Protein AF-A0A084QTP2-F1 (afdb_monomer)

Sequence (687 aa):
MASVLSPNLTPTDSGVAYLCISLVIGSLAYFVFQNRKAIRAQLPKSANEPVSKSSKTDYTTVFPPSQRHVLSDLGVAPGLAKEALGSAGQLLGFEDDYRRAEDSRYIYSGFTVGEIKALGDFPDYAKLSGVPLPTSLAEFNIDKATPRPYRPFRWSYHQTMSLQKLEPDYWLELENTYRERIKERQQLYANHGKQVLDALPGSELACKELMEMAVQFLCARYPKHFELSHNVLSNHILGKKHDLKTQDPLRVLLDNVPEDFALTVRDPATGRYFFRAGVICSAMGWTLGAKMGLDLQGIHEPVPDYKQNMAFSMDRFFTKMPTSNPIQRGSWGIEIGQPLYLPADHPDFNHRKSQNPDLTPEQLFLRVDWQTLRRLPISGAIVFNFKALFTPLTGFKDEPYIPSLVLKVLNEGKENIMKYKGTWHVEHVAKPALEAYEKYQVENGLMKSDWSPQTLDEAPFFPGWERKHVLAPSNLQPIENMALQASLEKAKLVPGSAETLIPEDFQPTTTLKVDFGGKAVEFGNLLRVSEVKTAPSVSFAAEPNASPSASYLLLLVDPDAPTPDDPKFAFWRHWVLPGLQPLSSDNAVAQTKHALTEYLAPGPKDEQVFPLRTWHRNANSGDRSAPHRYLLLLFREPPSLDLSKEDVGGEEFVQRRSFKAAEFVEKNKLTLVGVNWFLGAGDGWKE

Organism: Stachybotrys chlorohalonatus (strain IBT 40285) (NCBI:txid1283841)

Structure (mmCIF, N/CA/C/O backbone):
data_AF-A0A084QTP2-F1
#
_entry.id   AF-A0A084QTP2-F1
#
loop_
_atom_site.group_PDB
_atom_site.id
_atom_site.type_symbol
_atom_site.label_atom_id
_atom_site.label_alt_id
_atom_site.label_comp_id
_atom_site.label_asym_id
_atom_site.label_entity_id
_atom_site.label_seq_id
_atom_site.pdbx_PDB_ins_code
_atom_site.Cartn_x
_atom_site.Cartn_y
_atom_site.Cartn_z
_atom_site.occupancy
_atom_site.B_iso_or_equiv
_atom_site.auth_seq_id
_atom_site.auth_comp_id
_atom_site.auth_asym_id
_atom_site.auth_atom_id
_atom_site.pdbx_PDB_model_num
ATOM 1 N N . MET A 1 1 ? 18.056 17.667 90.209 1.00 31.97 1 MET A N 1
ATOM 2 C CA . MET A 1 1 ? 19.307 17.674 90.998 1.00 31.97 1 MET A CA 1
ATOM 3 C C . MET A 1 1 ? 20.210 16.555 90.490 1.00 31.97 1 MET A C 1
ATOM 5 O O . MET A 1 1 ? 19.695 15.540 90.056 1.00 31.97 1 MET A O 1
ATOM 9 N N . ALA A 1 2 ? 21.510 16.847 90.492 1.00 31.81 2 ALA A N 1
ATOM 10 C CA . ALA A 1 2 ? 22.696 16.222 89.889 1.00 31.81 2 ALA A CA 1
ATOM 11 C C . ALA A 1 2 ? 22.873 14.683 89.742 1.00 31.81 2 ALA A C 1
ATOM 13 O O . ALA A 1 2 ? 22.492 13.906 90.610 1.00 31.81 2 ALA A O 1
ATOM 14 N N . SER A 1 3 ? 23.732 14.368 88.748 1.00 28.64 3 SER A N 1
ATOM 15 C CA . SER A 1 3 ? 24.737 13.275 88.680 1.00 28.64 3 SER A CA 1
ATOM 16 C C . SER A 1 3 ? 24.246 11.904 88.148 1.00 28.64 3 SER A C 1
ATOM 18 O O . SER A 1 3 ? 23.116 11.543 88.427 1.00 28.64 3 SER A O 1
ATOM 20 N N . VAL A 1 4 ? 24.984 11.054 87.411 1.00 31.78 4 VAL A N 1
ATOM 21 C CA . VAL A 1 4 ? 26.368 11.016 86.881 1.00 31.78 4 VAL A CA 1
ATOM 22 C C . VAL A 1 4 ? 26.514 9.705 86.045 1.00 31.78 4 VAL A C 1
ATOM 24 O O . VAL A 1 4 ? 25.935 8.696 86.423 1.00 31.78 4 VAL A O 1
ATOM 27 N N . LEU A 1 5 ? 27.299 9.750 84.951 1.00 29.12 5 LEU A N 1
ATOM 28 C CA . LEU A 1 5 ? 28.104 8.689 84.271 1.00 29.12 5 LEU A CA 1
ATOM 29 C C . LEU A 1 5 ? 27.485 7.423 83.597 1.00 29.12 5 LEU A C 1
ATOM 31 O O . LEU A 1 5 ? 27.076 6.485 84.268 1.00 29.12 5 LEU A O 1
ATOM 35 N N . SER A 1 6 ? 27.539 7.405 82.245 1.00 28.33 6 SER A N 1
ATOM 36 C CA . SER A 1 6 ? 28.341 6.571 81.286 1.00 28.33 6 SER A CA 1
ATOM 37 C C . SER A 1 6 ? 28.793 5.121 81.643 1.00 28.33 6 SER A C 1
ATOM 39 O O . SER A 1 6 ? 28.960 4.862 82.830 1.00 28.33 6 SER A O 1
ATOM 41 N N . PRO A 1 7 ? 29.158 4.211 80.676 1.00 46.16 7 PRO A N 1
ATOM 42 C CA . PRO A 1 7 ? 29.689 4.519 79.327 1.00 46.16 7 PRO A CA 1
ATOM 43 C C . PRO A 1 7 ? 29.427 3.551 78.120 1.00 46.16 7 PRO A C 1
ATOM 45 O O . PRO A 1 7 ? 29.041 2.397 78.264 1.00 46.16 7 PRO A O 1
ATOM 48 N N . ASN A 1 8 ? 29.821 4.070 76.940 1.00 28.78 8 ASN A N 1
ATOM 49 C CA . ASN A 1 8 ? 30.395 3.439 75.726 1.00 28.78 8 ASN A CA 1
ATOM 50 C C . ASN A 1 8 ? 29.525 2.682 74.698 1.00 28.78 8 ASN A C 1
ATOM 52 O O . ASN A 1 8 ? 29.203 1.515 74.883 1.00 28.78 8 ASN A O 1
ATOM 56 N N . LEU A 1 9 ? 29.350 3.300 73.515 1.00 29.05 9 LEU A N 1
ATOM 57 C CA . LEU A 1 9 ? 29.947 2.884 72.223 1.00 29.05 9 LEU A CA 1
ATOM 58 C C . LEU A 1 9 ? 29.764 4.007 71.165 1.00 29.05 9 LEU A C 1
ATOM 60 O O . LEU A 1 9 ? 28.772 4.728 71.162 1.00 29.05 9 LEU A O 1
ATOM 64 N N . THR A 1 10 ? 30.783 4.204 70.329 1.00 33.28 10 THR A N 1
ATOM 65 C CA . THR A 1 10 ? 31.074 5.351 69.438 1.00 33.28 10 THR A CA 1
ATOM 66 C C . THR A 1 10 ? 30.339 5.348 68.082 1.00 33.28 10 THR A C 1
ATOM 68 O O . THR A 1 10 ? 30.187 4.268 67.514 1.00 33.28 10 THR A O 1
ATOM 71 N N . PRO A 1 11 ? 30.043 6.517 67.466 1.00 35.56 11 PRO A N 1
ATOM 72 C CA . PRO A 1 11 ? 29.765 6.638 66.030 1.00 35.56 11 PRO A CA 1
ATOM 73 C C . PRO A 1 11 ? 30.936 7.284 65.256 1.00 35.56 11 PRO A C 1
ATOM 75 O O . PRO A 1 11 ? 31.424 8.347 65.636 1.00 35.56 11 PRO A O 1
ATOM 78 N N . THR A 1 12 ? 31.364 6.663 64.153 1.00 37.94 12 THR A N 1
ATOM 79 C CA . THR A 1 12 ? 32.381 7.195 63.224 1.00 37.94 12 THR A CA 1
ATOM 80 C C . THR A 1 12 ? 31.759 7.740 61.935 1.00 37.94 12 THR A C 1
ATOM 82 O O . THR A 1 12 ? 30.985 7.053 61.272 1.00 37.94 12 THR A O 1
ATOM 85 N N . ASP A 1 13 ? 32.156 8.969 61.601 1.00 42.97 13 ASP A N 1
ATOM 86 C CA . ASP A 1 13 ? 32.401 9.554 60.274 1.00 42.97 13 ASP A CA 1
ATOM 87 C C . ASP A 1 13 ? 31.553 9.114 59.070 1.00 42.97 13 ASP A C 1
ATOM 89 O O . ASP A 1 13 ? 31.838 8.124 58.402 1.00 42.97 13 ASP A O 1
ATOM 93 N N . SER A 1 14 ? 30.572 9.943 58.688 1.00 38.31 14 SER A N 1
ATOM 94 C CA . SER A 1 14 ? 30.008 9.952 57.317 1.00 38.31 14 SER A CA 1
ATOM 95 C C . SER A 1 14 ? 29.208 11.223 56.954 1.00 38.31 14 SER A C 1
ATOM 97 O O . SER A 1 14 ? 28.346 11.194 56.084 1.00 38.31 14 SER A O 1
ATOM 99 N N . GLY A 1 15 ? 29.501 12.375 57.577 1.00 39.56 15 GLY A N 1
ATOM 100 C CA . GLY A 1 15 ? 28.746 13.623 57.344 1.00 39.56 15 GLY A CA 1
ATOM 101 C C . GLY A 1 15 ? 29.462 14.736 56.566 1.00 39.56 15 GLY A C 1
ATOM 102 O O . GLY A 1 15 ? 28.803 15.631 56.049 1.00 39.56 15 GLY A O 1
ATOM 103 N N . VAL A 1 16 ? 30.796 14.711 56.459 1.00 37.31 16 VAL A N 1
ATOM 104 C CA . VAL A 1 16 ? 31.573 15.879 55.974 1.00 37.31 16 VAL A CA 1
ATOM 105 C C . VAL A 1 16 ? 32.263 15.636 54.619 1.00 37.31 16 VAL A C 1
ATOM 107 O O . VAL A 1 16 ? 32.639 16.583 53.933 1.00 37.31 16 VAL A O 1
ATOM 110 N N . ALA A 1 17 ? 32.339 14.389 54.142 1.00 34.75 17 ALA A N 1
ATOM 111 C CA . ALA A 1 17 ? 32.979 14.070 52.859 1.00 34.75 17 ALA A CA 1
ATOM 112 C C . ALA A 1 17 ? 32.122 14.419 51.620 1.00 34.75 17 ALA A C 1
ATOM 114 O O . ALA A 1 17 ? 32.669 14.708 50.555 1.00 34.75 17 ALA A O 1
ATOM 115 N N . TYR A 1 18 ? 30.790 14.458 51.741 1.00 33.94 18 TYR A N 1
ATOM 116 C CA . TYR A 1 18 ? 29.904 14.679 50.588 1.00 33.94 18 TYR A CA 1
ATOM 117 C C . TYR A 1 18 ? 29.762 16.152 50.171 1.00 33.94 18 TYR A C 1
ATOM 119 O O . TYR A 1 18 ? 29.527 16.435 48.993 1.00 33.94 18 TYR A O 1
ATOM 127 N N . LEU A 1 19 ? 29.982 17.113 51.076 1.00 35.22 19 LEU A N 1
ATOM 128 C CA . LEU A 1 19 ? 29.900 18.536 50.717 1.00 35.22 19 LEU A CA 1
ATOM 129 C C . LEU A 1 19 ? 31.160 19.043 49.989 1.00 35.22 19 LEU A C 1
ATOM 131 O O . LEU A 1 19 ? 31.059 19.888 49.101 1.00 35.22 19 LEU A O 1
ATOM 135 N N . CYS A 1 20 ? 32.337 18.487 50.292 1.00 35.53 20 CYS A N 1
ATOM 136 C CA . CYS A 1 20 ? 33.595 18.908 49.667 1.00 35.53 20 CYS A CA 1
ATOM 137 C C . CYS A 1 20 ? 33.784 18.348 48.244 1.00 35.53 20 CYS A C 1
ATOM 139 O O . CYS A 1 20 ? 34.317 19.045 47.383 1.00 35.53 20 CYS A O 1
ATOM 141 N N . ILE A 1 21 ? 33.295 17.136 47.947 1.00 40.12 21 ILE A N 1
ATOM 142 C CA . ILE A 1 21 ? 33.406 16.535 46.600 1.00 40.12 21 ILE A CA 1
ATOM 143 C C . ILE A 1 21 ? 32.474 17.243 45.598 1.00 40.12 21 ILE A C 1
ATOM 145 O O . ILE A 1 21 ? 32.848 17.472 44.447 1.00 40.12 21 ILE A O 1
ATOM 149 N N . SER A 1 22 ? 31.302 17.688 46.059 1.00 41.38 22 SER A N 1
ATOM 150 C CA . SER A 1 22 ? 30.314 18.410 45.243 1.00 41.38 22 SER A CA 1
ATOM 151 C C . SER A 1 22 ? 30.819 19.783 44.776 1.00 41.38 22 SER A C 1
ATOM 153 O O . SER A 1 22 ? 30.588 20.183 43.633 1.00 41.38 22 SER A O 1
ATOM 155 N N . LEU A 1 23 ? 31.569 20.489 45.631 1.00 39.66 23 LEU A N 1
ATOM 156 C CA . LEU A 1 23 ? 32.140 21.800 45.307 1.00 39.66 23 LEU A CA 1
ATOM 157 C C . LEU A 1 23 ? 33.364 21.697 44.381 1.00 39.66 23 LEU A C 1
ATOM 159 O O . LEU A 1 23 ? 33.508 22.519 43.478 1.00 39.66 23 LEU A O 1
ATOM 163 N N . VAL A 1 24 ? 34.195 20.656 44.513 1.00 44.22 24 VAL A N 1
ATOM 164 C CA . VAL A 1 24 ? 35.377 20.468 43.647 1.00 44.22 24 VAL A CA 1
ATOM 165 C C . VAL A 1 24 ? 34.983 20.060 42.218 1.00 44.22 24 VAL A C 1
ATOM 167 O O . VAL A 1 24 ? 35.566 20.568 41.259 1.00 44.22 24 VAL A O 1
ATOM 170 N N . ILE A 1 25 ? 33.951 19.224 42.042 1.00 46.72 25 ILE A N 1
ATOM 171 C CA . ILE A 1 25 ? 33.461 18.827 40.707 1.00 46.72 25 ILE A CA 1
ATOM 172 C C . ILE A 1 25 ? 32.747 19.998 40.009 1.00 46.72 25 ILE A C 1
ATOM 174 O O . ILE A 1 25 ? 32.958 20.225 38.814 1.00 46.72 25 ILE A O 1
ATOM 178 N N . GLY A 1 26 ? 31.977 20.801 40.755 1.00 45.38 26 GLY A N 1
ATOM 179 C CA . GLY A 1 26 ? 31.339 22.015 40.235 1.00 45.38 26 GLY A CA 1
ATOM 180 C C . GLY A 1 26 ? 32.349 23.077 39.784 1.00 45.38 26 GLY A C 1
ATOM 181 O O . GLY A 1 26 ? 32.205 23.655 38.703 1.00 45.38 26 GLY A O 1
ATOM 182 N N . SER A 1 27 ? 33.423 23.288 40.553 1.00 43.47 27 SER A N 1
ATOM 183 C CA . SER A 1 27 ? 34.485 24.232 40.189 1.00 43.47 27 SER A CA 1
ATOM 184 C C . SER A 1 27 ? 35.339 23.747 39.013 1.00 43.47 27 SER A C 1
ATOM 186 O O . SER A 1 27 ? 35.701 24.566 38.168 1.00 43.47 27 SER A O 1
ATOM 188 N N . LEU A 1 28 ? 35.601 22.439 38.882 1.00 42.59 28 LEU A N 1
ATOM 189 C CA . LEU A 1 28 ? 36.343 21.885 37.740 1.00 42.59 28 LEU A CA 1
ATOM 190 C C . LEU A 1 28 ? 35.530 21.971 36.435 1.00 42.59 28 LEU A C 1
ATOM 192 O O . LEU A 1 28 ? 36.070 22.353 35.396 1.00 42.59 28 LEU A O 1
ATOM 196 N N . ALA A 1 29 ? 34.218 21.709 36.485 1.00 46.19 29 ALA A N 1
ATOM 197 C CA . ALA A 1 29 ? 33.326 21.852 35.332 1.00 46.19 29 ALA A CA 1
ATOM 198 C C . ALA A 1 29 ? 33.186 23.319 34.883 1.00 46.19 29 ALA A C 1
ATOM 200 O O . ALA A 1 29 ? 33.227 23.608 33.684 1.00 46.19 29 ALA A O 1
ATOM 201 N N . TYR A 1 30 ? 33.103 24.257 35.833 1.00 49.94 30 TYR A N 1
ATOM 202 C CA . TYR A 1 30 ? 33.063 25.691 35.538 1.00 49.94 30 TYR A CA 1
ATOM 203 C C . TYR A 1 30 ? 34.389 26.200 34.949 1.00 49.94 30 TYR A C 1
ATOM 205 O O . TYR A 1 30 ? 34.377 26.964 33.981 1.00 49.94 30 TYR A O 1
ATOM 213 N N . PHE A 1 31 ? 35.534 25.725 35.451 1.00 45.78 31 PHE A N 1
ATOM 214 C CA . PHE A 1 31 ? 36.854 26.103 34.934 1.00 45.78 31 PHE A CA 1
ATOM 215 C C . PHE A 1 31 ? 37.112 25.535 33.528 1.00 45.78 31 PHE A C 1
ATOM 217 O O . PHE A 1 31 ? 37.628 26.239 32.661 1.00 45.78 31 PHE A O 1
ATOM 224 N N . VAL A 1 32 ? 36.671 24.301 33.247 1.00 52.56 32 VAL A N 1
ATOM 225 C CA . VAL A 1 32 ? 36.729 23.701 31.899 1.00 52.56 32 VAL A CA 1
ATOM 226 C C . VAL A 1 32 ? 35.800 24.432 30.921 1.00 52.56 32 VAL A C 1
ATOM 228 O O . VAL A 1 32 ? 36.167 24.642 29.762 1.00 52.56 32 VAL A O 1
ATOM 231 N N . PHE A 1 33 ? 34.623 24.878 31.370 1.00 47.50 33 PHE A N 1
ATOM 232 C CA . PHE A 1 33 ? 33.683 25.626 30.532 1.00 47.50 33 PHE A CA 1
ATOM 233 C C . PHE A 1 33 ? 34.168 27.057 30.235 1.00 47.50 33 PHE A C 1
ATOM 235 O O . PHE A 1 33 ? 34.089 27.507 29.089 1.00 47.50 33 PHE A O 1
ATOM 242 N N . GLN A 1 34 ? 34.742 27.747 31.226 1.00 51.00 34 GLN A N 1
ATOM 243 C CA . GLN A 1 34 ? 35.343 29.076 31.056 1.00 51.00 34 GLN A CA 1
ATOM 244 C C . GLN A 1 34 ? 36.614 29.023 30.189 1.00 51.00 34 GLN A C 1
ATOM 246 O O . GLN A 1 34 ? 36.749 29.833 29.270 1.00 51.00 34 GLN A O 1
ATOM 251 N N . ASN A 1 35 ? 37.482 28.016 30.361 1.00 47.00 35 ASN A N 1
ATOM 252 C CA . ASN A 1 35 ? 38.655 27.835 29.494 1.00 47.00 35 ASN A CA 1
ATOM 253 C C . ASN A 1 35 ? 38.274 27.462 28.054 1.00 47.00 35 ASN A C 1
ATOM 255 O O . ASN A 1 35 ? 38.902 27.952 27.118 1.00 47.00 35 ASN A O 1
ATOM 259 N N . ARG A 1 36 ? 37.200 26.688 27.826 1.00 48.38 36 ARG A N 1
ATOM 260 C CA . ARG A 1 36 ? 36.674 26.458 26.465 1.00 48.38 36 ARG A CA 1
ATOM 261 C C . ARG A 1 36 ? 36.140 27.740 25.820 1.00 48.38 36 ARG A C 1
ATOM 263 O O . ARG A 1 36 ? 36.279 27.903 24.609 1.00 48.38 36 ARG A O 1
ATOM 270 N N . LYS A 1 37 ? 35.567 28.663 26.601 1.00 47.00 37 LYS A N 1
ATOM 271 C CA . LYS A 1 37 ? 35.119 29.981 26.117 1.00 47.00 37 LYS A CA 1
ATOM 272 C C . LYS A 1 37 ? 36.299 30.910 25.801 1.00 47.00 37 LYS A C 1
ATOM 274 O O . LYS A 1 37 ? 36.265 31.576 24.770 1.00 47.00 37 LYS A O 1
ATOM 279 N N . ALA A 1 38 ? 37.350 30.896 26.623 1.00 42.69 38 ALA A N 1
ATOM 280 C CA . ALA A 1 38 ? 38.567 31.685 26.415 1.00 42.69 38 ALA A CA 1
ATOM 281 C C . ALA A 1 38 ? 39.398 31.192 25.212 1.00 42.69 38 ALA A C 1
ATOM 283 O O . ALA A 1 38 ? 39.822 32.003 24.391 1.00 42.69 38 ALA A O 1
ATOM 284 N N . ILE A 1 39 ? 39.530 29.871 25.026 1.00 45.00 39 ILE A N 1
ATOM 285 C CA . ILE A 1 39 ? 40.210 29.273 23.859 1.00 45.00 39 ILE A CA 1
ATOM 286 C C . ILE A 1 39 ? 39.442 29.574 22.559 1.00 45.00 39 ILE A C 1
ATOM 288 O O . ILE A 1 39 ? 40.044 29.829 21.518 1.00 45.00 39 ILE A O 1
ATOM 292 N N . ARG A 1 40 ? 38.103 29.630 22.610 1.00 41.69 40 ARG A N 1
ATOM 293 C CA . ARG A 1 40 ? 37.267 29.993 21.451 1.00 41.69 40 ARG A CA 1
ATOM 294 C C . ARG A 1 40 ? 37.283 31.497 21.136 1.00 41.69 40 ARG A C 1
ATOM 296 O O . ARG A 1 40 ? 36.929 31.873 20.024 1.00 41.69 40 ARG A O 1
ATOM 303 N N . ALA A 1 41 ? 37.702 32.339 22.083 1.00 42.28 41 ALA A N 1
ATOM 304 C CA . ALA A 1 41 ? 37.823 33.789 21.913 1.00 42.28 41 ALA A CA 1
ATOM 305 C C . ALA A 1 41 ? 39.184 34.237 21.339 1.00 42.28 41 ALA A C 1
ATOM 307 O O . ALA A 1 41 ? 39.294 35.375 20.892 1.00 42.28 41 ALA A O 1
ATOM 308 N N . GLN A 1 42 ? 40.196 33.357 21.317 1.00 37.28 42 GLN A N 1
ATOM 309 C CA . GLN A 1 42 ? 41.549 33.650 20.811 1.00 37.28 42 GLN A CA 1
ATOM 310 C C . GLN A 1 42 ? 41.860 33.050 19.427 1.00 37.28 42 GLN A C 1
ATOM 312 O O . GLN A 1 42 ? 42.953 33.250 18.902 1.00 37.28 42 GLN A O 1
ATOM 317 N N . LEU A 1 43 ? 40.908 32.357 18.795 1.00 37.69 43 LEU A N 1
ATOM 318 C CA . LEU A 1 43 ? 41.029 31.963 17.389 1.00 37.69 43 LEU A CA 1
ATOM 319 C C . LEU A 1 43 ? 40.724 33.178 16.495 1.00 37.69 43 LEU A C 1
ATOM 321 O O . LEU A 1 43 ? 39.679 33.809 16.687 1.00 37.69 43 LEU A O 1
ATOM 325 N N . PRO A 1 44 ? 41.589 33.528 15.523 1.00 32.81 44 PRO A N 1
ATOM 326 C CA . PRO A 1 44 ? 41.332 34.659 14.644 1.00 32.81 44 PRO A CA 1
ATOM 327 C C . PRO A 1 44 ? 40.014 34.424 13.903 1.00 32.81 44 PRO A C 1
ATOM 329 O O . PRO A 1 44 ? 39.831 33.407 13.231 1.00 32.81 44 PRO A O 1
ATOM 332 N N . LYS A 1 45 ? 39.077 35.367 14.043 1.00 39.25 45 LYS A N 1
ATOM 333 C CA . LYS A 1 45 ? 37.860 35.415 13.232 1.00 39.25 45 LYS A CA 1
ATOM 334 C C . LYS A 1 45 ? 38.295 35.608 11.781 1.00 39.25 45 LYS A C 1
ATOM 336 O O . LYS A 1 45 ? 38.549 36.737 11.372 1.00 39.25 45 LYS A O 1
ATOM 341 N N . SER A 1 46 ? 38.397 34.530 11.001 1.00 35.97 46 SER A N 1
ATOM 342 C CA . SER A 1 46 ? 38.482 34.691 9.554 1.00 35.97 46 SER A CA 1
ATOM 343 C C . SER A 1 46 ? 37.136 35.248 9.107 1.00 35.97 46 SER A C 1
ATOM 345 O O . SER A 1 46 ? 36.115 34.559 9.189 1.00 35.97 46 SER A O 1
ATOM 347 N N . ALA A 1 47 ? 37.129 36.508 8.690 1.00 44.22 47 ALA A N 1
ATOM 348 C CA . ALA A 1 47 ? 36.052 37.073 7.908 1.00 44.22 47 ALA A CA 1
ATOM 349 C C . ALA A 1 47 ? 35.977 36.290 6.592 1.00 44.22 47 ALA A C 1
ATOM 351 O O . ALA A 1 47 ? 36.658 36.613 5.628 1.00 44.22 47 ALA A O 1
ATOM 352 N N . ASN A 1 48 ? 35.187 35.221 6.581 1.00 34.66 48 ASN A N 1
ATOM 353 C CA . ASN A 1 48 ? 34.678 34.665 5.344 1.00 34.66 48 ASN A CA 1
ATOM 354 C C . ASN A 1 48 ? 33.258 35.197 5.206 1.00 34.66 48 ASN A C 1
ATOM 356 O O . ASN A 1 48 ? 32.333 34.742 5.880 1.00 34.66 48 ASN A O 1
ATOM 360 N N . GLU A 1 49 ? 33.129 36.197 4.338 1.00 36.62 49 GLU A N 1
ATOM 361 C CA . GLU A 1 49 ? 31.901 36.483 3.603 1.00 36.62 49 GLU A CA 1
ATOM 362 C C . GLU A 1 49 ? 31.240 35.171 3.143 1.00 36.62 49 GLU A C 1
ATOM 364 O O . GLU A 1 49 ? 31.938 34.168 2.939 1.00 36.62 49 GLU A O 1
ATOM 369 N N . PRO A 1 50 ? 29.907 35.129 2.969 1.00 34.09 50 PRO A N 1
ATOM 370 C CA . PRO A 1 50 ? 29.237 33.936 2.480 1.00 34.09 50 PRO A CA 1
ATOM 371 C C . PRO A 1 50 ? 29.730 33.642 1.063 1.00 34.09 50 PRO A C 1
ATOM 373 O O . PRO A 1 50 ? 29.248 34.194 0.075 1.00 34.09 50 PRO A O 1
ATOM 376 N N . VAL A 1 51 ? 30.714 32.753 0.959 1.00 33.06 51 VAL A N 1
ATOM 377 C CA . VAL A 1 51 ? 31.175 32.233 -0.316 1.00 33.06 51 VAL A CA 1
ATOM 378 C C . VAL A 1 51 ? 30.046 31.365 -0.860 1.00 33.06 51 VAL A C 1
ATOM 380 O O . VAL A 1 51 ? 29.902 30.193 -0.514 1.00 33.06 51 VAL A O 1
ATOM 383 N N . SER A 1 52 ? 29.245 31.962 -1.737 1.00 43.12 52 SER A N 1
ATOM 384 C CA . SER A 1 52 ? 28.450 31.277 -2.748 1.00 43.12 52 SER A CA 1
ATOM 385 C C . SER A 1 52 ? 29.383 30.394 -3.592 1.00 43.12 52 SER A C 1
ATOM 387 O O . SER A 1 52 ? 29.842 30.777 -4.667 1.00 43.12 52 SER A O 1
ATOM 389 N N . LYS A 1 53 ? 29.687 29.190 -3.105 1.00 38.22 53 LYS A N 1
ATOM 390 C CA . LYS A 1 53 ? 30.298 28.112 -3.890 1.00 38.22 5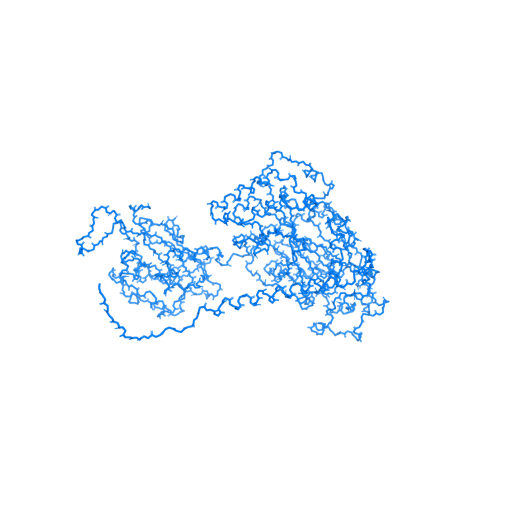3 LYS A CA 1
ATOM 391 C C . LYS A 1 53 ? 29.226 27.081 -4.220 1.00 38.22 53 LYS A C 1
ATOM 393 O O . LYS A 1 53 ? 29.216 25.962 -3.728 1.00 38.22 53 LYS A O 1
ATOM 398 N N . SER A 1 54 ? 28.333 27.477 -5.122 1.00 41.91 54 SER A N 1
ATOM 399 C CA . SER A 1 54 ? 27.599 26.554 -5.987 1.00 41.91 54 SER A CA 1
ATOM 400 C C . SER A 1 54 ? 28.585 25.942 -7.002 1.00 41.91 54 SER A C 1
ATOM 402 O O . SER A 1 54 ? 28.525 26.235 -8.197 1.00 41.91 54 SER A O 1
ATOM 404 N N . SER A 1 55 ? 29.533 25.110 -6.559 1.00 43.12 55 SER A N 1
ATOM 405 C CA . SER A 1 55 ? 30.179 24.185 -7.496 1.00 43.12 55 SER A CA 1
ATOM 406 C C . SER A 1 55 ? 29.154 23.093 -7.792 1.00 43.12 55 SER A C 1
ATOM 408 O O . SER A 1 55 ? 28.873 22.272 -6.916 1.00 43.12 55 SER A O 1
ATOM 410 N N . LYS A 1 56 ? 28.542 23.114 -8.983 1.00 61.06 56 LYS A N 1
ATOM 411 C CA . LYS A 1 56 ? 27.659 22.033 -9.440 1.00 61.06 56 LYS A CA 1
ATOM 412 C C . LYS A 1 56 ? 28.416 20.716 -9.264 1.00 61.06 56 LYS A C 1
ATOM 414 O O . LYS A 1 56 ? 29.473 20.541 -9.858 1.00 61.06 56 LYS A O 1
ATOM 419 N N . THR A 1 57 ? 27.924 19.839 -8.395 1.00 75.31 57 THR A N 1
ATOM 420 C CA . THR A 1 57 ? 28.517 18.512 -8.222 1.00 75.31 57 THR A CA 1
ATOM 421 C C . THR A 1 57 ? 28.387 17.757 -9.535 1.00 75.31 57 THR A C 1
ATOM 423 O O . THR A 1 57 ? 27.282 17.631 -10.063 1.00 75.31 57 THR A O 1
ATOM 426 N N . ASP A 1 58 ? 29.520 17.317 -10.071 1.00 84.81 58 ASP A N 1
ATOM 427 C CA . ASP A 1 58 ? 29.579 16.530 -11.294 1.00 84.81 58 ASP A CA 1
ATOM 428 C C . ASP A 1 58 ? 29.263 15.062 -10.973 1.00 84.81 58 ASP A C 1
ATOM 430 O O . ASP A 1 58 ? 29.936 14.436 -10.152 1.00 84.81 58 ASP A O 1
ATOM 434 N N . TYR A 1 59 ? 28.205 14.534 -11.591 1.00 86.94 59 TYR A N 1
ATOM 435 C CA . TYR A 1 59 ? 27.765 13.146 -11.434 1.00 86.94 59 TYR A CA 1
ATOM 436 C C . TYR A 1 59 ? 28.054 12.287 -12.671 1.00 86.94 59 TYR A C 1
ATOM 438 O O . TYR A 1 59 ? 27.745 11.094 -12.657 1.00 86.94 59 TYR A O 1
ATOM 446 N N . THR A 1 60 ? 28.660 12.845 -13.724 1.00 87.81 60 THR A N 1
ATOM 447 C CA . THR A 1 60 ? 28.868 12.166 -15.018 1.00 87.81 60 THR A CA 1
ATOM 448 C C . THR A 1 60 ? 29.671 10.873 -14.904 1.00 87.81 60 THR A C 1
ATOM 450 O O . THR A 1 60 ? 29.391 9.914 -15.623 1.00 87.81 60 THR A O 1
ATOM 453 N N . THR A 1 61 ? 30.585 10.793 -13.937 1.00 86.38 61 THR A N 1
ATOM 454 C CA . THR A 1 61 ? 31.435 9.622 -13.657 1.00 86.38 61 THR A CA 1
ATOM 455 C C . THR A 1 61 ? 30.922 8.737 -12.518 1.00 86.38 61 THR A C 1
ATOM 457 O O . THR A 1 61 ? 31.550 7.735 -12.181 1.00 86.38 61 THR A O 1
ATOM 460 N N . VAL A 1 62 ? 29.780 9.079 -11.909 1.00 88.00 62 VAL A N 1
ATOM 461 C CA . VAL A 1 62 ? 29.188 8.297 -10.818 1.00 88.00 62 VAL A CA 1
ATOM 462 C C . VAL A 1 62 ? 28.106 7.373 -11.370 1.00 88.00 62 VAL A C 1
ATOM 464 O O . VAL A 1 62 ? 27.084 7.830 -11.894 1.00 88.00 62 VAL A O 1
ATOM 467 N N . PHE A 1 63 ? 28.332 6.068 -11.240 1.00 89.31 63 PHE A N 1
ATOM 468 C CA . PHE A 1 63 ? 27.473 5.017 -11.780 1.00 89.31 63 PHE A CA 1
ATOM 469 C C . PHE A 1 63 ? 26.634 4.329 -10.689 1.00 89.31 63 PHE A C 1
ATOM 471 O O . PHE A 1 63 ? 27.079 4.258 -9.538 1.00 89.31 63 PHE A O 1
ATOM 478 N N . PRO A 1 64 ? 25.426 3.827 -11.022 1.00 90.12 64 PRO A N 1
ATOM 479 C CA . PRO A 1 64 ? 24.669 2.943 -10.144 1.00 90.12 64 PRO A CA 1
ATOM 480 C C . PRO A 1 64 ? 25.524 1.762 -9.644 1.00 90.12 64 PRO A C 1
ATOM 482 O O . PRO A 1 64 ? 26.310 1.217 -10.422 1.00 90.12 64 PRO A O 1
ATOM 485 N N . PRO A 1 65 ? 25.363 1.324 -8.381 1.00 88.06 65 PRO A N 1
ATOM 486 C CA . PRO A 1 65 ? 26.058 0.144 -7.871 1.00 88.06 65 PRO A CA 1
ATOM 487 C C . PRO A 1 65 ? 25.752 -1.102 -8.710 1.00 88.06 65 PRO A C 1
ATOM 489 O O . PRO A 1 65 ? 24.586 -1.448 -8.901 1.00 88.06 65 PRO A O 1
ATOM 492 N N . SER A 1 66 ? 26.799 -1.780 -9.183 1.00 88.62 66 SER A N 1
ATOM 493 C CA . SER A 1 66 ? 26.656 -2.963 -10.031 1.00 88.62 66 SER A CA 1
ATOM 494 C C . SER A 1 66 ? 26.351 -4.230 -9.235 1.00 88.62 66 SER A C 1
ATOM 496 O O . SER A 1 66 ? 27.018 -4.526 -8.244 1.00 88.62 66 SER A O 1
ATOM 498 N N . GLN A 1 67 ? 25.398 -5.021 -9.732 1.00 91.56 67 GLN A N 1
ATOM 499 C CA . GLN A 1 67 ? 25.061 -6.355 -9.215 1.00 91.56 67 GLN A CA 1
ATOM 500 C C . GLN A 1 67 ? 25.632 -7.479 -10.095 1.00 91.56 67 GLN A C 1
ATOM 502 O O . GLN A 1 67 ? 25.272 -8.643 -9.949 1.00 91.56 67 GLN A O 1
ATOM 507 N N . ARG A 1 68 ? 26.569 -7.149 -10.999 1.00 88.75 68 ARG A N 1
ATOM 508 C CA . ARG A 1 68 ? 27.185 -8.100 -11.942 1.00 88.75 68 ARG A CA 1
ATOM 509 C C . ARG A 1 68 ? 27.921 -9.252 -11.247 1.00 88.75 68 ARG A C 1
ATOM 511 O O . ARG A 1 68 ? 28.031 -10.336 -11.807 1.00 88.75 68 ARG A O 1
ATOM 518 N N . HIS A 1 69 ? 28.379 -9.047 -10.012 1.00 88.31 69 HIS A N 1
ATOM 519 C CA . HIS A 1 69 ? 29.024 -10.084 -9.200 1.00 88.31 69 HIS A CA 1
ATOM 520 C C . HIS A 1 69 ? 28.100 -11.275 -8.874 1.00 88.31 69 HIS A C 1
ATOM 522 O O . HIS A 1 69 ? 28.594 -12.342 -8.535 1.00 88.31 69 HIS A O 1
ATOM 528 N N . VAL A 1 70 ? 26.778 -11.113 -9.012 1.00 89.38 70 VAL A N 1
ATOM 529 C CA . VAL A 1 70 ? 25.767 -12.157 -8.772 1.00 89.38 70 VAL A CA 1
ATOM 530 C C . VAL A 1 70 ? 25.538 -13.045 -10.013 1.00 89.38 70 VAL A C 1
ATOM 532 O O . VAL A 1 70 ? 24.837 -14.045 -9.935 1.00 89.38 70 VAL A O 1
ATOM 535 N N . LEU A 1 71 ? 26.129 -12.736 -11.176 1.00 87.44 71 LEU A N 1
ATOM 536 C CA . LEU A 1 71 ? 25.853 -13.464 -12.427 1.00 87.44 71 LEU A CA 1
ATOM 537 C C . LEU A 1 71 ? 26.209 -14.957 -12.380 1.00 87.44 71 LEU A C 1
ATOM 539 O O . LEU A 1 71 ? 25.402 -15.785 -12.802 1.00 87.44 71 LEU A O 1
ATOM 543 N N . SER A 1 72 ? 27.382 -15.312 -11.841 1.00 86.06 72 SER A N 1
ATOM 544 C CA . SER A 1 72 ? 27.820 -16.717 -11.724 1.00 86.06 72 SER A CA 1
ATOM 545 C C . SER A 1 72 ? 26.830 -17.552 -10.917 1.00 86.06 72 SER A C 1
ATOM 547 O O . SER A 1 72 ? 26.524 -18.697 -11.233 1.00 86.06 72 SER A O 1
ATOM 549 N N . ASP A 1 73 ? 26.291 -16.904 -9.899 1.00 87.81 73 ASP A N 1
ATOM 550 C CA . ASP A 1 73 ? 25.311 -17.378 -8.944 1.00 87.81 73 ASP A CA 1
ATOM 551 C C . ASP A 1 73 ? 23.912 -17.586 -9.551 1.00 87.81 73 ASP A C 1
ATOM 553 O O . ASP A 1 73 ? 23.056 -18.194 -8.906 1.00 87.81 73 ASP A O 1
ATOM 557 N N . LEU A 1 74 ? 23.690 -17.067 -10.763 1.00 88.75 74 LEU A N 1
ATOM 558 C CA . LEU A 1 74 ? 22.487 -17.201 -11.589 1.00 88.75 74 LEU A CA 1
ATOM 559 C C . LEU A 1 74 ? 22.741 -18.065 -12.837 1.00 88.75 74 LEU A C 1
ATOM 561 O O . LEU A 1 74 ? 21.917 -18.096 -13.746 1.00 88.75 74 LEU A O 1
ATOM 565 N N . GLY A 1 75 ? 23.888 -18.751 -12.907 1.00 84.81 75 GLY A N 1
ATOM 566 C CA . GLY A 1 75 ? 24.245 -19.609 -14.039 1.00 84.81 75 GLY A CA 1
ATOM 567 C C . GLY A 1 75 ? 24.669 -18.855 -15.303 1.00 84.81 75 GLY A C 1
ATOM 568 O O . GLY A 1 75 ? 24.813 -19.472 -16.357 1.00 84.81 75 GLY A O 1
ATOM 569 N N . VAL A 1 76 ? 24.902 -17.542 -15.217 1.00 83.62 76 VAL A N 1
ATOM 570 C CA . VAL A 1 76 ? 25.402 -16.728 -16.331 1.00 83.62 76 VAL A CA 1
ATOM 571 C C . VAL A 1 76 ? 26.907 -16.541 -16.168 1.00 83.62 76 VAL A C 1
ATOM 573 O O . VAL A 1 76 ? 27.374 -15.970 -15.183 1.00 83.62 76 VAL A O 1
ATOM 576 N N . ALA A 1 77 ? 27.687 -17.016 -17.140 1.00 76.06 77 ALA A N 1
ATOM 577 C CA . ALA A 1 77 ? 29.129 -16.794 -17.150 1.00 76.06 77 ALA A CA 1
ATOM 578 C C . ALA A 1 77 ? 29.416 -15.289 -17.326 1.00 76.06 77 ALA A C 1
ATOM 580 O O . ALA A 1 77 ? 29.014 -14.723 -18.347 1.00 76.06 77 ALA A O 1
ATOM 581 N N . PRO A 1 78 ? 30.109 -14.625 -16.380 1.00 67.12 78 PRO A N 1
ATOM 582 C CA . PRO A 1 78 ? 30.497 -13.233 -16.558 1.00 67.12 78 PRO A CA 1
ATOM 583 C C . PRO A 1 78 ? 31.377 -13.114 -17.805 1.00 67.12 78 PRO A C 1
ATOM 585 O O . PRO A 1 78 ? 32.343 -13.866 -17.960 1.00 67.12 78 PRO A O 1
ATOM 588 N N . GLY A 1 79 ? 31.059 -12.185 -18.709 1.00 63.19 79 GLY A N 1
ATOM 589 C CA . GLY A 1 79 ? 31.884 -11.967 -19.899 1.00 63.19 79 GLY A CA 1
ATOM 590 C C . GLY A 1 79 ? 33.332 -11.604 -19.529 1.00 63.19 79 GLY A C 1
ATOM 591 O O . GLY A 1 79 ? 33.562 -10.969 -18.499 1.00 63.19 79 GLY A O 1
ATOM 592 N N . LEU A 1 80 ? 34.301 -11.940 -20.399 1.00 51.34 80 LEU A N 1
ATOM 593 C CA . LEU A 1 80 ? 35.765 -11.740 -20.242 1.00 51.34 80 LEU A CA 1
ATOM 594 C C . LEU A 1 80 ? 36.222 -10.300 -19.910 1.00 51.34 80 LEU A C 1
ATOM 596 O O . LEU A 1 80 ? 37.410 -10.046 -19.703 1.00 51.34 80 LEU A O 1
ATOM 600 N N . ALA A 1 81 ? 35.312 -9.335 -19.898 1.00 52.91 81 ALA A N 1
ATOM 601 C CA . ALA A 1 81 ? 35.619 -7.943 -19.666 1.00 52.91 81 ALA A CA 1
ATOM 602 C C . ALA A 1 81 ? 35.859 -7.648 -18.173 1.00 52.91 81 ALA A C 1
ATOM 604 O O . ALA A 1 81 ? 34.938 -7.684 -17.346 1.00 52.91 81 ALA A O 1
ATOM 605 N N . LYS A 1 82 ? 37.125 -7.338 -17.862 1.00 48.72 82 LYS A N 1
ATOM 606 C CA . LYS A 1 82 ? 37.624 -6.882 -16.557 1.00 48.72 82 LYS A CA 1
ATOM 607 C C . LYS A 1 82 ? 36.851 -5.657 -16.056 1.00 48.72 82 LYS A C 1
ATOM 609 O O . LYS A 1 82 ? 36.943 -4.606 -16.671 1.00 48.72 82 LYS A O 1
ATOM 614 N N . GLU A 1 83 ? 36.148 -5.834 -14.937 1.00 49.31 83 GLU A N 1
ATOM 615 C CA . GLU A 1 83 ? 35.877 -4.950 -13.775 1.00 49.31 83 GLU A CA 1
ATOM 616 C C . GLU A 1 83 ? 35.711 -3.412 -13.886 1.00 49.31 83 GLU A C 1
ATOM 618 O O . GLU A 1 83 ? 35.361 -2.794 -12.884 1.00 49.31 83 GLU A O 1
ATOM 623 N N . ALA A 1 84 ? 35.850 -2.757 -15.035 1.00 51.59 84 ALA A N 1
ATOM 624 C CA . ALA A 1 84 ? 35.580 -1.328 -15.188 1.00 51.59 84 ALA A CA 1
ATOM 625 C C . ALA A 1 84 ? 34.527 -1.114 -16.279 1.00 51.59 84 ALA A C 1
ATOM 627 O O . ALA A 1 84 ? 34.640 -1.705 -17.353 1.00 51.59 84 ALA A O 1
ATOM 628 N N . LEU A 1 85 ? 33.511 -0.269 -16.019 1.00 62.38 85 LEU A N 1
ATOM 629 C CA . LEU A 1 85 ? 32.647 0.245 -17.089 1.00 62.38 85 LEU A CA 1
ATOM 630 C C . LEU A 1 85 ? 33.566 0.731 -18.218 1.00 62.38 85 LEU A C 1
ATOM 632 O O . LEU A 1 85 ? 34.460 1.545 -17.971 1.00 62.38 85 LEU A O 1
ATOM 636 N N . GLY A 1 86 ? 33.388 0.170 -19.416 1.00 54.09 86 GLY A N 1
ATOM 637 C CA . GLY A 1 86 ? 34.243 0.442 -20.565 1.00 54.09 86 GLY A CA 1
ATOM 638 C C . GLY A 1 86 ? 34.363 1.935 -20.876 1.00 54.09 86 GLY A C 1
ATOM 639 O O . GLY A 1 86 ? 33.563 2.75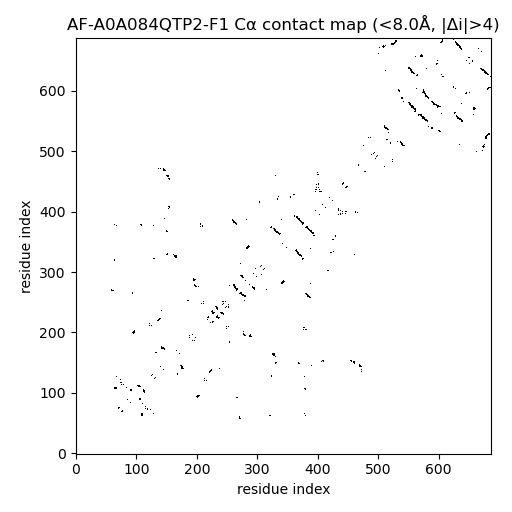6 -20.425 1.00 54.09 86 GLY A O 1
ATOM 640 N N . SER A 1 87 ? 35.367 2.304 -21.678 1.00 58.91 87 SER A N 1
ATOM 641 C CA . SER A 1 87 ? 35.495 3.667 -22.219 1.00 58.91 87 SER A CA 1
ATOM 642 C C . SER A 1 87 ? 34.149 4.165 -22.767 1.00 58.91 87 SER A C 1
ATOM 644 O O . SER A 1 87 ? 33.410 3.362 -23.331 1.00 58.91 87 SER A O 1
ATOM 646 N N . ALA A 1 88 ? 33.845 5.464 -22.651 1.00 56.91 88 ALA A N 1
ATOM 647 C CA . ALA A 1 88 ? 32.528 6.055 -22.942 1.00 56.91 88 ALA A CA 1
ATOM 648 C C . ALA A 1 88 ? 31.847 5.595 -24.258 1.00 56.91 88 ALA A C 1
ATOM 650 O O . ALA A 1 88 ? 30.623 5.580 -24.327 1.00 56.91 88 ALA A O 1
ATOM 651 N N . GLY A 1 89 ? 32.608 5.162 -25.273 1.00 61.16 89 GLY A N 1
ATOM 652 C CA . GLY A 1 89 ? 32.089 4.595 -26.526 1.00 61.16 89 GLY A CA 1
ATOM 653 C C . GLY A 1 89 ? 31.445 3.200 -26.432 1.00 61.16 89 GLY A C 1
ATOM 654 O O . GLY A 1 89 ? 30.823 2.766 -27.396 1.00 61.16 89 GLY A O 1
ATOM 655 N N . GLN A 1 90 ? 31.560 2.495 -25.303 1.00 82.25 90 GLN A N 1
ATOM 656 C CA . GLN A 1 90 ? 30.926 1.187 -25.078 1.00 82.25 90 GLN A CA 1
ATOM 657 C C . GLN A 1 90 ? 29.620 1.277 -24.276 1.00 82.25 90 GLN A C 1
ATOM 659 O O . GLN A 1 90 ? 28.927 0.273 -24.152 1.00 82.25 90 GLN A O 1
ATOM 664 N N . LEU A 1 91 ? 29.267 2.450 -23.742 1.00 89.44 91 LEU A N 1
ATOM 665 C CA . LEU A 1 91 ? 28.031 2.644 -22.982 1.00 89.44 91 LEU A CA 1
ATOM 666 C C . LEU A 1 91 ? 26.834 2.810 -23.916 1.00 89.44 91 LEU A C 1
ATOM 668 O O . LEU A 1 91 ? 26.928 3.500 -24.931 1.00 89.44 91 LEU A O 1
ATOM 672 N N . LEU A 1 92 ? 25.714 2.197 -23.549 1.00 91.06 92 LEU A N 1
ATOM 673 C CA . LEU A 1 92 ? 24.428 2.350 -24.211 1.00 91.06 92 LEU A CA 1
ATOM 674 C C . LEU A 1 92 ? 23.972 3.817 -24.125 1.00 91.06 92 LEU A C 1
ATOM 676 O O . LEU A 1 92 ? 24.019 4.423 -23.054 1.00 91.06 92 LEU A O 1
ATOM 680 N N . GLY A 1 93 ? 23.573 4.398 -25.256 1.00 92.19 93 GLY A N 1
ATOM 681 C CA . GLY A 1 93 ? 23.085 5.770 -25.339 1.00 92.19 93 GLY A CA 1
ATOM 682 C C . GLY A 1 93 ? 21.751 5.955 -24.615 1.00 92.19 93 GLY A C 1
ATOM 683 O O . GLY A 1 93 ? 21.046 4.997 -24.314 1.00 92.19 93 GLY A O 1
ATOM 684 N N . PHE A 1 94 ? 21.387 7.210 -24.342 1.00 94.75 94 PHE A N 1
ATOM 685 C CA . PHE A 1 94 ? 20.203 7.533 -23.534 1.00 94.75 94 PHE A CA 1
ATOM 686 C C . PHE A 1 94 ? 18.873 7.095 -24.161 1.00 94.75 94 PHE A C 1
ATOM 688 O O . PHE A 1 94 ? 17.911 6.833 -23.445 1.00 94.75 94 PHE A O 1
ATOM 695 N N . GLU A 1 95 ? 18.824 7.041 -25.491 1.00 96.44 95 GLU A N 1
ATOM 696 C CA . GLU A 1 95 ? 17.638 6.679 -26.275 1.00 96.44 95 GLU A CA 1
ATOM 697 C C . GLU A 1 95 ? 17.803 5.333 -26.993 1.00 96.44 95 GLU A C 1
ATOM 699 O O . GLU A 1 95 ? 16.932 4.932 -27.765 1.00 96.44 95 GLU A O 1
ATOM 704 N N . ASP A 1 96 ? 18.923 4.642 -26.758 1.00 96.00 96 ASP A N 1
ATOM 705 C CA . ASP A 1 96 ? 19.219 3.366 -27.398 1.00 96.00 96 ASP A CA 1
ATOM 706 C C . ASP A 1 96 ? 18.332 2.262 -26.801 1.00 96.00 96 ASP A C 1
ATOM 708 O O . ASP A 1 96 ? 18.306 2.030 -25.591 1.00 96.00 96 ASP A O 1
ATOM 712 N N . ASP A 1 97 ? 17.669 1.505 -27.670 1.00 96.94 97 ASP A N 1
ATOM 713 C CA . ASP A 1 97 ? 16.927 0.307 -27.286 1.00 96.94 97 ASP A CA 1
ATOM 714 C C . ASP A 1 97 ? 17.890 -0.876 -27.091 1.00 96.94 97 ASP A C 1
ATOM 716 O O . ASP A 1 97 ? 18.477 -1.389 -28.053 1.00 96.94 97 ASP A O 1
ATOM 720 N N . TYR A 1 98 ? 18.015 -1.358 -25.850 1.00 95.88 98 TYR A N 1
ATOM 721 C CA . TYR A 1 98 ? 18.916 -2.463 -25.493 1.00 95.88 98 TYR A CA 1
ATOM 722 C C . TYR A 1 98 ? 18.671 -3.744 -26.312 1.00 95.88 98 TYR A C 1
ATOM 724 O O . TYR A 1 98 ? 19.593 -4.532 -26.524 1.00 95.88 98 TYR A O 1
ATOM 732 N N . ARG A 1 99 ? 17.443 -3.956 -26.807 1.00 95.94 99 ARG A N 1
ATOM 733 C CA . ARG A 1 99 ? 17.066 -5.142 -27.596 1.00 95.94 99 ARG A CA 1
ATOM 734 C C . ARG A 1 99 ? 17.757 -5.159 -28.956 1.00 95.94 99 ARG A C 1
ATOM 736 O O . ARG A 1 99 ? 18.002 -6.230 -29.504 1.00 95.94 99 ARG A O 1
ATOM 743 N N . ARG A 1 100 ? 18.061 -3.974 -29.494 1.00 96.88 100 ARG A N 1
ATOM 744 C CA . ARG A 1 100 ? 18.691 -3.767 -30.809 1.00 96.88 100 ARG A CA 1
ATOM 745 C C . ARG A 1 100 ? 20.188 -3.480 -30.710 1.00 96.88 100 ARG A C 1
ATOM 747 O O . ARG A 1 100 ? 20.862 -3.445 -31.734 1.00 96.88 100 ARG A O 1
ATOM 754 N N . ALA A 1 101 ? 20.696 -3.265 -29.500 1.00 94.88 101 ALA A N 1
ATOM 755 C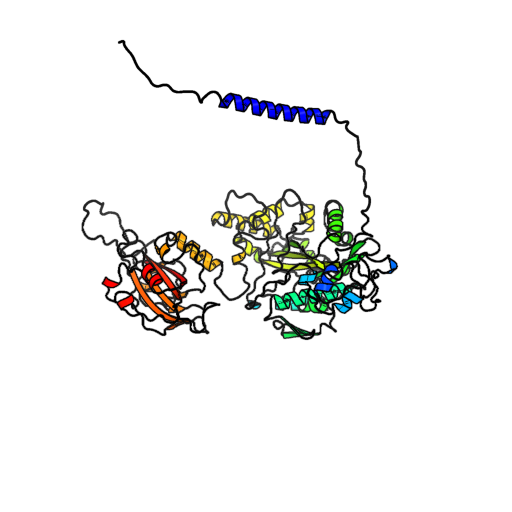 CA . ALA A 1 101 ? 22.098 -2.978 -29.254 1.00 94.88 101 ALA A CA 1
ATOM 756 C C . ALA A 1 101 ? 22.984 -4.230 -29.373 1.00 94.88 101 ALA A C 1
ATOM 758 O O . ALA A 1 101 ? 22.541 -5.363 -29.137 1.00 94.88 101 ALA A O 1
ATOM 759 N N . GLU A 1 102 ? 24.254 -3.999 -29.712 1.00 93.25 102 GLU A N 1
ATOM 760 C CA . GLU A 1 102 ? 25.297 -5.026 -29.713 1.00 93.25 102 GLU A CA 1
ATOM 761 C C . GLU A 1 102 ? 25.534 -5.577 -28.304 1.00 93.25 102 GLU A C 1
ATOM 763 O O . GLU A 1 102 ? 25.543 -4.832 -27.323 1.00 93.25 102 GLU A O 1
ATOM 768 N N . ASP A 1 103 ? 25.807 -6.877 -28.206 1.00 92.56 103 ASP A N 1
ATOM 769 C CA . ASP A 1 103 ? 25.983 -7.578 -26.928 1.00 92.56 103 ASP A CA 1
ATOM 770 C C . ASP A 1 103 ? 27.166 -7.055 -26.099 1.00 92.56 103 ASP A C 1
ATOM 772 O O . ASP A 1 103 ? 27.165 -7.175 -24.876 1.00 92.56 103 ASP A O 1
ATOM 776 N N . SER A 1 104 ? 28.153 -6.441 -26.758 1.00 89.94 104 SER A N 1
ATOM 777 C CA . SER A 1 104 ? 29.351 -5.844 -26.155 1.00 89.94 104 SER A CA 1
ATOM 778 C C . SER A 1 104 ? 29.085 -4.521 -25.423 1.00 89.94 104 SER A C 1
ATOM 780 O O . SER A 1 104 ? 29.956 -4.035 -24.696 1.00 89.94 104 SER A O 1
ATOM 782 N N . ARG A 1 105 ? 27.909 -3.912 -25.624 1.00 91.75 105 ARG A N 1
ATOM 783 C CA . ARG A 1 105 ? 27.547 -2.616 -25.041 1.00 91.75 105 ARG A CA 1
ATOM 784 C C . ARG A 1 105 ? 27.233 -2.767 -23.558 1.00 91.75 105 ARG A C 1
ATOM 786 O O . ARG A 1 105 ? 26.609 -3.738 -23.145 1.00 91.75 105 ARG A O 1
ATOM 793 N N . TYR A 1 106 ? 27.621 -1.777 -22.767 1.00 91.50 106 TYR A N 1
ATOM 794 C CA . TYR A 1 106 ? 27.376 -1.706 -21.332 1.00 91.50 106 TYR A CA 1
ATOM 795 C C . TYR A 1 106 ? 26.185 -0.822 -21.005 1.00 91.50 106 TYR A C 1
ATOM 797 O O . TYR A 1 106 ? 26.032 0.259 -21.569 1.00 91.50 106 TYR A O 1
ATOM 805 N N . ILE A 1 107 ? 25.403 -1.222 -20.012 1.00 92.94 107 ILE A N 1
ATOM 806 C CA . ILE A 1 107 ? 24.465 -0.324 -19.341 1.00 92.94 107 ILE A CA 1
ATOM 807 C C . ILE A 1 107 ? 25.113 0.306 -18.104 1.00 92.94 107 ILE A C 1
ATOM 809 O O . ILE A 1 107 ? 26.119 -0.175 -17.581 1.00 92.94 107 ILE A O 1
ATOM 813 N N . TYR A 1 108 ? 24.530 1.398 -17.610 1.00 91.50 108 TYR A N 1
ATOM 814 C CA . TYR A 1 108 ? 25.124 2.215 -16.545 1.00 91.50 108 TYR A CA 1
ATOM 815 C C . TYR A 1 108 ? 25.264 1.504 -15.189 1.00 91.50 108 TYR A C 1
ATOM 817 O O . TYR A 1 108 ? 26.046 1.945 -14.356 1.00 91.50 108 TYR A O 1
ATOM 825 N N . SER A 1 109 ? 24.553 0.403 -14.960 1.00 92.31 109 SER A N 1
ATOM 826 C CA . SER A 1 109 ? 24.716 -0.486 -13.796 1.00 92.31 109 SER A CA 1
ATOM 827 C C . SER A 1 109 ? 25.860 -1.503 -13.949 1.00 92.31 109 SER A C 1
ATOM 829 O O . SER A 1 109 ? 26.080 -2.328 -13.064 1.00 92.31 109 SER A O 1
ATOM 831 N N . GLY A 1 110 ? 26.589 -1.486 -15.066 1.00 90.81 110 GLY A N 1
ATOM 832 C CA . GLY A 1 110 ? 27.780 -2.302 -15.296 1.00 90.81 110 GLY A CA 1
ATOM 833 C C . GLY A 1 110 ? 27.550 -3.653 -15.976 1.00 90.81 110 GLY A C 1
ATOM 834 O O . GLY A 1 110 ? 28.538 -4.312 -16.284 1.00 90.81 110 GLY A O 1
ATOM 835 N N . PHE A 1 111 ? 26.307 -4.062 -16.246 1.00 92.31 111 PHE A N 1
ATOM 836 C CA . PHE A 1 111 ? 26.030 -5.248 -17.069 1.00 92.31 111 PHE A CA 1
ATOM 837 C C . PHE A 1 111 ? 26.276 -4.962 -18.553 1.00 92.31 111 PHE A C 1
ATOM 839 O O . PHE A 1 111 ? 26.082 -3.837 -19.020 1.00 92.31 111 PHE A O 1
ATOM 846 N N . THR A 1 112 ? 26.659 -5.989 -19.304 1.00 92.88 112 THR A N 1
ATOM 847 C CA . THR A 1 112 ? 26.628 -5.950 -20.772 1.00 92.88 112 THR A CA 1
ATOM 848 C C . THR A 1 112 ? 25.245 -6.322 -21.308 1.00 92.88 112 THR A C 1
ATOM 850 O O . THR A 1 112 ? 24.491 -7.054 -20.665 1.00 92.88 112 THR A O 1
ATOM 853 N N . VAL A 1 113 ? 24.906 -5.862 -22.512 1.00 95.06 113 VAL A N 1
ATOM 854 C CA . VAL A 1 113 ? 23.667 -6.243 -23.208 1.00 95.06 113 VAL A CA 1
ATOM 855 C C . VAL A 1 113 ? 23.603 -7.760 -23.421 1.00 95.06 113 VAL A C 1
ATOM 857 O O . VAL A 1 113 ? 22.537 -8.348 -23.243 1.00 95.06 113 VAL A O 1
ATOM 860 N N . GLY A 1 114 ? 24.733 -8.406 -23.725 1.00 93.88 114 GLY A N 1
ATOM 861 C CA . GLY A 1 114 ? 24.818 -9.863 -23.848 1.00 93.88 114 GLY A CA 1
ATOM 862 C C . GLY A 1 114 ? 24.485 -10.596 -22.545 1.00 93.88 114 GLY A C 1
ATOM 863 O O . GLY A 1 114 ? 23.709 -11.547 -22.564 1.00 93.88 114 GLY A O 1
ATOM 864 N N . GLU A 1 115 ? 24.995 -10.126 -21.402 1.00 94.00 115 GLU A N 1
ATOM 865 C CA . GLU A 1 115 ? 24.663 -10.697 -20.085 1.00 94.00 115 GLU A CA 1
ATOM 866 C C . GLU A 1 115 ? 23.178 -10.528 -19.743 1.00 94.00 115 GLU A C 1
ATOM 868 O O . GLU A 1 115 ? 22.564 -11.449 -19.215 1.00 94.00 115 GLU A O 1
ATOM 873 N N . ILE A 1 116 ? 22.577 -9.386 -20.088 1.00 95.56 116 ILE A N 1
ATOM 874 C CA . ILE A 1 116 ? 21.140 -9.143 -19.884 1.00 95.56 116 ILE A CA 1
ATOM 875 C C . ILE A 1 116 ? 20.303 -10.090 -20.748 1.00 95.56 116 ILE A C 1
ATOM 877 O O . ILE A 1 116 ? 19.335 -10.669 -20.265 1.00 95.56 116 ILE A O 1
ATOM 881 N N . LYS A 1 117 ? 20.682 -10.283 -22.017 1.00 95.44 117 LYS A N 1
ATOM 882 C CA . LYS A 1 117 ? 20.022 -11.250 -22.906 1.00 95.44 117 LYS A CA 1
ATOM 883 C C . LYS A 1 117 ? 20.190 -12.687 -22.396 1.00 95.44 117 LYS A C 1
ATOM 885 O O . LYS A 1 117 ? 19.249 -13.466 -22.499 1.00 95.44 117 LYS A O 1
ATOM 890 N N . ALA A 1 118 ? 21.347 -13.020 -21.821 1.00 94.81 118 ALA A N 1
ATOM 891 C CA . ALA A 1 118 ? 21.622 -14.334 -21.238 1.00 94.81 118 ALA A CA 1
ATOM 892 C C . ALA A 1 118 ? 20.849 -14.597 -19.933 1.00 94.81 118 ALA A C 1
ATOM 894 O O . ALA A 1 118 ? 20.461 -15.736 -19.695 1.00 94.81 118 ALA A O 1
ATOM 895 N N . LEU A 1 119 ? 20.595 -13.565 -19.114 1.00 95.25 119 LEU A N 1
ATOM 896 C CA . LEU A 1 119 ? 19.714 -13.658 -17.940 1.00 95.25 119 LEU A CA 1
ATOM 897 C C . LEU A 1 119 ? 18.269 -14.010 -18.324 1.00 95.25 119 LEU A C 1
ATOM 899 O O . LEU A 1 119 ? 17.578 -14.669 -17.553 1.00 95.25 119 LEU A O 1
ATOM 903 N N . GLY A 1 120 ? 17.826 -13.592 -19.513 1.00 94.56 120 GLY A N 1
ATOM 904 C CA . GLY A 1 120 ? 16.499 -13.900 -20.034 1.00 94.56 120 GLY A CA 1
ATOM 905 C C . GLY A 1 120 ? 15.370 -13.123 -19.348 1.00 94.56 120 GLY A C 1
ATOM 906 O O . GLY A 1 120 ? 15.546 -11.990 -18.896 1.00 94.56 120 GLY A O 1
ATOM 907 N N . ASP A 1 121 ? 14.184 -13.728 -19.336 1.00 95.38 121 ASP A N 1
ATOM 908 C CA . ASP A 1 121 ? 12.980 -13.182 -18.707 1.00 95.38 121 ASP A CA 1
ATOM 909 C C . ASP A 1 121 ? 12.834 -13.750 -17.291 1.00 95.38 121 ASP A C 1
ATOM 911 O O . ASP A 1 121 ? 13.057 -14.944 -17.081 1.00 95.38 121 ASP A O 1
ATOM 915 N N . PHE A 1 122 ? 12.422 -12.911 -16.337 1.00 96.81 122 PHE A N 1
ATOM 916 C CA . PHE A 1 122 ? 12.202 -13.294 -14.938 1.00 96.81 122 PHE A CA 1
ATOM 917 C C . PHE A 1 122 ? 13.429 -13.908 -14.233 1.00 96.81 122 PHE A C 1
ATOM 919 O O . PHE A 1 122 ? 13.282 -14.945 -13.574 1.00 96.81 122 PHE A O 1
ATOM 926 N N . PRO A 1 123 ? 14.629 -13.289 -14.294 1.00 96.56 123 PRO A N 1
ATOM 927 C CA . PRO A 1 123 ? 15.747 -13.723 -13.458 1.00 96.56 123 PRO A CA 1
ATOM 928 C C . PRO A 1 123 ? 15.391 -13.609 -11.966 1.00 96.56 123 PRO A C 1
ATOM 930 O O . PRO A 1 123 ? 14.404 -12.974 -11.586 1.00 96.56 123 PRO A O 1
ATOM 933 N N . ASP A 1 124 ? 16.208 -14.201 -11.092 1.00 96.88 124 ASP A N 1
ATOM 934 C CA . ASP A 1 124 ? 16.029 -14.076 -9.640 1.00 96.88 124 ASP A CA 1
ATOM 935 C C . ASP A 1 124 ? 16.330 -12.636 -9.181 1.00 96.88 124 ASP A C 1
ATOM 937 O O . ASP A 1 124 ? 17.446 -12.271 -8.790 1.00 96.88 124 ASP A O 1
ATOM 941 N N . TYR A 1 125 ? 15.303 -11.789 -9.251 1.00 97.56 125 TYR A N 1
ATOM 942 C CA . TYR A 1 125 ? 15.382 -10.393 -8.851 1.00 97.56 125 TYR A CA 1
ATOM 943 C C . TYR A 1 125 ? 15.560 -10.218 -7.347 1.00 97.56 125 TYR A C 1
ATOM 945 O O . TYR A 1 125 ? 16.066 -9.174 -6.923 1.00 97.56 125 TYR A O 1
ATOM 953 N N . ALA A 1 126 ? 15.184 -11.206 -6.531 1.00 96.06 126 ALA A N 1
ATOM 954 C CA . ALA A 1 126 ? 15.424 -11.141 -5.097 1.00 96.06 126 ALA A CA 1
ATOM 955 C C . ALA A 1 126 ? 16.925 -11.213 -4.809 1.00 96.06 126 ALA A C 1
ATOM 957 O O . ALA A 1 126 ? 17.464 -10.370 -4.086 1.00 96.06 126 ALA A O 1
ATOM 958 N N . LYS A 1 127 ? 17.626 -12.132 -5.479 1.00 95.62 127 LYS A N 1
ATOM 959 C CA . LYS A 1 127 ? 19.084 -12.238 -5.408 1.00 95.62 127 LYS A CA 1
ATOM 960 C C . LYS A 1 127 ? 19.788 -11.033 -6.031 1.00 95.62 127 LYS A C 1
ATOM 962 O O . LYS A 1 127 ? 20.680 -10.468 -5.405 1.00 95.62 127 LYS A O 1
ATOM 967 N N . LEU A 1 128 ? 19.354 -10.586 -7.215 1.00 96.25 128 LEU A N 1
ATOM 968 C CA . LEU A 1 128 ? 19.929 -9.409 -7.885 1.00 96.25 128 LEU A CA 1
ATOM 969 C C . LEU A 1 128 ? 19.747 -8.122 -7.077 1.00 96.25 128 LEU A C 1
ATOM 971 O O . LEU A 1 128 ? 20.630 -7.271 -7.062 1.00 96.25 128 LEU A O 1
ATOM 975 N N . SER A 1 129 ? 18.595 -7.939 -6.431 1.00 96.12 129 SER A N 1
ATOM 976 C CA . SER A 1 129 ? 18.335 -6.724 -5.659 1.00 96.12 129 SER A CA 1
ATOM 977 C C . SER A 1 129 ? 18.882 -6.791 -4.237 1.00 96.12 129 SER A C 1
ATOM 979 O O . SER A 1 129 ? 19.208 -5.746 -3.678 1.00 96.12 129 SER A O 1
ATOM 981 N N . GLY A 1 130 ? 19.009 -7.986 -3.656 1.00 95.81 130 GLY A N 1
ATOM 982 C CA . GLY A 1 130 ? 19.262 -8.174 -2.228 1.00 95.81 130 GLY A CA 1
ATOM 983 C C . GLY A 1 130 ? 18.025 -7.922 -1.358 1.00 95.81 130 GLY A C 1
ATOM 984 O O . GLY A 1 130 ? 18.160 -7.737 -0.149 1.00 95.81 130 GLY A O 1
ATOM 985 N N . VAL A 1 131 ? 16.835 -7.879 -1.964 1.00 96.31 131 VAL A N 1
ATOM 986 C CA . VAL A 1 131 ? 15.541 -7.752 -1.284 1.00 96.31 131 VAL A CA 1
ATOM 987 C C . VAL A 1 131 ? 14.815 -9.089 -1.427 1.00 96.31 131 VAL A C 1
ATOM 989 O O . VAL A 1 131 ? 14.586 -9.511 -2.558 1.00 96.31 131 VAL A O 1
ATOM 992 N N . PRO A 1 132 ? 14.459 -9.777 -0.330 1.00 95.00 132 PRO A N 1
ATOM 993 C CA . PRO A 1 132 ? 13.809 -11.079 -0.424 1.00 95.00 132 PRO A CA 1
ATOM 994 C C . PRO A 1 132 ? 12.440 -10.979 -1.107 1.00 95.00 132 PRO A C 1
ATOM 996 O O . PRO A 1 132 ? 11.793 -9.928 -1.070 1.00 95.00 132 PRO A O 1
ATOM 999 N N . LEU A 1 133 ? 11.989 -12.093 -1.691 1.00 93.62 133 LEU A N 1
ATOM 1000 C CA . LEU A 1 133 ? 10.589 -12.247 -2.089 1.00 93.62 133 LEU A CA 1
ATOM 1001 C C . LEU A 1 133 ? 9.671 -12.101 -0.865 1.00 93.62 133 LEU A C 1
ATOM 1003 O O . LEU A 1 133 ? 10.082 -12.446 0.248 1.00 93.62 133 LEU A O 1
ATOM 1007 N N . PRO A 1 134 ? 8.439 -11.601 -1.058 1.00 95.31 134 PRO A N 1
ATOM 1008 C CA . PRO A 1 134 ? 7.497 -11.449 0.039 1.00 95.31 134 PRO A CA 1
ATOM 1009 C C . PRO A 1 134 ? 7.058 -12.808 0.593 1.00 95.31 134 PRO A C 1
ATOM 1011 O O . PRO A 1 134 ? 7.006 -13.807 -0.132 1.00 95.31 134 PRO A O 1
ATOM 1014 N N . THR A 1 135 ? 6.660 -12.829 1.863 1.00 92.12 135 THR A N 1
ATOM 1015 C CA . THR A 1 135 ? 6.001 -13.995 2.464 1.00 92.12 135 THR A CA 1
ATOM 1016 C C . THR A 1 135 ? 4.684 -14.270 1.740 1.00 92.12 135 THR A C 1
ATOM 1018 O O . THR A 1 135 ? 3.934 -13.344 1.427 1.00 92.12 135 THR A O 1
ATOM 1021 N N . SER A 1 136 ? 4.374 -15.536 1.476 1.00 91.31 136 SER A N 1
ATOM 1022 C CA . SER A 1 136 ? 3.147 -15.903 0.770 1.00 91.31 136 SER A CA 1
ATOM 1023 C C . SER A 1 136 ? 1.896 -15.766 1.646 1.00 91.31 136 SER A C 1
ATOM 1025 O O . SER A 1 136 ? 1.911 -16.153 2.814 1.00 91.31 136 SER A O 1
ATOM 1027 N N . LEU A 1 137 ? 0.793 -15.273 1.074 1.00 88.31 137 LEU A N 1
ATOM 1028 C CA . LEU A 1 137 ? -0.537 -15.276 1.686 1.00 88.31 137 LEU A CA 1
ATOM 1029 C C . LEU A 1 137 ? -1.437 -16.298 0.980 1.00 88.31 137 LEU A C 1
ATOM 1031 O O . LEU A 1 137 ? -2.261 -15.955 0.130 1.00 88.31 137 LEU A O 1
ATOM 1035 N N . ALA A 1 138 ? -1.287 -17.572 1.347 1.00 79.81 138 ALA A N 1
ATOM 1036 C CA . ALA A 1 138 ? -2.055 -18.665 0.749 1.00 79.81 138 ALA A CA 1
ATOM 1037 C C . ALA A 1 138 ? -3.575 -18.489 0.927 1.00 79.81 138 ALA A C 1
ATOM 1039 O O . ALA A 1 138 ? -4.331 -18.752 0.001 1.00 79.81 138 ALA A O 1
ATOM 1040 N N . GLU A 1 139 ? -4.029 -17.978 2.072 1.00 81.31 139 GLU A N 1
ATOM 1041 C CA . GLU A 1 139 ? -5.454 -17.759 2.366 1.00 81.31 139 GLU A CA 1
ATOM 1042 C C . GLU A 1 139 ? -5.912 -16.311 2.126 1.00 81.31 139 GLU A C 1
ATOM 1044 O O . GLU A 1 139 ? -6.912 -15.867 2.684 1.00 81.31 139 GLU A O 1
ATOM 1049 N N . PHE A 1 140 ? -5.199 -15.542 1.296 1.00 88.56 140 PHE A N 1
ATOM 1050 C CA . PHE A 1 140 ? -5.590 -14.165 0.998 1.00 88.56 140 PHE A CA 1
ATOM 1051 C C . PHE A 1 140 ? -6.993 -14.093 0.379 1.00 88.56 140 PHE A C 1
ATOM 1053 O O . PHE A 1 140 ? -7.256 -14.674 -0.680 1.00 88.56 140 PHE A O 1
ATOM 1060 N N . ASN A 1 141 ? -7.878 -13.321 1.009 1.00 88.12 141 ASN A N 1
ATOM 1061 C CA . ASN A 1 141 ? -9.211 -13.041 0.491 1.00 88.12 141 ASN A CA 1
ATOM 1062 C C . ASN A 1 141 ? -9.281 -11.582 0.049 1.00 88.12 141 ASN A C 1
ATOM 1064 O O . ASN A 1 141 ? -9.380 -10.682 0.885 1.00 88.12 141 ASN A O 1
ATOM 1068 N N . ILE A 1 142 ? -9.260 -11.378 -1.270 1.00 93.69 142 ILE A N 1
ATOM 1069 C CA . ILE A 1 142 ? -9.293 -10.048 -1.873 1.00 93.69 142 ILE A CA 1
ATOM 1070 C C . ILE A 1 142 ? -10.510 -9.244 -1.408 1.00 93.69 142 ILE A C 1
ATOM 1072 O O . ILE A 1 142 ? -10.352 -8.089 -1.048 1.00 93.69 142 ILE A O 1
ATOM 1076 N N . ASP A 1 143 ? -11.688 -9.860 -1.302 1.00 91.44 143 ASP A N 1
ATOM 1077 C CA . ASP A 1 143 ? -12.944 -9.170 -0.983 1.00 91.44 143 ASP A CA 1
ATOM 1078 C C . ASP A 1 143 ? -13.027 -8.713 0.487 1.00 91.44 143 ASP A C 1
ATOM 1080 O O . ASP A 1 143 ? -13.840 -7.856 0.835 1.00 91.44 143 ASP A O 1
ATOM 1084 N N . LYS A 1 144 ? -12.179 -9.266 1.364 1.00 88.19 144 LYS A N 1
ATOM 1085 C CA . LYS A 1 144 ? -12.104 -8.903 2.791 1.00 88.19 144 LYS A CA 1
ATOM 1086 C C . LYS A 1 144 ? -10.875 -8.076 3.149 1.00 88.19 144 LYS A C 1
ATOM 1088 O O . LYS A 1 144 ? -10.844 -7.499 4.234 1.00 88.19 144 LYS A O 1
ATOM 1093 N N . ALA A 1 145 ? -9.864 -8.054 2.287 1.00 90.88 145 ALA A N 1
ATOM 1094 C CA . ALA A 1 145 ? -8.602 -7.406 2.589 1.00 90.88 145 ALA A CA 1
ATOM 1095 C C . ALA A 1 145 ? -8.775 -5.885 2.721 1.00 90.88 145 ALA A C 1
ATOM 1097 O O . ALA A 1 145 ? -9.372 -5.247 1.855 1.00 90.88 145 ALA A O 1
ATOM 1098 N N . THR A 1 146 ? -8.234 -5.287 3.782 1.00 91.06 146 THR A N 1
ATOM 1099 C CA . THR A 1 146 ? -8.245 -3.831 3.984 1.00 91.06 146 THR A CA 1
ATOM 1100 C C . THR A 1 146 ? -6.830 -3.263 3.880 1.00 91.06 146 THR A C 1
ATOM 1102 O O . THR A 1 146 ? -5.868 -3.929 4.269 1.00 91.06 146 THR A O 1
ATOM 1105 N N . PRO A 1 147 ? -6.649 -2.032 3.367 1.00 91.44 147 PRO A N 1
ATOM 1106 C CA . PRO A 1 147 ? -5.327 -1.413 3.324 1.00 91.44 147 PRO A CA 1
ATOM 1107 C C . PRO A 1 147 ? -4.789 -1.164 4.739 1.00 91.44 147 PRO A C 1
ATOM 1109 O O . PRO A 1 147 ? -5.565 -0.937 5.673 1.00 91.44 147 PRO A O 1
ATOM 1112 N N . ARG A 1 148 ? -3.459 -1.153 4.911 1.00 92.94 148 ARG A N 1
ATOM 1113 C CA . ARG A 1 148 ? -2.865 -0.699 6.176 1.00 92.94 148 ARG A CA 1
ATOM 1114 C C . ARG A 1 148 ? -3.271 0.762 6.441 1.00 92.94 148 ARG A C 1
ATOM 1116 O O . ARG A 1 148 ? -3.218 1.591 5.526 1.00 92.94 148 ARG A O 1
ATOM 1123 N N . PRO A 1 149 ? -3.693 1.117 7.667 1.00 94.75 149 PRO A N 1
ATOM 1124 C CA . PRO A 1 149 ? -4.240 2.433 7.978 1.00 94.75 149 PRO A CA 1
ATOM 1125 C C . PRO A 1 149 ? -3.119 3.454 8.219 1.00 94.75 149 PRO A C 1
ATOM 1127 O O . PRO A 1 149 ? -2.945 3.970 9.321 1.00 94.75 149 PRO A O 1
ATOM 1130 N N . TYR A 1 150 ? -2.345 3.763 7.180 1.00 96.44 150 TYR A N 1
ATOM 1131 C CA . TYR A 1 150 ? -1.238 4.710 7.282 1.00 96.44 150 TYR A CA 1
ATOM 1132 C C . TYR A 1 150 ? -1.711 6.105 7.727 1.00 96.44 150 TYR A C 1
ATOM 1134 O O . TYR A 1 150 ? -2.639 6.689 7.161 1.00 96.44 150 TYR A O 1
ATOM 1142 N N . ARG A 1 151 ? -1.026 6.669 8.719 1.00 96.56 151 ARG A N 1
ATOM 1143 C CA . ARG A 1 151 ? -1.170 8.024 9.269 1.00 96.56 151 ARG A CA 1
ATOM 1144 C C . ARG A 1 151 ? 0.199 8.711 9.282 1.00 96.56 151 ARG A C 1
ATOM 1146 O O . ARG A 1 151 ? 0.809 8.880 10.336 1.00 96.56 151 ARG A O 1
ATOM 1153 N N . PRO A 1 152 ? 0.718 9.143 8.117 1.00 94.88 152 PRO A N 1
ATOM 1154 C CA . PRO A 1 152 ? 2.061 9.719 7.995 1.00 94.88 152 PRO A CA 1
ATOM 1155 C C . PRO A 1 152 ? 2.146 11.168 8.522 1.00 94.88 152 PRO A C 1
ATOM 1157 O O . PRO A 1 152 ? 2.860 12.010 7.966 1.00 94.88 152 PRO A O 1
ATOM 1160 N N . PHE A 1 153 ? 1.394 11.482 9.577 1.00 93.88 153 PHE A N 1
ATOM 1161 C CA . PHE A 1 153 ? 1.458 12.749 10.284 1.00 93.88 153 PHE A CA 1
ATOM 1162 C C . PHE A 1 153 ? 2.670 12.754 11.202 1.00 93.88 153 PHE A C 1
ATOM 1164 O O . PHE A 1 153 ? 2.992 11.768 11.860 1.00 93.88 153 PHE A O 1
ATOM 1171 N N . ARG A 1 154 ? 3.370 13.883 11.226 1.00 90.38 154 ARG A N 1
ATOM 1172 C CA . ARG A 1 154 ? 4.554 14.071 12.055 1.00 90.38 154 ARG A CA 1
ATOM 1173 C C . ARG A 1 154 ? 4.564 15.491 12.567 1.00 90.38 154 ARG A C 1
ATOM 1175 O O . ARG A 1 154 ? 4.193 16.417 11.846 1.00 90.38 154 ARG A O 1
ATOM 1182 N N . TRP A 1 155 ? 5.064 15.640 13.779 1.00 90.19 155 TRP A N 1
ATOM 1183 C CA . TRP A 1 155 ? 5.343 16.929 14.376 1.00 90.19 155 TRP A CA 1
ATOM 1184 C C . TRP A 1 155 ? 6.791 16.918 14.859 1.00 90.19 155 TRP A C 1
ATOM 1186 O O . TRP A 1 155 ? 7.137 16.210 15.805 1.00 90.19 155 TRP A O 1
ATOM 1196 N N . SER A 1 156 ? 7.662 17.621 14.133 1.00 70.62 156 SER A N 1
ATOM 1197 C CA . SER A 1 156 ? 9.091 17.743 14.428 1.00 70.62 156 SER A CA 1
ATOM 1198 C C . SER A 1 156 ? 9.576 19.156 14.113 1.00 70.62 156 SER A C 1
ATOM 1200 O O . SER A 1 156 ? 9.112 19.777 13.161 1.00 70.62 156 SER A O 1
ATOM 1202 N N . TYR A 1 157 ? 10.563 19.646 14.868 1.00 55.72 157 TYR A N 1
ATOM 1203 C CA . TYR A 1 157 ? 11.118 20.997 14.695 1.00 55.72 157 TYR A CA 1
ATOM 1204 C C . TYR A 1 157 ? 11.832 21.201 13.337 1.00 55.72 157 TYR A C 1
ATOM 1206 O O . TYR A 1 157 ? 11.970 22.327 12.863 1.00 55.72 157 TYR A O 1
ATOM 1214 N N . HIS A 1 158 ? 12.256 20.116 12.671 1.00 62.25 158 HIS A N 1
ATOM 1215 C CA . HIS A 1 158 ? 12.911 20.151 11.359 1.00 62.25 158 HIS A CA 1
ATOM 1216 C C . HIS A 1 158 ? 12.191 19.283 10.323 1.00 62.25 158 HIS A C 1
ATOM 1218 O O . HIS A 1 158 ? 11.812 18.143 10.600 1.00 62.25 158 HIS A O 1
ATOM 1224 N N . GLN A 1 159 ? 12.050 19.812 9.106 1.00 64.56 159 GLN A N 1
ATOM 1225 C CA . GLN A 1 159 ? 11.488 19.092 7.968 1.00 64.56 159 GLN A CA 1
ATOM 1226 C C . GLN A 1 159 ? 12.523 18.104 7.415 1.00 64.56 159 GLN A C 1
ATOM 1228 O O . GLN A 1 159 ? 13.599 18.494 6.968 1.00 64.56 159 GLN A O 1
ATOM 1233 N N . THR A 1 160 ? 12.190 16.816 7.435 1.00 71.00 160 THR A N 1
ATOM 1234 C CA . THR A 1 160 ? 13.001 15.738 6.851 1.00 71.00 160 THR A CA 1
ATOM 1235 C C . THR A 1 160 ? 12.187 14.957 5.825 1.00 71.00 160 THR A C 1
ATOM 1237 O O . THR A 1 160 ? 10.955 15.011 5.826 1.00 71.00 160 THR A O 1
ATOM 1240 N N . MET A 1 161 ? 12.866 14.179 4.978 1.00 70.50 161 MET A N 1
ATOM 1241 C CA . MET A 1 161 ? 12.228 13.360 3.940 1.00 70.50 161 MET A CA 1
ATOM 1242 C C . MET A 1 161 ? 11.316 12.236 4.469 1.00 70.50 161 MET A C 1
ATOM 1244 O O . MET A 1 161 ? 10.544 11.686 3.688 1.00 70.50 161 MET A O 1
ATOM 1248 N N . SER A 1 162 ? 11.316 11.937 5.776 1.00 81.25 162 SER A N 1
ATOM 1249 C CA . SER A 1 162 ? 10.461 10.892 6.395 1.00 81.25 162 SER A CA 1
ATOM 1250 C C . SER A 1 162 ? 10.728 9.472 5.896 1.00 81.25 162 SER A C 1
ATOM 1252 O O . SER A 1 162 ? 9.818 8.652 5.854 1.00 81.25 162 SER A O 1
ATOM 1254 N N . LEU A 1 163 ? 11.954 9.183 5.466 1.00 87.62 163 LEU A N 1
ATOM 1255 C CA . LEU A 1 163 ? 12.261 7.887 4.874 1.00 87.62 163 LEU A CA 1
ATOM 1256 C C . LEU A 1 163 ? 12.282 6.794 5.940 1.00 87.62 163 LEU A C 1
ATOM 1258 O O . LEU A 1 163 ? 12.970 6.926 6.952 1.00 87.62 163 LEU A O 1
ATOM 1262 N N . GLN A 1 164 ? 11.569 5.711 5.667 1.00 91.62 164 GLN A N 1
ATOM 1263 C CA . GLN A 1 164 ? 11.622 4.453 6.401 1.00 91.62 164 GLN A CA 1
ATOM 1264 C C . GLN A 1 164 ? 12.156 3.365 5.470 1.00 91.62 164 GLN A C 1
ATOM 1266 O O . GLN A 1 164 ? 12.111 3.506 4.247 1.00 91.62 164 GLN A O 1
ATOM 1271 N N . LYS A 1 165 ? 12.679 2.276 6.034 1.00 94.25 165 LYS A N 1
ATOM 1272 C CA . LYS A 1 165 ? 13.018 1.093 5.237 1.00 94.25 165 LYS A CA 1
ATOM 1273 C C . LYS A 1 165 ? 11.723 0.504 4.665 1.00 94.25 165 LYS A C 1
ATOM 1275 O O . LYS A 1 165 ? 10.745 0.407 5.399 1.00 94.25 165 LYS A O 1
ATOM 1280 N N . LEU A 1 166 ? 11.717 0.138 3.381 1.00 95.19 166 LEU A N 1
ATOM 1281 C CA . LEU A 1 166 ? 10.591 -0.593 2.796 1.00 95.19 166 LEU A CA 1
ATOM 1282 C C . LEU A 1 166 ? 10.469 -1.961 3.473 1.00 95.19 166 LEU A C 1
ATOM 1284 O O . LEU A 1 166 ? 11.457 -2.694 3.579 1.00 95.19 166 LEU A O 1
ATOM 1288 N N . GLU A 1 167 ? 9.260 -2.306 3.891 1.00 93.69 167 GLU A N 1
ATOM 1289 C CA . GLU A 1 167 ? 8.928 -3.660 4.321 1.00 93.69 167 GLU A CA 1
ATOM 1290 C C . GLU A 1 167 ? 8.663 -4.522 3.078 1.00 93.69 167 GLU A C 1
ATOM 1292 O O . GLU A 1 167 ? 7.730 -4.214 2.332 1.00 93.69 167 GLU A O 1
ATOM 1297 N N . PRO A 1 168 ? 9.455 -5.584 2.818 1.00 92.94 168 PRO A N 1
ATOM 1298 C CA . PRO A 1 168 ? 9.349 -6.339 1.571 1.00 92.94 168 PRO A CA 1
ATOM 1299 C C . PRO A 1 168 ? 7.943 -6.875 1.301 1.00 92.94 168 PRO A C 1
ATOM 1301 O O . PRO A 1 168 ? 7.474 -6.750 0.181 1.00 92.94 168 PRO A O 1
ATOM 1304 N N . ASP A 1 169 ? 7.245 -7.372 2.325 1.00 94.88 169 ASP A N 1
ATOM 1305 C CA . ASP A 1 169 ? 5.888 -7.935 2.232 1.00 94.88 169 ASP A CA 1
ATOM 1306 C C . ASP A 1 169 ? 4.806 -6.951 1.759 1.00 94.88 169 ASP A C 1
ATOM 1308 O O . ASP A 1 169 ? 3.740 -7.382 1.318 1.00 94.88 169 ASP A O 1
ATOM 1312 N N . TYR A 1 170 ? 5.073 -5.647 1.839 1.00 93.44 170 TYR A N 1
ATOM 1313 C CA . TYR A 1 170 ? 4.100 -4.583 1.589 1.00 93.44 170 TYR A CA 1
ATOM 1314 C C . TYR A 1 170 ? 4.531 -3.656 0.449 1.00 93.44 170 TYR A C 1
ATOM 1316 O O . TYR A 1 170 ? 4.198 -2.473 0.441 1.00 93.44 170 TYR A O 1
ATOM 1324 N N . TRP A 1 171 ? 5.292 -4.175 -0.522 1.00 96.50 171 TRP A N 1
ATOM 1325 C CA . TRP A 1 171 ? 5.630 -3.394 -1.712 1.00 96.50 171 TRP A CA 1
ATOM 1326 C C . TRP A 1 171 ? 4.400 -3.106 -2.587 1.00 96.50 171 TRP A C 1
ATOM 1328 O O . TRP A 1 171 ? 4.187 -1.947 -2.943 1.00 96.50 171 TRP A O 1
ATOM 1338 N N . LEU A 1 172 ? 3.605 -4.137 -2.912 1.00 97.06 172 LEU A N 1
ATOM 1339 C CA . LEU A 1 172 ? 2.347 -4.022 -3.663 1.00 97.06 172 LEU A CA 1
ATOM 1340 C C . LEU A 1 172 ? 1.196 -4.601 -2.830 1.00 97.06 172 LEU A C 1
ATOM 1342 O O . LEU A 1 172 ? 1.141 -5.804 -2.548 1.00 97.06 172 LEU A O 1
ATOM 1346 N N . GLU A 1 173 ? 0.273 -3.746 -2.409 1.00 93.69 173 GLU A N 1
ATOM 1347 C CA . GLU A 1 173 ? -0.795 -4.116 -1.480 1.00 93.69 173 GLU A CA 1
ATOM 1348 C C . GLU A 1 173 ? -2.108 -4.263 -2.248 1.00 93.69 173 GLU A C 1
ATOM 1350 O O . GLU A 1 173 ? -2.588 -3.304 -2.851 1.00 93.69 173 GLU A O 1
ATOM 1355 N N . LEU A 1 174 ? -2.724 -5.446 -2.209 1.00 96.06 174 LEU A N 1
ATOM 1356 C CA . LEU A 1 174 ? -4.061 -5.661 -2.765 1.00 96.06 174 LEU A CA 1
ATOM 1357 C C . LEU A 1 174 ? -5.111 -5.611 -1.655 1.00 96.06 174 LEU A C 1
ATOM 1359 O O . LEU A 1 174 ? -4.855 -6.020 -0.524 1.00 96.06 174 LEU A O 1
ATOM 1363 N N . GLU A 1 175 ? -6.290 -5.095 -1.974 1.00 94.81 175 GLU A N 1
ATOM 1364 C CA . GLU A 1 175 ? -7.381 -4.849 -1.036 1.00 94.81 175 GLU A CA 1
ATOM 1365 C C . GLU A 1 175 ? -8.758 -5.079 -1.691 1.00 94.81 175 GLU A C 1
ATOM 1367 O O . GLU A 1 175 ? -8.887 -5.357 -2.885 1.00 94.81 175 GLU A O 1
ATOM 1372 N N . ASN A 1 176 ? -9.820 -4.932 -0.910 1.00 94.62 176 ASN A N 1
ATOM 1373 C CA . ASN A 1 176 ? -11.196 -5.158 -1.352 1.00 94.62 176 ASN A CA 1
ATOM 1374 C C . ASN A 1 176 ? -11.702 -4.213 -2.451 1.00 94.62 176 ASN A C 1
ATOM 1376 O O . ASN A 1 176 ? -12.700 -4.517 -3.099 1.00 94.62 176 ASN A O 1
ATOM 1380 N N . THR A 1 177 ? -11.001 -3.112 -2.723 1.00 94.88 177 THR A N 1
ATOM 1381 C CA . THR A 1 177 ? -11.327 -2.179 -3.816 1.00 94.88 177 THR A CA 1
ATOM 1382 C C . THR A 1 177 ? -10.558 -2.461 -5.108 1.00 94.88 177 THR A C 1
ATOM 1384 O O . THR A 1 177 ? -10.782 -1.786 -6.113 1.00 94.88 177 THR A O 1
ATOM 1387 N N . TYR A 1 178 ? -9.696 -3.482 -5.141 1.00 98.06 178 TYR A N 1
ATOM 1388 C CA . TYR A 1 178 ? -8.803 -3.776 -6.264 1.00 98.06 178 TYR A CA 1
ATOM 1389 C C . TYR A 1 178 ? -9.509 -3.804 -7.623 1.00 98.06 178 TYR A C 1
ATOM 1391 O O . TYR A 1 178 ? -9.051 -3.194 -8.588 1.00 98.06 178 TYR A O 1
ATOM 1399 N N . ARG A 1 179 ? -10.656 -4.487 -7.707 1.00 98.31 179 ARG A N 1
ATOM 1400 C CA . ARG A 1 179 ? -11.418 -4.648 -8.959 1.00 98.31 179 ARG A CA 1
ATOM 1401 C C . ARG A 1 179 ? -11.873 -3.303 -9.515 1.00 98.31 179 ARG A C 1
ATOM 1403 O O . ARG A 1 179 ? -11.732 -3.037 -10.709 1.00 98.31 179 ARG A O 1
ATOM 1410 N N . GLU A 1 180 ? -12.412 -2.468 -8.637 1.00 97.31 180 GLU A N 1
ATOM 1411 C CA . GLU A 1 180 ? -12.894 -1.129 -8.961 1.00 97.31 180 GLU A CA 1
ATOM 1412 C C . GLU A 1 180 ? -11.720 -0.227 -9.334 1.00 97.31 180 GLU A C 1
ATOM 1414 O O . GLU A 1 180 ? -11.759 0.432 -10.374 1.00 97.31 180 GLU A O 1
ATOM 1419 N N . ARG A 1 181 ? -10.630 -0.290 -8.560 1.00 97.56 181 ARG A N 1
ATOM 1420 C CA . ARG A 1 181 ? -9.425 0.505 -8.788 1.00 97.56 181 ARG A CA 1
ATOM 1421 C C . ARG A 1 181 ? -8.761 0.187 -10.126 1.00 97.56 181 ARG A C 1
ATOM 1423 O O . ARG A 1 181 ? -8.398 1.110 -10.850 1.00 97.56 181 ARG A O 1
ATOM 1430 N N . ILE A 1 182 ? -8.623 -1.085 -10.501 1.00 98.50 182 ILE A N 1
ATOM 1431 C CA . ILE A 1 182 ? -8.068 -1.459 -11.813 1.00 98.50 182 ILE A CA 1
ATOM 1432 C C . ILE A 1 182 ? -8.973 -0.980 -12.954 1.00 98.50 182 ILE A C 1
ATOM 1434 O O . ILE A 1 182 ? -8.478 -0.451 -13.952 1.00 98.50 182 ILE A O 1
ATOM 1438 N N . LYS A 1 183 ? -10.296 -1.116 -12.810 1.00 98.50 183 LYS A N 1
ATOM 1439 C CA . LYS A 1 183 ? -11.252 -0.637 -13.818 1.00 98.50 183 LYS A CA 1
ATOM 1440 C C . LYS A 1 183 ? -11.174 0.883 -13.995 1.00 98.50 183 LYS A C 1
ATOM 1442 O O . LYS A 1 183 ? -11.143 1.365 -15.125 1.00 98.50 183 LYS A O 1
ATOM 1447 N N . GLU A 1 184 ? -11.108 1.631 -12.896 1.00 98.12 184 GLU A N 1
ATOM 1448 C CA . GLU A 1 184 ? -10.951 3.089 -12.906 1.00 98.12 184 GLU A CA 1
ATOM 1449 C C . GLU A 1 184 ? -9.652 3.504 -13.611 1.00 98.12 184 GLU A C 1
ATOM 1451 O O . GLU A 1 184 ? -9.673 4.351 -14.503 1.00 98.12 184 GLU A O 1
ATOM 1456 N N . ARG A 1 185 ? -8.530 2.842 -13.302 1.00 98.38 185 ARG A N 1
ATOM 1457 C CA . ARG A 1 185 ? -7.230 3.071 -13.958 1.00 98.38 185 ARG A CA 1
ATOM 1458 C C . ARG A 1 185 ? -7.283 2.820 -15.468 1.00 98.38 185 ARG A C 1
ATOM 1460 O O . ARG A 1 185 ? -6.779 3.627 -16.251 1.00 98.38 185 ARG A O 1
ATOM 1467 N N . GLN A 1 186 ? -7.930 1.735 -15.897 1.00 98.50 186 GLN A N 1
ATOM 1468 C CA . GLN A 1 186 ? -8.145 1.440 -17.319 1.00 98.50 186 GLN A CA 1
ATOM 1469 C C . GLN A 1 186 ? -8.953 2.549 -18.010 1.00 98.50 186 GLN A C 1
ATOM 1471 O O . GLN A 1 186 ? -8.575 2.990 -19.098 1.00 98.50 186 GLN A O 1
ATOM 1476 N N . GLN A 1 187 ? -10.013 3.045 -17.363 1.00 98.50 187 GLN A N 1
ATOM 1477 C CA . GLN A 1 187 ? -10.823 4.147 -17.885 1.00 98.50 187 GLN A CA 1
ATOM 1478 C C . GLN A 1 187 ? -10.033 5.459 -17.964 1.00 98.50 187 GLN A C 1
ATOM 1480 O O . GLN A 1 187 ? -10.120 6.166 -18.968 1.00 98.50 187 GLN A O 1
ATOM 1485 N N . LEU A 1 188 ? -9.230 5.771 -16.945 1.00 98.31 188 LEU A N 1
ATOM 1486 C CA . LEU A 1 188 ? -8.371 6.955 -16.944 1.00 98.31 188 LEU A CA 1
ATOM 1487 C C . LEU A 1 188 ? -7.394 6.929 -18.114 1.00 98.31 188 LEU A C 1
ATOM 1489 O O . LEU A 1 188 ? -7.246 7.932 -18.808 1.00 98.31 188 LEU A O 1
ATOM 1493 N N . TYR A 1 189 ? -6.780 5.782 -18.405 1.00 98.38 189 TYR A N 1
ATOM 1494 C CA . TYR A 1 189 ? -5.957 5.689 -19.604 1.00 98.38 189 TYR A CA 1
ATOM 1495 C C . TYR A 1 189 ? -6.759 5.850 -20.892 1.00 98.38 189 TYR A C 1
ATOM 1497 O O . TYR A 1 189 ? -6.304 6.557 -21.788 1.00 98.38 189 TYR A O 1
ATOM 1505 N N . ALA A 1 190 ? -7.930 5.220 -21.005 1.00 98.44 190 ALA A N 1
ATOM 1506 C CA . ALA A 1 190 ? -8.763 5.369 -22.196 1.00 98.44 190 ALA A CA 1
ATOM 1507 C C . ALA A 1 190 ? -9.112 6.847 -22.464 1.00 98.44 190 ALA A C 1
ATOM 1509 O O . ALA A 1 190 ? -9.122 7.275 -23.616 1.00 98.44 190 ALA A O 1
ATOM 1510 N N . ASN A 1 191 ? -9.324 7.629 -21.402 1.00 97.56 191 ASN A N 1
ATOM 1511 C CA . ASN A 1 191 ? -9.682 9.044 -21.487 1.00 97.56 191 ASN A CA 1
ATOM 1512 C C . ASN A 1 191 ? -8.478 9.974 -21.705 1.00 97.56 191 ASN A C 1
ATOM 1514 O O . ASN A 1 191 ? -8.611 11.002 -22.365 1.00 97.56 191 ASN A O 1
ATOM 1518 N N . HIS A 1 192 ? -7.316 9.649 -21.130 1.00 97.31 192 HIS A N 1
ATOM 1519 C CA . HIS A 1 192 ? -6.201 10.596 -20.999 1.00 97.31 192 HIS A CA 1
ATOM 1520 C C . HIS A 1 192 ? -4.901 10.151 -21.690 1.00 97.31 192 HIS A C 1
ATOM 1522 O O . HIS A 1 192 ? -3.987 10.961 -21.863 1.00 97.31 192 HIS A O 1
ATOM 1528 N N . GLY A 1 193 ? -4.795 8.887 -22.111 1.00 97.56 193 GLY A N 1
ATOM 1529 C CA . GLY A 1 193 ? -3.664 8.339 -22.862 1.00 97.56 193 GLY A CA 1
ATOM 1530 C C . GLY A 1 193 ? -2.304 8.684 -22.246 1.00 97.56 193 GLY A C 1
ATOM 1531 O O . GLY A 1 193 ? -2.011 8.339 -21.098 1.00 97.56 193 GLY A O 1
ATOM 1532 N N . LYS A 1 194 ? -1.487 9.427 -23.003 1.00 97.12 194 LYS A N 1
ATOM 1533 C CA . LYS A 1 194 ? -0.132 9.855 -22.608 1.00 97.12 194 LYS A CA 1
ATOM 1534 C C . LYS A 1 194 ? -0.067 10.749 -21.369 1.00 97.12 194 LYS A C 1
ATOM 1536 O O . LYS A 1 194 ? 1.002 10.916 -20.796 1.00 97.12 194 LYS A O 1
ATOM 1541 N N . GLN A 1 195 ? -1.185 11.321 -20.925 1.00 97.62 195 GLN A N 1
ATOM 1542 C CA . GLN A 1 195 ? -1.212 12.107 -19.689 1.00 97.62 195 GLN A CA 1
ATOM 1543 C C . GLN A 1 195 ? -1.152 11.240 -18.423 1.00 97.62 195 GLN A C 1
ATOM 1545 O O . GLN A 1 195 ? -0.891 11.784 -17.347 1.00 97.62 195 GLN A O 1
ATOM 1550 N N . VAL A 1 196 ? -1.369 9.922 -18.543 1.00 98.00 196 VAL A N 1
ATOM 1551 C CA . VAL A 1 196 ? -1.311 8.960 -17.426 1.00 98.00 196 VAL A CA 1
ATOM 1552 C C . VAL A 1 196 ? -0.421 7.750 -17.703 1.00 98.00 196 VAL A C 1
ATOM 1554 O O . VAL A 1 196 ? 0.010 7.110 -16.755 1.00 98.00 196 VAL A O 1
ATOM 1557 N N . LEU A 1 197 ? -0.106 7.416 -18.958 1.00 98.62 197 LEU A N 1
ATOM 1558 C CA . LEU A 1 197 ? 0.886 6.385 -19.277 1.00 98.62 197 LEU A CA 1
ATOM 1559 C C . LEU A 1 197 ? 1.642 6.741 -20.551 1.00 98.62 197 LEU A C 1
ATOM 1561 O O . LEU A 1 197 ? 1.040 6.837 -21.619 1.00 98.62 197 LEU A O 1
ATOM 1565 N N . ASP A 1 198 ? 2.957 6.897 -20.434 1.00 98.50 198 ASP A N 1
ATOM 1566 C CA . ASP A 1 198 ? 3.854 7.145 -21.564 1.00 98.50 198 ASP A CA 1
ATOM 1567 C C . ASP A 1 198 ? 5.257 6.610 -21.246 1.00 98.50 198 ASP A C 1
ATOM 1569 O O . ASP A 1 198 ? 5.628 6.441 -20.078 1.00 98.50 198 ASP A O 1
ATOM 1573 N N . ALA A 1 199 ? 6.028 6.350 -22.297 1.00 98.56 199 ALA A N 1
ATOM 1574 C CA . ALA A 1 199 ? 7.407 5.890 -22.219 1.00 98.56 199 ALA A CA 1
ATOM 1575 C C . ALA A 1 199 ? 8.223 6.513 -23.356 1.00 98.56 199 ALA A C 1
ATOM 1577 O O . ALA A 1 199 ? 7.831 6.474 -24.523 1.00 98.56 199 ALA A O 1
ATOM 1578 N N . LEU A 1 200 ? 9.362 7.101 -23.007 1.00 98.50 200 LEU A N 1
ATOM 1579 C CA . LEU A 1 200 ? 10.321 7.667 -23.946 1.00 98.50 200 LEU A CA 1
ATOM 1580 C C . LEU A 1 200 ? 11.343 6.597 -24.375 1.00 98.50 200 LEU A C 1
ATOM 1582 O O . LEU A 1 200 ? 11.628 5.691 -23.585 1.00 98.50 200 LEU A O 1
ATOM 1586 N N . PRO A 1 201 ? 11.934 6.703 -25.582 1.00 98.25 201 PRO A N 1
ATOM 1587 C CA . PRO A 1 201 ? 12.963 5.769 -26.051 1.00 98.25 201 PRO A CA 1
ATOM 1588 C C . PRO A 1 201 ? 14.110 5.570 -25.048 1.00 98.25 201 PRO A C 1
ATOM 1590 O O . PRO A 1 201 ? 14.468 6.498 -24.319 1.00 98.25 201 PRO A O 1
ATOM 1593 N N . GLY A 1 202 ? 14.690 4.374 -24.988 1.00 97.25 202 GLY A N 1
ATOM 1594 C CA . GLY A 1 202 ? 15.759 4.030 -24.038 1.00 97.25 202 GLY A CA 1
ATOM 1595 C C . GLY A 1 202 ? 15.268 3.660 -22.631 1.00 97.25 202 GLY A C 1
ATOM 1596 O O . GLY A 1 202 ? 16.071 3.416 -21.729 1.00 97.25 202 GLY A O 1
ATOM 1597 N N . SER A 1 203 ? 13.950 3.607 -22.409 1.00 98.44 203 SER A N 1
ATOM 1598 C CA . SER A 1 203 ? 13.345 3.163 -21.141 1.00 98.44 203 SER A CA 1
ATOM 1599 C C . SER A 1 203 ? 12.879 1.701 -21.152 1.00 98.44 203 SER A C 1
ATOM 1601 O O . SER A 1 203 ? 12.382 1.208 -20.138 1.00 98.44 203 SER A O 1
ATOM 1603 N N . GLU A 1 204 ? 13.060 0.983 -22.262 1.00 98.38 204 GLU A N 1
ATOM 1604 C CA . GLU A 1 204 ? 12.479 -0.340 -22.516 1.00 98.38 204 GLU A CA 1
ATOM 1605 C C . GLU A 1 204 ? 12.929 -1.381 -21.486 1.00 98.38 204 GLU A C 1
ATOM 1607 O O . GLU A 1 204 ? 12.102 -2.125 -20.956 1.00 98.38 204 GLU A O 1
ATOM 1612 N N . LEU A 1 205 ? 14.227 -1.401 -21.156 1.00 98.38 205 LEU A N 1
ATOM 1613 C CA . LEU A 1 205 ? 14.777 -2.323 -20.160 1.00 98.38 205 LEU A CA 1
ATOM 1614 C C . LEU A 1 205 ? 14.189 -2.061 -18.770 1.00 98.38 205 LEU A C 1
ATOM 1616 O O . LEU A 1 205 ? 13.801 -2.998 -18.083 1.00 98.38 205 LEU A O 1
ATOM 1620 N N . ALA A 1 206 ? 14.099 -0.789 -18.372 1.00 98.62 206 ALA A N 1
ATOM 1621 C CA . ALA A 1 206 ? 13.568 -0.397 -17.070 1.00 98.62 206 ALA A CA 1
ATOM 1622 C C . ALA A 1 206 ? 12.067 -0.715 -16.948 1.00 98.62 206 ALA A C 1
ATOM 1624 O O . ALA A 1 206 ? 11.615 -1.151 -15.892 1.00 98.62 206 ALA A O 1
ATOM 1625 N N . CYS A 1 207 ? 11.302 -0.541 -18.032 1.00 98.81 207 CYS A N 1
ATOM 1626 C CA . CYS A 1 207 ? 9.884 -0.901 -18.075 1.00 98.81 207 CYS A CA 1
ATOM 1627 C C . CYS A 1 207 ? 9.678 -2.416 -17.958 1.00 98.81 207 CYS A C 1
ATOM 1629 O O . CYS A 1 207 ? 8.849 -2.852 -17.158 1.00 98.81 207 CYS A O 1
ATOM 1631 N N . LYS A 1 208 ? 10.444 -3.213 -18.721 1.00 98.56 208 LYS A N 1
ATOM 1632 C CA . LYS A 1 208 ? 10.416 -4.683 -18.645 1.00 98.56 208 LYS A CA 1
ATOM 1633 C C . LYS A 1 208 ? 10.774 -5.159 -17.242 1.00 98.56 208 LYS A C 1
ATOM 1635 O O . LYS A 1 208 ? 10.002 -5.883 -16.631 1.00 98.56 208 LYS A O 1
ATOM 1640 N N . GLU A 1 209 ? 11.904 -4.700 -16.718 1.00 98.69 209 GLU A N 1
ATOM 1641 C CA . GLU A 1 209 ? 12.395 -5.092 -15.399 1.00 98.69 209 GLU A CA 1
ATOM 1642 C C . GLU A 1 209 ? 11.394 -4.767 -14.285 1.00 98.69 209 GLU A C 1
ATOM 1644 O O . GLU A 1 209 ? 11.110 -5.619 -13.446 1.00 98.69 209 GLU A O 1
ATOM 1649 N N . LEU A 1 210 ? 10.801 -3.568 -14.292 1.00 98.81 210 LEU A N 1
ATOM 1650 C CA . LEU A 1 210 ? 9.767 -3.211 -13.322 1.00 98.81 210 LEU A CA 1
ATOM 1651 C C . LEU A 1 210 ? 8.562 -4.160 -13.391 1.00 98.81 210 LEU A C 1
ATOM 1653 O O . LEU A 1 210 ? 8.076 -4.606 -12.350 1.00 98.81 210 LEU A O 1
ATOM 1657 N N . MET A 1 211 ? 8.082 -4.449 -14.604 1.00 98.75 211 MET A N 1
ATOM 1658 C CA . MET A 1 211 ? 6.959 -5.361 -14.821 1.00 98.75 211 MET A CA 1
ATOM 1659 C C . MET A 1 211 ? 7.279 -6.762 -14.304 1.00 98.75 211 MET A C 1
ATOM 1661 O O . MET A 1 211 ? 6.487 -7.317 -13.546 1.00 98.75 211 MET A O 1
ATOM 1665 N N . GLU A 1 212 ? 8.456 -7.300 -14.619 1.00 98.75 212 GLU A N 1
ATOM 1666 C CA . GLU A 1 212 ? 8.847 -8.637 -14.174 1.00 98.75 212 GLU A CA 1
ATOM 1667 C C . GLU A 1 212 ? 8.950 -8.738 -12.654 1.00 98.75 212 GLU A C 1
ATOM 1669 O O . GLU A 1 212 ? 8.423 -9.679 -12.058 1.00 98.75 212 GLU A O 1
ATOM 1674 N N . MET A 1 213 ? 9.559 -7.736 -12.013 1.00 98.69 213 MET A N 1
ATOM 1675 C CA . MET A 1 213 ? 9.658 -7.675 -10.556 1.00 98.69 213 MET A CA 1
ATOM 1676 C C . MET A 1 213 ? 8.276 -7.605 -9.899 1.00 98.69 213 MET A C 1
ATOM 1678 O O . MET A 1 213 ? 8.033 -8.296 -8.909 1.00 98.69 213 MET A O 1
ATOM 1682 N N . ALA A 1 214 ? 7.362 -6.791 -10.437 1.00 98.75 214 ALA A N 1
ATOM 1683 C CA . ALA A 1 214 ? 5.997 -6.684 -9.923 1.00 98.75 214 ALA A CA 1
ATOM 1684 C C . ALA A 1 214 ? 5.221 -7.998 -10.095 1.00 98.75 214 ALA A C 1
ATOM 1686 O O . ALA A 1 214 ? 4.535 -8.435 -9.174 1.00 98.75 214 ALA A O 1
ATOM 1687 N N . VAL A 1 215 ? 5.369 -8.669 -11.238 1.00 98.81 215 VAL A N 1
ATOM 1688 C CA . VAL A 1 215 ? 4.729 -9.963 -11.503 1.00 98.81 215 VAL A CA 1
ATOM 1689 C C . VAL A 1 215 ? 5.260 -11.057 -10.574 1.00 98.81 215 VAL A C 1
ATOM 1691 O O . VAL A 1 215 ? 4.455 -11.782 -9.988 1.00 98.81 215 VAL A O 1
ATOM 1694 N N . GLN A 1 216 ? 6.581 -11.152 -10.374 1.00 98.62 216 GLN A N 1
ATOM 1695 C CA . GLN A 1 216 ? 7.165 -12.089 -9.402 1.00 98.62 216 GLN A CA 1
ATOM 1696 C C . GLN A 1 216 ? 6.650 -11.821 -7.987 1.00 98.62 216 GLN A C 1
ATOM 1698 O O . GLN A 1 216 ? 6.294 -12.762 -7.278 1.00 98.62 216 GLN A O 1
ATOM 1703 N N . PHE A 1 217 ? 6.555 -10.547 -7.594 1.00 98.62 217 PHE A N 1
ATOM 1704 C CA . PHE A 1 217 ? 5.986 -10.167 -6.306 1.00 98.62 217 PHE A CA 1
ATOM 1705 C C . PHE A 1 217 ? 4.537 -10.646 -6.163 1.00 98.62 217 PHE A C 1
ATOM 1707 O O . PHE A 1 217 ? 4.208 -11.284 -5.165 1.00 98.62 217 PHE A O 1
ATOM 1714 N N . LEU A 1 218 ? 3.678 -10.372 -7.152 1.00 98.56 218 LEU A N 1
ATOM 1715 C CA . LEU A 1 218 ? 2.265 -10.756 -7.109 1.00 98.56 218 LEU A CA 1
ATOM 1716 C C . LEU A 1 218 ? 2.086 -12.276 -7.035 1.00 98.56 218 LEU A C 1
ATOM 1718 O O . LEU A 1 218 ? 1.298 -12.748 -6.218 1.00 98.56 218 LEU A O 1
ATOM 1722 N N . CYS A 1 219 ? 2.844 -13.034 -7.832 1.00 98.31 219 CYS A N 1
ATOM 1723 C CA . CYS A 1 219 ? 2.786 -14.498 -7.824 1.00 98.31 219 CYS A CA 1
ATOM 1724 C C . CYS A 1 219 ? 3.284 -15.084 -6.492 1.00 98.31 219 CYS A C 1
ATOM 1726 O O . CYS A 1 219 ? 2.710 -16.048 -5.993 1.00 98.31 219 CYS A O 1
ATOM 1728 N N . ALA A 1 220 ? 4.322 -14.496 -5.885 1.00 97.69 220 ALA A N 1
ATOM 1729 C CA . ALA A 1 220 ? 4.837 -14.943 -4.590 1.00 97.69 220 ALA A CA 1
ATOM 1730 C C . ALA A 1 220 ? 3.886 -14.594 -3.430 1.00 97.69 220 ALA A C 1
ATOM 1732 O O . ALA A 1 220 ? 3.579 -15.445 -2.589 1.00 97.69 220 ALA A O 1
ATOM 1733 N N . ARG A 1 221 ? 3.396 -13.346 -3.390 1.00 96.75 221 ARG A N 1
ATOM 1734 C CA . ARG A 1 221 ? 2.551 -12.837 -2.300 1.00 96.75 221 ARG A CA 1
ATOM 1735 C C . ARG A 1 221 ? 1.129 -13.389 -2.358 1.00 96.75 221 ARG A C 1
ATOM 1737 O O . ARG A 1 221 ? 0.584 -13.721 -1.311 1.00 96.75 221 ARG A O 1
ATOM 1744 N N . TYR A 1 222 ? 0.543 -13.516 -3.548 1.00 96.81 222 TYR A N 1
ATOM 1745 C CA . TYR A 1 222 ? -0.867 -13.871 -3.749 1.00 96.81 222 TYR A CA 1
ATOM 1746 C C . TYR A 1 222 ? -1.022 -15.074 -4.708 1.00 96.81 222 TYR A C 1
ATOM 1748 O O . TYR A 1 222 ? -1.670 -14.955 -5.753 1.00 96.81 222 TYR A O 1
ATOM 1756 N N . PRO A 1 223 ? -0.474 -16.257 -4.374 1.00 95.75 223 PRO A N 1
ATOM 1757 C CA . PRO A 1 223 ? -0.344 -17.379 -5.314 1.00 95.75 223 PRO A CA 1
ATOM 1758 C C . PRO A 1 223 ? -1.676 -17.997 -5.765 1.00 95.75 223 PRO A C 1
ATOM 1760 O O . PRO A 1 223 ? -1.738 -18.598 -6.829 1.00 95.75 223 PRO A O 1
ATOM 1763 N N . LYS A 1 224 ? -2.765 -17.848 -4.992 1.00 94.19 224 LYS A N 1
ATOM 1764 C CA . LYS A 1 224 ? -4.114 -18.271 -5.430 1.00 94.19 224 LYS A CA 1
ATOM 1765 C C . LYS A 1 224 ? -4.703 -17.361 -6.513 1.00 94.19 224 LYS A C 1
ATOM 1767 O O . LYS A 1 224 ? -5.646 -17.745 -7.198 1.00 94.19 224 LYS A O 1
ATOM 1772 N N . HIS A 1 225 ? -4.185 -16.141 -6.627 1.00 97.38 225 HIS A N 1
ATOM 1773 C CA . HIS A 1 225 ? -4.759 -15.070 -7.440 1.00 97.38 225 HIS A CA 1
ATOM 1774 C C . HIS A 1 225 ? -3.929 -14.757 -8.678 1.00 97.38 225 HIS A C 1
ATOM 1776 O O . HIS A 1 225 ? -4.497 -14.330 -9.683 1.00 97.38 225 HIS A O 1
ATOM 1782 N N . PHE A 1 226 ? -2.618 -14.990 -8.620 1.00 98.44 226 PHE A N 1
ATOM 1783 C CA . PHE A 1 226 ? -1.697 -14.731 -9.718 1.00 98.44 226 PHE A CA 1
ATOM 1784 C C . PHE A 1 226 ? -0.816 -15.942 -9.984 1.00 98.44 226 PHE A C 1
ATOM 1786 O O . PHE A 1 226 ? -0.150 -16.451 -9.085 1.00 98.44 226 PHE A O 1
ATOM 1793 N N . GLU A 1 227 ? -0.780 -16.347 -11.247 1.00 98.12 227 GLU A N 1
ATOM 1794 C CA . GLU A 1 227 ? 0.050 -17.442 -11.735 1.00 98.12 227 GLU A CA 1
ATOM 1795 C C . GLU A 1 227 ? 0.829 -16.971 -12.964 1.00 98.12 227 GLU A C 1
ATOM 1797 O O . GLU A 1 227 ? 0.251 -16.410 -13.897 1.00 98.12 227 GLU A O 1
ATOM 1802 N N . LEU A 1 228 ? 2.137 -17.229 -12.991 1.00 98.06 228 LEU A N 1
ATOM 1803 C CA . LEU A 1 228 ? 2.974 -17.024 -14.168 1.00 98.06 228 LEU A CA 1
ATOM 1804 C C . LEU A 1 228 ? 3.357 -18.382 -14.759 1.00 98.06 228 LEU A C 1
ATOM 1806 O O . LEU A 1 228 ? 4.068 -19.161 -14.129 1.00 98.06 228 LEU A O 1
ATOM 1810 N N . SER A 1 229 ? 2.935 -18.640 -15.996 1.00 96.25 229 SER A N 1
ATOM 1811 C CA . SER A 1 229 ? 3.266 -19.869 -16.720 1.00 96.25 229 SER A CA 1
ATOM 1812 C C . SER A 1 229 ? 3.638 -19.543 -18.159 1.00 96.25 229 SER A C 1
ATOM 1814 O O . SER A 1 229 ? 2.869 -18.906 -18.872 1.00 96.25 229 SER A O 1
ATOM 1816 N N . HIS A 1 230 ? 4.829 -19.957 -18.599 1.00 92.56 230 HIS A N 1
ATOM 1817 C CA . HIS A 1 230 ? 5.311 -19.760 -19.975 1.00 92.56 230 HIS A CA 1
ATOM 1818 C C . HIS A 1 230 ? 5.215 -18.302 -20.486 1.00 92.56 230 HIS A C 1
ATOM 1820 O O . HIS A 1 230 ? 4.874 -18.078 -21.644 1.00 92.56 230 HIS A O 1
ATOM 1826 N N . ASN A 1 231 ? 5.542 -17.309 -19.647 1.00 94.19 231 ASN A N 1
ATOM 1827 C CA . ASN A 1 231 ? 5.383 -15.864 -19.923 1.00 94.19 231 ASN A CA 1
ATOM 1828 C C . ASN A 1 231 ? 3.933 -15.381 -20.074 1.00 94.19 231 ASN A C 1
ATOM 1830 O O . ASN A 1 231 ? 3.699 -14.272 -20.545 1.00 94.19 231 ASN A O 1
ATOM 1834 N N . VAL A 1 232 ? 2.959 -16.182 -19.651 1.00 98.19 232 VAL A N 1
ATOM 1835 C CA . VAL A 1 232 ? 1.567 -15.761 -19.535 1.00 98.19 232 VAL A CA 1
ATOM 1836 C C . VAL A 1 232 ? 1.247 -15.542 -18.064 1.00 98.19 232 VAL A C 1
ATOM 1838 O O . VAL A 1 232 ? 1.281 -16.485 -17.272 1.00 98.19 232 VAL A O 1
ATOM 1841 N N . LEU A 1 233 ? 0.925 -14.300 -17.702 1.00 98.69 233 LEU A N 1
ATOM 1842 C CA . LEU A 1 233 ? 0.368 -13.979 -16.390 1.00 98.69 233 LEU A CA 1
ATOM 1843 C C . LEU A 1 233 ? -1.133 -14.248 -16.407 1.00 98.69 233 LEU A C 1
ATOM 1845 O O . LEU A 1 233 ? -1.856 -13.647 -17.203 1.00 98.69 233 LEU A O 1
ATOM 1849 N N . SER A 1 234 ? -1.603 -15.101 -15.507 1.00 98.75 234 SER A N 1
ATOM 1850 C CA . SER A 1 234 ? -3.020 -15.282 -15.207 1.00 98.75 234 SER A CA 1
ATOM 1851 C C . SER A 1 234 ? -3.370 -14.509 -13.941 1.00 98.75 234 SER A C 1
ATOM 1853 O O . SER A 1 234 ? -2.771 -14.723 -12.893 1.00 98.75 234 SER A O 1
ATOM 1855 N N . ASN A 1 235 ? -4.347 -13.613 -14.047 1.00 98.56 235 ASN A N 1
ATOM 1856 C CA . ASN A 1 235 ? -4.946 -12.897 -12.929 1.00 98.56 235 ASN A CA 1
ATOM 1857 C C . ASN A 1 235 ? -6.344 -13.474 -12.686 1.00 98.56 235 ASN A C 1
ATOM 1859 O O . ASN A 1 235 ? -7.305 -13.144 -13.391 1.00 98.56 235 ASN A O 1
ATOM 1863 N N . HIS A 1 236 ? -6.452 -14.354 -11.695 1.00 98.19 236 HIS A N 1
ATOM 1864 C CA . HIS A 1 236 ? -7.688 -15.055 -11.347 1.00 98.19 236 HIS A CA 1
ATOM 1865 C C . HIS A 1 236 ? -8.696 -14.158 -10.638 1.00 98.19 236 HIS A C 1
ATOM 1867 O O . HIS A 1 236 ? -9.891 -14.437 -10.705 1.00 98.19 236 HIS A O 1
ATOM 1873 N N . ILE A 1 237 ? -8.246 -13.052 -10.033 1.00 97.75 237 ILE A N 1
ATOM 1874 C CA . ILE A 1 237 ? -9.156 -12.043 -9.495 1.00 97.75 237 ILE A CA 1
ATOM 1875 C C . ILE A 1 237 ? -9.978 -11.510 -10.667 1.00 97.75 237 ILE A C 1
ATOM 1877 O O . ILE A 1 237 ? -11.195 -11.665 -10.676 1.00 97.75 237 ILE A O 1
ATOM 1881 N N . LEU A 1 238 ? -9.339 -10.958 -11.698 1.00 97.94 238 LEU A N 1
ATOM 1882 C CA . LEU A 1 238 ? -10.034 -10.320 -12.827 1.00 97.94 238 LEU A CA 1
ATOM 1883 C C . LEU A 1 238 ? -10.478 -11.287 -13.935 1.00 97.94 238 LEU A C 1
ATOM 1885 O O . LEU A 1 238 ? -11.163 -10.858 -14.863 1.00 97.94 238 LEU A O 1
ATOM 1889 N N . GLY A 1 239 ? -10.074 -12.557 -13.872 1.00 97.75 239 GLY A N 1
ATOM 1890 C CA . GLY A 1 239 ? -10.315 -13.536 -14.934 1.00 97.75 239 GLY A CA 1
ATOM 1891 C C . GLY A 1 239 ? -9.587 -13.201 -16.242 1.00 97.75 239 GLY A C 1
ATOM 1892 O O . GLY A 1 239 ? -10.091 -13.514 -17.320 1.00 97.75 239 GLY A O 1
ATOM 1893 N N . LYS A 1 240 ? -8.428 -12.532 -16.166 1.00 96.94 240 LYS A N 1
ATOM 1894 C CA . LYS A 1 240 ? -7.653 -12.068 -17.331 1.00 96.94 240 LYS A CA 1
ATOM 1895 C C . LYS A 1 240 ? -6.339 -12.833 -17.478 1.00 96.94 240 LYS A C 1
ATOM 1897 O O . LYS A 1 240 ? -5.765 -13.300 -16.498 1.00 96.94 240 LYS A O 1
ATOM 1902 N N . LYS A 1 241 ? -5.854 -12.924 -18.718 1.00 98.06 241 LYS A N 1
ATOM 1903 C CA . LYS A 1 241 ? -4.524 -13.440 -19.057 1.00 98.06 241 LYS A CA 1
ATOM 1904 C C . LYS A 1 241 ? -3.765 -12.418 -19.892 1.00 98.06 241 LYS A C 1
ATOM 1906 O O . LYS A 1 241 ? -4.370 -11.759 -20.735 1.00 98.06 241 LYS A O 1
ATOM 1911 N N . HIS A 1 242 ? -2.461 -12.327 -19.675 1.00 97.94 242 HIS A N 1
ATOM 1912 C CA . HIS A 1 242 ? -1.573 -11.387 -20.353 1.00 97.94 242 HIS A CA 1
ATOM 1913 C C . HIS A 1 242 ? -0.367 -12.131 -20.917 1.00 97.94 242 HIS A C 1
ATOM 1915 O O . HIS A 1 242 ? 0.357 -12.769 -20.157 1.00 97.94 242 HIS A O 1
ATOM 1921 N N . ASP A 1 243 ? -0.148 -12.047 -22.230 1.00 97.56 243 ASP A N 1
ATOM 1922 C CA . ASP A 1 243 ? 1.089 -12.517 -22.860 1.00 97.56 243 ASP A CA 1
ATOM 1923 C C . ASP A 1 243 ? 2.172 -11.445 -22.694 1.00 97.56 243 ASP A C 1
ATOM 1925 O O . ASP A 1 243 ? 2.159 -10.398 -23.346 1.00 97.56 243 ASP A O 1
ATOM 1929 N N . LEU A 1 244 ? 3.110 -11.713 -21.791 1.00 97.56 244 LEU A N 1
ATOM 1930 C CA . LEU A 1 244 ? 4.125 -10.754 -21.369 1.00 97.56 244 LEU A CA 1
ATOM 1931 C C . LEU A 1 244 ? 5.232 -10.553 -22.410 1.00 97.56 244 LEU A C 1
ATOM 1933 O O . LEU A 1 244 ? 6.011 -9.609 -22.284 1.00 97.56 244 LEU A O 1
ATOM 1937 N N . LYS A 1 245 ? 5.304 -11.393 -23.452 1.00 93.31 245 LYS A N 1
ATOM 1938 C CA . LYS A 1 245 ? 6.258 -11.196 -24.555 1.00 93.31 245 LYS A CA 1
ATOM 1939 C C . LYS A 1 245 ? 5.796 -10.150 -25.556 1.00 93.31 245 LYS A C 1
ATOM 1941 O O . LYS A 1 245 ? 6.628 -9.528 -26.216 1.00 93.31 245 LYS A O 1
ATOM 1946 N N . THR A 1 246 ? 4.486 -10.007 -25.718 1.00 94.44 246 THR A N 1
ATOM 1947 C CA . THR A 1 246 ? 3.890 -9.175 -26.770 1.00 94.44 246 THR A CA 1
ATOM 1948 C C . THR A 1 246 ? 3.211 -7.929 -26.219 1.00 94.44 246 THR A C 1
ATOM 1950 O O . THR A 1 246 ? 3.144 -6.916 -26.918 1.00 94.44 246 THR A O 1
ATOM 1953 N N . GLN A 1 247 ? 2.739 -7.970 -24.972 1.00 96.88 247 GLN A N 1
ATOM 1954 C CA . GLN A 1 247 ? 2.089 -6.834 -24.335 1.00 96.88 247 GLN A CA 1
ATOM 1955 C C . GLN A 1 247 ? 3.114 -5.816 -23.808 1.00 96.88 247 GLN A C 1
ATOM 1957 O O . GLN A 1 247 ? 4.165 -6.174 -23.280 1.00 96.88 247 GLN A O 1
ATOM 1962 N N . ASP A 1 248 ? 2.790 -4.525 -23.927 1.00 97.75 248 ASP A N 1
ATOM 1963 C CA . ASP A 1 248 ? 3.608 -3.451 -23.357 1.00 97.75 248 ASP A CA 1
ATOM 1964 C C . ASP A 1 248 ? 3.724 -3.596 -21.818 1.00 97.75 248 ASP A C 1
ATOM 1966 O O . ASP A 1 248 ? 2.693 -3.741 -21.145 1.00 97.75 248 ASP A O 1
ATOM 1970 N N . PRO A 1 249 ? 4.941 -3.535 -21.235 1.00 98.56 249 PRO A N 1
ATOM 1971 C CA . PRO A 1 249 ? 5.144 -3.760 -19.804 1.00 98.56 249 PRO A CA 1
ATOM 1972 C C . PRO A 1 249 ? 4.345 -2.819 -18.893 1.00 98.56 249 PRO A C 1
ATOM 1974 O O . PRO A 1 249 ? 3.800 -3.256 -17.879 1.00 98.56 249 PRO A O 1
ATOM 1977 N N . LEU A 1 250 ? 4.223 -1.534 -19.247 1.00 98.69 250 LEU A N 1
ATOM 1978 C CA . LEU A 1 250 ? 3.472 -0.573 -18.433 1.00 98.69 250 LEU A CA 1
ATOM 1979 C C . LEU A 1 250 ? 1.960 -0.809 -18.529 1.00 98.69 250 LEU A C 1
ATOM 1981 O O . LEU A 1 250 ? 1.231 -0.547 -17.573 1.00 98.69 250 LEU A O 1
ATOM 1985 N N . ARG A 1 251 ? 1.479 -1.349 -19.653 1.00 98.50 251 ARG A N 1
ATOM 1986 C CA . ARG A 1 251 ? 0.100 -1.837 -19.805 1.00 98.50 251 ARG A CA 1
ATOM 1987 C C . ARG A 1 251 ? -0.211 -3.016 -18.900 1.00 98.50 251 ARG A C 1
ATOM 1989 O O . ARG A 1 251 ? -1.272 -3.027 -18.287 1.00 98.50 251 ARG A O 1
ATOM 1996 N N . VAL A 1 252 ? 0.708 -3.975 -18.787 1.00 98.75 252 VAL A N 1
ATOM 1997 C CA . VAL A 1 252 ? 0.552 -5.098 -17.847 1.00 98.75 252 VAL A CA 1
ATOM 1998 C C . VAL A 1 252 ? 0.407 -4.569 -16.418 1.00 98.75 252 VAL A C 1
ATOM 2000 O O . VAL A 1 252 ? -0.495 -5.003 -15.701 1.00 98.75 252 VAL A O 1
ATOM 2003 N N . LEU A 1 253 ? 1.232 -3.589 -16.027 1.00 98.75 253 LEU A N 1
ATOM 2004 C CA . LEU A 1 253 ? 1.136 -2.935 -14.716 1.00 98.75 253 LEU A CA 1
ATOM 2005 C C . LEU A 1 253 ? -0.190 -2.187 -14.533 1.00 98.75 253 LEU A C 1
ATOM 2007 O O . LEU A 1 253 ? -0.829 -2.349 -13.497 1.00 98.75 253 LEU A O 1
ATOM 2011 N N . LEU A 1 254 ? -0.641 -1.413 -15.528 1.00 98.69 254 LEU A N 1
ATOM 2012 C CA . LEU A 1 254 ? -1.942 -0.733 -15.474 1.00 98.69 254 LEU A CA 1
ATOM 2013 C C . LEU A 1 254 ? -3.087 -1.719 -15.201 1.00 98.69 254 LEU A C 1
ATOM 2015 O O . LEU A 1 254 ? -3.977 -1.423 -14.405 1.00 98.69 254 LEU A O 1
ATOM 2019 N N . ASP A 1 255 ? -3.052 -2.870 -15.871 1.00 98.44 255 ASP A N 1
ATOM 2020 C CA . ASP A 1 255 ? -4.132 -3.853 -15.858 1.00 98.44 255 ASP A CA 1
ATOM 2021 C C . ASP A 1 255 ? -4.151 -4.748 -14.615 1.00 98.44 255 ASP A C 1
ATOM 2023 O O . ASP A 1 255 ? -5.153 -5.424 -14.389 1.00 98.44 255 ASP A O 1
ATOM 2027 N N . ASN A 1 256 ? -3.070 -4.780 -13.828 1.00 98.62 256 ASN A N 1
ATOM 2028 C CA . ASN A 1 256 ? -2.913 -5.752 -12.743 1.00 98.62 256 ASN A CA 1
ATOM 2029 C C . ASN A 1 256 ? -2.489 -5.151 -11.402 1.00 98.62 256 ASN A C 1
ATOM 2031 O O . ASN A 1 256 ? -2.687 -5.808 -10.381 1.00 98.62 256 ASN A O 1
ATOM 2035 N N . VAL A 1 257 ? -1.927 -3.942 -11.377 1.00 98.19 257 VAL A N 1
ATOM 2036 C CA . VAL A 1 257 ? -1.327 -3.343 -10.179 1.00 98.19 257 VAL A CA 1
ATOM 2037 C C . VAL A 1 257 ? -2.022 -2.011 -9.861 1.00 98.19 257 VAL A C 1
ATOM 2039 O O . VAL A 1 257 ? -2.084 -1.139 -10.738 1.00 98.19 257 VAL A O 1
ATOM 2042 N N . PRO A 1 258 ? -2.588 -1.832 -8.648 1.00 95.62 258 PRO A N 1
ATOM 2043 C CA . PRO A 1 258 ? -3.331 -0.622 -8.296 1.00 95.62 258 PRO A CA 1
ATOM 2044 C C . PRO A 1 258 ? -2.427 0.598 -8.047 1.00 95.62 258 PRO A C 1
ATOM 2046 O O . PRO A 1 258 ? -2.921 1.728 -8.086 1.00 95.62 258 PRO A O 1
ATOM 2049 N N . GLU A 1 259 ? -1.130 0.388 -7.808 1.00 96.81 259 GLU A N 1
ATOM 2050 C CA . GLU A 1 259 ? -0.122 1.431 -7.618 1.00 96.81 259 GLU A CA 1
ATOM 2051 C C . GLU A 1 259 ? 0.298 2.129 -8.921 1.00 96.81 259 GLU A C 1
ATOM 2053 O O . GLU A 1 259 ? 0.323 1.557 -10.013 1.00 96.81 259 GLU A O 1
ATOM 2058 N N . ASP A 1 260 ? 0.676 3.395 -8.790 1.00 98.44 260 ASP A N 1
ATOM 2059 C CA . ASP A 1 260 ? 1.338 4.178 -9.827 1.00 98.44 260 ASP A CA 1
ATOM 2060 C C . ASP A 1 260 ? 2.848 3.953 -9.804 1.00 98.44 260 ASP A C 1
ATOM 2062 O O . ASP A 1 260 ? 3.427 3.714 -8.745 1.00 98.44 260 ASP A O 1
ATOM 2066 N N . PHE A 1 261 ? 3.497 4.092 -10.960 1.00 98.62 261 PHE A N 1
ATOM 2067 C CA . PHE A 1 261 ? 4.938 3.941 -11.131 1.00 98.62 261 PHE A CA 1
ATOM 2068 C C . PHE A 1 261 ? 5.520 5.063 -11.989 1.00 98.62 261 PHE A C 1
ATOM 2070 O O . PHE A 1 261 ? 5.050 5.325 -13.096 1.00 98.62 261 PHE A O 1
ATOM 2077 N N . ALA A 1 262 ? 6.604 5.668 -11.513 1.00 98.56 262 ALA A N 1
ATOM 2078 C CA . ALA A 1 262 ? 7.436 6.605 -12.250 1.00 98.56 262 ALA A CA 1
ATOM 2079 C C . ALA A 1 262 ? 8.875 6.081 -12.329 1.00 98.56 262 ALA A C 1
ATOM 2081 O O . ALA A 1 262 ? 9.525 5.876 -11.303 1.00 98.56 262 ALA A O 1
ATOM 2082 N N . LEU A 1 263 ? 9.382 5.871 -13.542 1.00 98.56 263 LEU A N 1
ATOM 2083 C CA . LEU A 1 263 ? 10.733 5.395 -13.818 1.00 98.56 263 LEU A CA 1
ATOM 2084 C C . LEU A 1 263 ? 11.633 6.552 -14.218 1.00 98.56 263 LEU A C 1
ATOM 2086 O O . LEU A 1 263 ? 11.409 7.237 -15.220 1.00 98.56 263 LEU A O 1
ATOM 2090 N N . THR A 1 264 ? 12.698 6.724 -13.446 1.00 98.12 264 THR A N 1
ATOM 2091 C CA . THR A 1 264 ? 13.759 7.667 -13.762 1.00 98.12 264 THR A CA 1
ATOM 2092 C C . THR A 1 264 ? 15.007 6.932 -14.241 1.00 98.12 264 THR A C 1
ATOM 2094 O O . THR A 1 264 ? 15.461 5.977 -13.607 1.00 98.12 264 THR A O 1
ATOM 2097 N N . VAL A 1 265 ? 15.562 7.371 -15.368 1.00 97.19 265 VAL A N 1
ATOM 2098 C CA . VAL A 1 265 ? 16.746 6.777 -16.005 1.00 97.19 265 VAL A CA 1
ATOM 2099 C C . VAL A 1 265 ? 17.892 7.777 -15.942 1.00 97.19 265 VAL A C 1
ATOM 2101 O O . VAL A 1 265 ? 17.682 8.987 -16.046 1.00 97.19 265 VAL A O 1
ATOM 2104 N N . ARG A 1 266 ? 19.107 7.267 -15.739 1.00 94.31 266 ARG A N 1
ATOM 2105 C CA . ARG A 1 266 ? 20.316 8.085 -15.671 1.00 94.31 266 ARG A CA 1
ATOM 2106 C C . ARG A 1 266 ? 20.645 8.657 -17.049 1.00 94.31 266 ARG A C 1
ATOM 2108 O O . ARG A 1 266 ? 20.865 7.906 -17.992 1.00 94.31 266 ARG A O 1
ATOM 2115 N N . ASP A 1 267 ? 20.756 9.972 -17.128 1.00 93.25 267 ASP A N 1
ATOM 2116 C CA . ASP A 1 267 ? 21.238 10.684 -18.303 1.00 93.25 267 ASP A CA 1
ATOM 2117 C C . ASP A 1 267 ? 22.775 10.561 -18.422 1.00 93.25 267 ASP A C 1
ATOM 2119 O O . ASP A 1 267 ? 23.496 10.872 -17.463 1.00 93.25 267 ASP A O 1
ATOM 2123 N N . PRO A 1 268 ? 23.305 10.125 -19.578 1.00 90.62 268 PRO A N 1
ATOM 2124 C CA . PRO A 1 268 ? 24.739 10.064 -19.850 1.00 90.62 268 PRO A CA 1
ATOM 2125 C C . PRO A 1 268 ? 25.462 11.404 -19.694 1.00 90.62 268 PRO A C 1
ATOM 2127 O O . PRO A 1 268 ? 26.595 11.423 -19.214 1.00 90.62 268 PRO A O 1
ATOM 2130 N N . ALA A 1 269 ? 24.825 12.508 -20.102 1.00 90.25 269 ALA A N 1
ATOM 2131 C CA . ALA A 1 269 ? 25.480 13.808 -20.224 1.00 90.25 269 ALA A CA 1
ATOM 2132 C C . ALA A 1 269 ? 25.696 14.501 -18.874 1.00 90.25 269 ALA A C 1
ATOM 2134 O O . ALA A 1 269 ? 26.680 15.217 -18.696 1.00 90.25 269 ALA A O 1
ATOM 2135 N N . THR A 1 270 ? 24.791 14.293 -17.918 1.00 89.81 270 THR A N 1
ATOM 2136 C CA . THR A 1 270 ? 24.827 14.948 -16.600 1.00 89.81 270 THR A CA 1
ATOM 2137 C C . THR A 1 270 ? 25.034 13.979 -15.437 1.00 89.81 270 THR A C 1
ATOM 2139 O O . THR A 1 270 ? 25.397 14.407 -14.340 1.00 89.81 270 THR A O 1
ATOM 2142 N N . GLY A 1 271 ? 24.773 12.685 -15.641 1.00 90.00 271 GLY A N 1
ATOM 2143 C CA . GLY A 1 271 ? 24.714 11.676 -14.582 1.00 90.00 271 GLY A CA 1
ATOM 2144 C C . GLY A 1 271 ? 23.505 11.795 -13.648 1.00 90.00 271 GLY A C 1
ATOM 2145 O O . GLY A 1 271 ? 23.443 11.081 -12.646 1.00 90.00 271 GLY A O 1
ATOM 2146 N N . ARG A 1 272 ? 22.553 12.686 -13.955 1.00 91.75 272 ARG A N 1
ATOM 2147 C CA . ARG A 1 272 ? 21.306 12.888 -13.199 1.00 91.75 272 ARG A CA 1
ATOM 2148 C C . ARG A 1 272 ? 20.209 11.954 -13.695 1.00 91.75 272 ARG A C 1
ATOM 2150 O O . ARG A 1 272 ? 20.328 11.355 -14.756 1.00 91.75 272 ARG A O 1
ATOM 2157 N N . TYR A 1 273 ? 19.133 11.831 -12.925 1.00 95.00 273 TYR A N 1
ATOM 2158 C CA . TYR A 1 273 ? 18.008 10.955 -13.248 1.00 95.00 273 TYR A CA 1
ATOM 2159 C C . TYR A 1 273 ? 16.840 11.761 -13.812 1.00 95.00 273 TYR A C 1
ATOM 2161 O O . TYR A 1 273 ? 16.412 12.744 -13.206 1.00 95.00 273 TYR A O 1
ATOM 2169 N N . PHE A 1 274 ? 16.329 11.314 -14.955 1.00 96.94 274 PHE A N 1
ATOM 2170 C CA . PHE A 1 274 ? 15.240 11.941 -15.697 1.00 96.94 274 PHE A CA 1
ATOM 2171 C C . PHE A 1 274 ? 14.041 11.010 -15.757 1.00 96.94 274 PHE A C 1
ATOM 2173 O O . PHE A 1 274 ? 14.208 9.813 -15.985 1.00 96.94 274 PHE A O 1
ATOM 2180 N N . PHE A 1 275 ? 12.837 11.544 -15.580 1.00 98.12 275 PHE A N 1
ATOM 2181 C CA . PHE A 1 275 ? 11.600 10.780 -15.705 1.00 98.12 275 PHE A CA 1
ATOM 2182 C C . PHE A 1 275 ? 11.374 10.394 -17.170 1.00 98.12 275 PHE A C 1
ATOM 2184 O O . PHE A 1 275 ? 11.186 11.263 -18.018 1.00 98.12 275 PHE A O 1
ATOM 2191 N N . ARG A 1 276 ? 11.461 9.095 -17.479 1.00 98.25 276 ARG A N 1
ATOM 2192 C CA . ARG A 1 276 ? 11.430 8.584 -18.862 1.00 98.25 276 ARG A CA 1
ATOM 2193 C C . ARG A 1 276 ? 10.254 7.667 -19.155 1.00 98.25 276 ARG A C 1
ATOM 2195 O O . ARG A 1 276 ? 9.941 7.487 -20.322 1.00 98.25 276 ARG A O 1
ATOM 2202 N N . ALA A 1 277 ? 9.619 7.083 -18.148 1.00 98.75 277 ALA A N 1
ATOM 2203 C CA . ALA A 1 277 ? 8.494 6.182 -18.360 1.00 98.75 277 ALA A CA 1
ATOM 2204 C C . ALA A 1 277 ? 7.637 6.065 -17.108 1.00 98.75 277 ALA A C 1
ATOM 2206 O O . ALA A 1 277 ? 8.162 6.163 -16.002 1.00 98.75 277 ALA A O 1
ATOM 2207 N N . GLY A 1 278 ? 6.340 5.817 -17.244 1.00 98.44 278 GLY A N 1
ATOM 2208 C CA . GLY A 1 278 ? 5.505 5.568 -16.077 1.00 98.44 278 GLY A CA 1
ATOM 2209 C C . GLY A 1 278 ? 4.044 5.297 -16.381 1.00 98.44 278 GLY A C 1
ATOM 2210 O O . GLY A 1 278 ? 3.573 5.485 -17.500 1.00 98.44 278 GLY A O 1
ATOM 2211 N N . VAL A 1 279 ? 3.336 4.884 -15.336 1.00 98.62 279 VAL A N 1
ATOM 2212 C CA . VAL A 1 279 ? 1.882 4.763 -15.271 1.00 98.62 279 VAL A CA 1
ATOM 2213 C C . VAL A 1 279 ? 1.410 5.468 -14.006 1.00 98.62 279 VAL A C 1
ATOM 2215 O O . VAL A 1 279 ? 1.722 5.040 -12.902 1.00 98.62 279 VAL A O 1
ATOM 2218 N N . ILE A 1 280 ? 0.724 6.597 -14.157 1.00 98.31 280 ILE A N 1
ATOM 2219 C CA . ILE A 1 280 ? 0.311 7.477 -13.065 1.00 98.31 280 ILE A CA 1
ATOM 2220 C C . ILE A 1 280 ? -1.156 7.842 -13.253 1.00 98.31 280 ILE A C 1
ATOM 2222 O O . ILE A 1 280 ? -1.498 8.772 -13.984 1.00 98.31 280 ILE A O 1
ATOM 2226 N N . CYS A 1 281 ? -2.022 7.081 -12.595 1.00 98.06 281 CYS A N 1
ATOM 2227 C CA . CYS A 1 281 ? -3.470 7.247 -12.628 1.00 98.06 281 CYS A CA 1
ATOM 2228 C C . CYS A 1 281 ? -4.006 7.960 -11.387 1.00 98.06 281 CYS A C 1
ATOM 2230 O O . CYS A 1 281 ? -5.206 8.160 -11.290 1.00 98.06 281 CYS A O 1
ATOM 2232 N N . SER A 1 282 ? -3.156 8.335 -10.434 1.00 96.69 282 SER A N 1
ATOM 2233 C CA . SER A 1 282 ? -3.564 8.934 -9.168 1.00 96.69 282 SER A CA 1
ATOM 2234 C C . SER A 1 282 ? -2.910 10.293 -8.903 1.00 96.69 282 SER A C 1
ATOM 2236 O O . SER A 1 282 ? -2.505 10.592 -7.789 1.00 96.69 282 SER A O 1
ATOM 2238 N N . ALA A 1 283 ? -2.757 11.150 -9.912 1.00 94.69 283 ALA A N 1
ATOM 2239 C CA . ALA A 1 283 ? -2.153 12.476 -9.735 1.00 94.69 283 ALA A CA 1
ATOM 2240 C C . ALA A 1 283 ? -3.163 13.557 -9.288 1.00 94.69 283 ALA A C 1
ATOM 2242 O O . ALA A 1 283 ? -4.266 13.643 -9.825 1.00 94.69 283 ALA A O 1
ATOM 2243 N N . MET A 1 284 ? -2.751 14.430 -8.357 1.00 93.81 284 MET A N 1
ATOM 2244 C CA . MET A 1 284 ? -3.509 15.619 -7.924 1.00 93.81 284 MET A CA 1
ATOM 2245 C C . MET A 1 284 ? -2.773 16.896 -8.308 1.00 93.81 284 MET A C 1
ATOM 2247 O O . MET A 1 284 ? -1.665 17.137 -7.833 1.00 93.81 284 MET A O 1
ATOM 2251 N N . GLY A 1 285 ? -3.393 17.737 -9.131 1.00 92.69 285 GLY A N 1
ATOM 2252 C CA . GLY A 1 285 ? -2.849 19.031 -9.548 1.00 92.69 285 GLY A CA 1
ATOM 2253 C C . GLY A 1 285 ? -1.724 18.955 -10.587 1.00 92.69 285 GLY A C 1
ATOM 2254 O O . GLY A 1 285 ? -1.105 19.973 -10.886 1.00 92.69 285 GLY A O 1
ATOM 2255 N N . TRP A 1 286 ? -1.434 17.778 -11.146 1.00 94.00 286 TRP A N 1
ATOM 2256 C CA . TRP A 1 286 ? -0.430 17.585 -12.199 1.00 94.00 286 TRP A CA 1
ATOM 2257 C C . TRP A 1 286 ? -0.745 16.339 -13.040 1.00 94.00 286 TRP A C 1
ATOM 2259 O O . TRP A 1 286 ? -1.611 15.547 -12.676 1.00 94.00 286 TRP A O 1
ATOM 2269 N N . THR A 1 287 ? -0.045 16.161 -14.163 1.00 96.19 287 THR A N 1
ATOM 2270 C CA . THR A 1 287 ? -0.165 14.984 -15.043 1.00 96.19 287 THR A CA 1
ATOM 2271 C C . THR A 1 287 ? 1.205 14.379 -15.341 1.00 96.19 287 THR A C 1
ATOM 2273 O O . THR A 1 287 ? 2.219 15.084 -15.304 1.00 96.19 287 THR A O 1
ATOM 2276 N N . LEU A 1 288 ? 1.254 13.085 -15.683 1.00 96.56 288 LEU A N 1
ATOM 2277 C CA . LEU A 1 288 ? 2.495 12.434 -16.121 1.00 96.56 288 LEU A CA 1
ATOM 2278 C C . LEU A 1 288 ? 3.092 13.158 -17.330 1.00 96.56 288 LEU A C 1
ATOM 2280 O O . LEU A 1 288 ? 4.287 13.447 -17.337 1.00 96.56 288 LEU A O 1
ATOM 2284 N N . GLY A 1 289 ? 2.251 13.515 -18.306 1.00 94.88 289 GLY A N 1
ATOM 2285 C CA . GLY A 1 289 ? 2.677 14.198 -19.528 1.00 94.88 289 GLY A CA 1
ATOM 2286 C C . GLY A 1 289 ? 3.390 15.526 -19.259 1.00 94.88 289 GLY A C 1
ATOM 2287 O O . GLY A 1 289 ? 4.406 15.810 -19.886 1.00 94.88 289 GLY A O 1
ATOM 2288 N N . ALA A 1 290 ? 2.933 16.303 -18.271 1.00 95.06 290 ALA A N 1
ATOM 2289 C CA . ALA A 1 290 ? 3.561 17.572 -17.893 1.00 95.06 290 ALA A CA 1
ATOM 2290 C C . ALA A 1 290 ? 4.929 17.413 -17.201 1.00 95.06 290 ALA A C 1
ATOM 2292 O O . ALA A 1 290 ? 5.667 18.389 -17.060 1.00 95.06 290 ALA A O 1
ATOM 2293 N N . LYS A 1 291 ? 5.258 16.207 -16.721 1.00 96.44 291 LYS A N 1
ATOM 2294 C CA . LYS A 1 291 ? 6.502 15.912 -15.993 1.00 96.44 291 LYS A CA 1
ATOM 2295 C C . LYS A 1 291 ? 7.481 15.051 -16.791 1.00 96.44 291 LYS A C 1
ATOM 2297 O O . LYS A 1 291 ? 8.643 14.944 -16.402 1.00 96.44 291 LYS A O 1
ATOM 2302 N N . MET A 1 292 ? 7.024 14.440 -17.880 1.00 97.81 292 MET A N 1
ATOM 2303 C CA . MET A 1 292 ? 7.821 13.549 -18.712 1.00 97.81 292 MET A CA 1
ATOM 2304 C C . MET A 1 292 ? 9.055 14.268 -19.278 1.00 97.81 292 MET A C 1
ATOM 2306 O O . MET A 1 292 ? 8.969 15.397 -19.755 1.00 97.81 292 MET A O 1
ATOM 2310 N N . GLY A 1 293 ? 10.218 13.620 -19.210 1.00 97.31 293 GLY A N 1
ATOM 2311 C CA . GLY A 1 293 ? 11.489 14.165 -19.690 1.00 97.31 293 GLY A CA 1
ATOM 2312 C C . GLY A 1 293 ? 12.153 15.194 -18.768 1.00 97.31 293 GLY A C 1
ATOM 2313 O O . GLY A 1 293 ? 13.214 15.702 -19.121 1.00 97.31 293 GLY A O 1
ATOM 2314 N N . LEU A 1 294 ? 11.583 15.499 -17.599 1.00 97.06 294 LEU A N 1
ATOM 2315 C CA . LEU A 1 294 ? 12.209 16.381 -16.610 1.00 97.06 294 LEU A CA 1
ATOM 2316 C C . LEU A 1 294 ? 13.151 15.606 -15.676 1.00 97.06 294 LEU A C 1
ATOM 2318 O O . LEU A 1 294 ? 12.937 14.425 -15.390 1.00 97.06 294 LEU A O 1
ATOM 2322 N N . ASP A 1 295 ? 14.178 16.286 -15.164 1.00 93.81 295 ASP A N 1
ATOM 2323 C CA . ASP A 1 295 ? 14.999 15.783 -14.062 1.00 93.81 295 ASP A CA 1
ATOM 2324 C C . ASP A 1 295 ? 14.292 15.972 -12.709 1.00 93.81 295 ASP A C 1
ATOM 2326 O O . ASP A 1 295 ? 13.227 16.589 -12.609 1.00 93.81 295 ASP A O 1
ATOM 2330 N N . LEU A 1 296 ? 14.887 15.459 -11.629 1.00 91.31 296 LEU A N 1
ATOM 2331 C CA . LEU A 1 296 ? 14.309 15.592 -10.288 1.00 91.31 296 LEU A CA 1
ATOM 2332 C C . LEU A 1 296 ? 14.041 17.049 -9.897 1.00 91.31 296 LEU A C 1
ATOM 2334 O O . LEU A 1 296 ? 13.050 17.317 -9.220 1.00 91.31 296 LEU A O 1
ATOM 2338 N N . GLN A 1 297 ? 14.892 17.990 -10.315 1.00 89.81 297 GLN A N 1
ATOM 2339 C CA . GLN A 1 297 ? 14.683 19.402 -10.021 1.00 89.81 297 GLN A CA 1
ATOM 2340 C C . GLN A 1 297 ? 13.480 19.968 -10.780 1.00 89.81 297 GLN A C 1
ATOM 2342 O O . GLN A 1 297 ? 12.661 20.651 -10.169 1.00 89.81 297 GLN A O 1
ATOM 2347 N N . GLY A 1 298 ? 13.345 19.673 -12.074 1.00 93.06 298 GLY A N 1
ATOM 2348 C CA . GLY A 1 298 ? 12.209 20.105 -12.886 1.00 93.06 298 GLY A CA 1
ATOM 2349 C C . GLY A 1 298 ? 10.885 19.503 -12.417 1.00 93.06 298 GLY A C 1
ATOM 2350 O O . GLY A 1 298 ? 9.867 20.194 -12.373 1.00 93.06 298 GLY A O 1
ATOM 2351 N N . ILE A 1 299 ? 10.891 18.238 -11.985 1.00 93.56 299 ILE A N 1
ATOM 2352 C CA . ILE A 1 299 ? 9.689 17.582 -11.449 1.00 93.56 299 ILE A CA 1
ATOM 2353 C C . ILE A 1 299 ? 9.188 18.309 -10.196 1.00 93.56 299 ILE A C 1
ATOM 2355 O O . ILE A 1 299 ? 7.990 18.594 -10.093 1.00 93.56 299 ILE A O 1
ATOM 2359 N N . HIS A 1 300 ? 10.106 18.644 -9.284 1.00 90.88 300 HIS A N 1
ATOM 2360 C CA . HIS A 1 300 ? 9.810 19.210 -7.967 1.00 90.88 300 HIS A CA 1
ATOM 2361 C C . HIS A 1 300 ? 9.869 20.743 -7.907 1.00 90.88 300 HIS A C 1
ATOM 2363 O O . HIS A 1 300 ? 9.802 21.294 -6.812 1.00 90.88 300 HIS A O 1
ATOM 2369 N N . GLU A 1 301 ? 9.974 21.444 -9.039 1.00 91.31 301 GLU A N 1
ATOM 2370 C CA . GLU A 1 301 ? 10.024 22.915 -9.078 1.00 91.31 301 GLU A CA 1
ATOM 2371 C C . GLU A 1 301 ? 8.905 23.595 -8.252 1.00 91.31 301 GLU A C 1
ATOM 2373 O O . GLU A 1 301 ? 9.239 24.486 -7.469 1.00 91.31 301 GLU A O 1
ATOM 2378 N N . PRO A 1 302 ? 7.639 23.120 -8.276 1.00 87.69 302 PRO A N 1
ATOM 2379 C CA . PRO A 1 302 ? 6.562 23.735 -7.496 1.00 87.69 302 PRO A CA 1
ATOM 2380 C C . PRO A 1 302 ? 6.622 23.458 -5.985 1.00 87.69 302 PRO A C 1
ATOM 2382 O O . PRO A 1 302 ? 5.839 24.030 -5.226 1.00 87.69 302 PRO A O 1
ATOM 2385 N N . VAL A 1 303 ? 7.487 22.541 -5.531 1.00 85.94 303 VAL A N 1
ATOM 2386 C CA . VAL A 1 303 ? 7.547 22.107 -4.129 1.00 85.94 303 VAL A CA 1
ATOM 2387 C C . VAL A 1 303 ? 8.318 23.145 -3.305 1.00 85.94 303 VAL A C 1
ATOM 2389 O O . VAL A 1 303 ? 9.512 23.358 -3.551 1.00 85.94 303 VAL A O 1
ATOM 2392 N N . PRO A 1 304 ? 7.697 23.767 -2.283 1.00 83.56 304 PRO A N 1
ATOM 2393 C CA . PRO A 1 304 ? 8.371 24.771 -1.474 1.00 83.56 304 PRO A CA 1
ATOM 2394 C C . PRO A 1 304 ? 9.620 24.206 -0.800 1.00 83.56 304 PRO A C 1
ATOM 2396 O O . PRO A 1 304 ? 9.646 23.054 -0.366 1.00 83.56 304 PRO A O 1
ATOM 2399 N N . ASP A 1 305 ? 10.657 25.038 -0.699 1.00 82.25 305 ASP A N 1
ATOM 2400 C CA . ASP A 1 305 ? 11.938 24.716 -0.062 1.00 82.25 305 ASP A CA 1
ATOM 2401 C C . ASP A 1 305 ? 12.758 23.589 -0.732 1.00 82.25 305 ASP A C 1
ATOM 2403 O O . ASP A 1 305 ? 13.867 23.295 -0.276 1.00 82.25 305 ASP A O 1
ATOM 2407 N N . TYR A 1 306 ? 12.279 22.967 -1.821 1.00 83.75 306 TYR A N 1
ATOM 2408 C CA . TYR A 1 306 ? 12.986 21.861 -2.478 1.00 83.75 306 TYR A CA 1
ATOM 2409 C C . TYR A 1 306 ? 14.365 22.292 -2.981 1.00 83.75 306 TYR A C 1
ATOM 2411 O O . TYR A 1 306 ? 15.381 21.684 -2.640 1.00 83.75 306 TYR A O 1
ATOM 2419 N N . LYS A 1 307 ? 14.417 23.375 -3.764 1.00 82.00 307 LYS A N 1
ATOM 2420 C CA . LYS A 1 307 ? 15.659 23.861 -4.378 1.00 82.00 307 LYS A CA 1
ATOM 2421 C C . LYS A 1 307 ? 16.707 24.234 -3.329 1.00 82.00 307 LYS A C 1
ATOM 2423 O O . LYS A 1 307 ? 17.887 23.962 -3.522 1.00 82.00 307 LYS A O 1
ATOM 2428 N N . GLN A 1 308 ? 16.273 24.859 -2.240 1.00 80.38 308 GLN A N 1
ATOM 2429 C CA . GLN A 1 308 ? 17.149 25.384 -1.198 1.00 80.38 308 GLN A CA 1
ATOM 2430 C C . GLN A 1 308 ? 17.629 24.282 -0.247 1.00 80.38 308 GLN A C 1
ATOM 2432 O O . GLN A 1 308 ? 18.798 24.276 0.128 1.00 80.38 308 GLN A O 1
ATOM 2437 N N . ASN A 1 309 ? 16.748 23.342 0.115 1.00 78.81 309 ASN A N 1
ATOM 2438 C CA . ASN A 1 309 ? 16.989 22.442 1.246 1.00 78.81 309 ASN A CA 1
ATOM 2439 C C . ASN A 1 309 ? 17.099 20.958 0.860 1.00 78.81 309 ASN A C 1
ATOM 2441 O O . ASN A 1 309 ? 17.616 20.175 1.655 1.00 78.81 309 ASN A O 1
ATOM 2445 N N . MET A 1 310 ? 16.620 20.546 -0.322 1.00 79.44 310 MET A N 1
ATOM 2446 C CA . MET A 1 310 ? 16.492 19.123 -0.684 1.00 79.44 310 MET A CA 1
ATOM 2447 C C . MET A 1 310 ? 17.180 18.732 -1.996 1.00 79.44 310 MET A C 1
ATOM 2449 O O . MET A 1 310 ? 17.618 17.595 -2.117 1.00 79.44 310 MET A O 1
ATOM 2453 N N . ALA A 1 311 ? 17.327 19.632 -2.971 1.00 81.69 311 ALA A N 1
ATOM 2454 C CA . ALA A 1 311 ? 17.811 19.270 -4.309 1.00 81.69 311 ALA A CA 1
ATOM 2455 C C . ALA A 1 311 ? 19.178 18.557 -4.288 1.00 81.69 311 ALA A C 1
ATOM 2457 O O . ALA A 1 311 ? 19.336 17.487 -4.871 1.00 81.69 311 ALA A O 1
ATOM 2458 N N . PHE A 1 312 ? 20.149 19.094 -3.540 1.00 81.94 312 PHE A N 1
ATOM 2459 C CA . PHE A 1 312 ? 21.481 18.492 -3.425 1.00 81.94 312 PHE A CA 1
ATOM 2460 C C . PHE A 1 312 ? 21.461 17.107 -2.757 1.00 81.94 312 PHE A C 1
ATOM 2462 O O . PHE A 1 312 ? 22.149 16.185 -3.202 1.00 81.94 312 PHE A O 1
ATOM 2469 N N . SER A 1 313 ? 20.693 16.950 -1.673 1.00 82.88 313 SER A N 1
ATOM 2470 C CA . SER A 1 313 ? 20.603 15.670 -0.966 1.00 82.88 313 SER A CA 1
ATOM 2471 C C . SER A 1 313 ? 19.866 14.625 -1.802 1.00 82.88 313 SER A C 1
ATOM 2473 O O . SER A 1 313 ? 20.299 13.476 -1.814 1.00 82.88 313 SER A O 1
ATOM 2475 N N . MET A 1 314 ? 18.837 15.031 -2.550 1.00 83.75 314 MET A N 1
ATOM 2476 C CA . MET A 1 314 ? 18.079 14.186 -3.475 1.00 83.75 314 MET A CA 1
ATOM 2477 C C . MET A 1 314 ? 18.939 13.672 -4.624 1.00 83.75 314 MET A C 1
ATOM 2479 O O . MET A 1 314 ? 19.013 12.460 -4.810 1.00 83.75 314 MET A O 1
ATOM 2483 N N . ASP A 1 315 ? 19.650 14.555 -5.333 1.00 84.44 315 ASP A N 1
ATOM 2484 C CA . ASP A 1 315 ? 20.543 14.156 -6.429 1.00 84.44 315 ASP A CA 1
ATOM 2485 C C . ASP A 1 315 ? 21.605 13.167 -5.931 1.00 84.44 315 ASP A C 1
ATOM 2487 O O . ASP A 1 315 ? 21.815 12.096 -6.502 1.00 84.44 315 ASP A O 1
ATOM 2491 N N . ARG A 1 316 ? 22.246 13.478 -4.797 1.00 85.38 316 ARG A N 1
ATOM 2492 C CA . ARG A 1 316 ? 23.238 12.589 -4.183 1.00 85.38 316 ARG A CA 1
ATOM 2493 C C . ARG A 1 316 ? 22.630 11.245 -3.773 1.00 85.38 316 ARG A C 1
ATOM 2495 O O . ARG A 1 316 ? 23.295 10.219 -3.931 1.00 85.38 316 ARG A O 1
ATOM 2502 N N . PHE A 1 317 ? 21.425 11.251 -3.207 1.00 86.50 317 PHE A N 1
ATOM 2503 C CA . PHE A 1 317 ? 20.733 10.042 -2.773 1.00 86.50 317 PHE A CA 1
ATOM 2504 C C . PHE A 1 317 ? 20.381 9.158 -3.973 1.00 86.50 317 PHE A C 1
ATOM 2506 O O . PHE A 1 317 ? 20.781 7.996 -4.000 1.00 86.50 317 PHE A O 1
ATOM 2513 N N . PHE A 1 318 ? 19.751 9.724 -5.006 1.00 87.31 318 PHE A N 1
ATOM 2514 C CA . PHE A 1 318 ? 19.405 9.018 -6.243 1.00 87.31 318 PHE A CA 1
ATOM 2515 C C . PHE A 1 318 ? 20.630 8.486 -6.970 1.00 87.31 318 PHE A C 1
ATOM 2517 O O . PHE A 1 318 ? 20.562 7.424 -7.568 1.00 87.31 318 PHE A O 1
ATOM 2524 N N . THR A 1 319 ? 21.779 9.145 -6.902 1.00 83.56 319 THR A N 1
ATOM 2525 C CA . THR A 1 319 ? 22.982 8.609 -7.544 1.00 83.56 319 THR A CA 1
ATOM 2526 C C . THR A 1 319 ? 23.580 7.425 -6.772 1.00 83.56 319 THR A C 1
ATOM 2528 O O . THR A 1 319 ? 24.091 6.494 -7.389 1.00 83.56 319 THR A O 1
ATOM 2531 N N . LYS A 1 320 ? 23.492 7.411 -5.434 1.00 86.00 320 LYS A N 1
ATOM 2532 C CA . LYS A 1 320 ? 24.153 6.403 -4.576 1.00 86.00 320 LYS A CA 1
ATOM 2533 C C . LYS A 1 320 ? 23.233 5.311 -4.026 1.00 86.00 320 LYS A C 1
ATOM 2535 O O . LYS A 1 320 ? 23.719 4.412 -3.346 1.00 86.00 320 LYS A O 1
ATOM 2540 N N . MET A 1 321 ? 21.929 5.391 -4.280 1.00 91.69 321 MET A N 1
ATOM 2541 C CA . MET A 1 321 ? 20.945 4.460 -3.731 1.00 91.69 321 MET A CA 1
ATOM 2542 C C . MET A 1 321 ? 21.276 3.002 -4.111 1.00 91.69 321 MET A C 1
ATOM 2544 O O . MET A 1 321 ? 21.323 2.709 -5.316 1.00 91.69 321 MET A O 1
ATOM 2548 N N . PRO A 1 322 ? 21.491 2.106 -3.124 1.00 94.62 322 PRO A N 1
ATOM 2549 C CA . PRO A 1 322 ? 21.726 0.688 -3.370 1.00 94.62 322 PRO A CA 1
ATOM 2550 C C . PRO A 1 322 ? 20.426 -0.033 -3.744 1.00 94.62 322 PRO A C 1
ATOM 2552 O O . PRO A 1 322 ? 19.326 0.442 -3.463 1.00 94.62 322 PRO A O 1
ATOM 2555 N N . THR A 1 323 ? 20.560 -1.214 -4.336 1.00 96.06 323 THR A N 1
ATOM 2556 C CA . THR A 1 323 ? 19.437 -2.106 -4.668 1.00 96.06 323 THR A CA 1
ATOM 2557 C C . THR A 1 323 ? 18.801 -2.747 -3.435 1.00 96.06 323 THR A C 1
ATOM 2559 O O . THR A 1 323 ? 17.586 -2.916 -3.403 1.00 96.06 323 THR A O 1
ATOM 2562 N N . SER A 1 324 ? 19.600 -3.025 -2.401 1.00 95.81 324 SER A N 1
ATOM 2563 C CA . SER A 1 324 ? 19.203 -3.818 -1.228 1.00 95.81 324 SER A CA 1
ATOM 2564 C C . SER A 1 324 ? 18.477 -3.042 -0.132 1.00 95.81 324 SER A C 1
ATOM 2566 O O . SER A 1 324 ? 17.936 -3.646 0.790 1.00 95.81 324 SER A O 1
ATOM 2568 N N . ASN A 1 325 ? 18.445 -1.708 -0.216 1.00 94.88 325 ASN A N 1
ATOM 2569 C CA . ASN A 1 325 ? 17.781 -0.854 0.773 1.00 94.88 325 ASN A CA 1
ATOM 2570 C C . ASN A 1 325 ? 16.748 0.071 0.112 1.00 94.88 325 ASN A C 1
ATOM 2572 O O . ASN A 1 325 ? 16.941 1.292 0.094 1.00 94.88 325 ASN A O 1
ATOM 2576 N N . PRO A 1 326 ? 15.662 -0.487 -0.452 1.00 96.81 326 PRO A N 1
ATOM 2577 C CA . PRO A 1 326 ? 14.515 0.317 -0.840 1.00 96.81 326 PRO A CA 1
ATOM 2578 C C . PRO A 1 326 ? 13.886 0.992 0.383 1.00 96.81 326 PRO A C 1
ATOM 2580 O O . PRO A 1 326 ? 14.020 0.541 1.526 1.00 96.81 326 PRO A O 1
ATOM 2583 N N . ILE A 1 327 ? 13.201 2.099 0.130 1.00 96.25 327 ILE A N 1
ATOM 2584 C CA . ILE A 1 327 ? 12.638 2.966 1.165 1.00 96.25 327 ILE A CA 1
ATOM 2585 C C . ILE A 1 327 ? 11.153 3.201 0.917 1.00 96.25 327 ILE A C 1
ATOM 2587 O O . ILE A 1 327 ? 10.697 3.138 -0.223 1.00 96.25 327 ILE A O 1
ATOM 2591 N N . GLN A 1 328 ? 10.426 3.529 1.979 1.00 96.50 328 GLN A N 1
ATOM 2592 C CA . GLN A 1 328 ? 9.016 3.898 1.947 1.00 96.50 328 GLN A CA 1
ATOM 2593 C C . GLN A 1 328 ? 8.759 5.185 2.738 1.00 96.50 328 GLN A C 1
ATOM 2595 O O . GLN A 1 328 ? 9.553 5.567 3.604 1.00 96.50 328 GLN A O 1
ATOM 2600 N N . ARG A 1 329 ? 7.665 5.879 2.418 1.00 95.12 329 ARG A N 1
ATOM 2601 C CA . ARG A 1 329 ? 7.160 7.049 3.152 1.00 95.12 329 ARG A CA 1
ATOM 2602 C C . ARG A 1 329 ? 5.706 7.336 2.778 1.00 95.12 329 ARG A C 1
ATOM 2604 O O . ARG A 1 329 ? 5.241 6.917 1.728 1.00 95.12 329 ARG A O 1
ATOM 2611 N N . GLY A 1 330 ? 5.029 8.171 3.563 1.00 94.38 330 GLY A N 1
ATOM 2612 C CA . GLY A 1 330 ? 3.728 8.730 3.187 1.00 94.38 330 GLY A CA 1
ATOM 2613 C C . GLY A 1 330 ? 3.803 10.206 2.785 1.00 94.38 330 GLY A C 1
ATOM 2614 O O . GLY A 1 330 ? 4.512 11.007 3.408 1.00 94.38 330 GLY A O 1
ATOM 2615 N N . SER A 1 331 ? 3.046 10.580 1.757 1.00 93.94 331 SER A N 1
ATOM 2616 C CA . SER A 1 331 ? 2.526 11.940 1.580 1.00 93.94 331 SER A CA 1
ATOM 2617 C C . SER A 1 331 ? 1.033 11.934 1.890 1.00 93.94 331 SER A C 1
ATOM 2619 O O . SER A 1 331 ? 0.396 10.889 1.826 1.00 93.94 331 SER A O 1
ATOM 2621 N N . TRP A 1 332 ? 0.473 13.082 2.260 1.00 95.62 332 TRP A N 1
ATOM 2622 C CA . TRP A 1 332 ? -0.930 13.158 2.656 1.00 95.62 332 TRP A CA 1
ATOM 2623 C C . TRP A 1 332 ? -1.581 14.499 2.317 1.00 95.62 332 TRP A C 1
ATOM 2625 O O . TRP A 1 332 ? -0.893 15.529 2.270 1.00 95.62 332 TRP A O 1
ATOM 2635 N N . GLY A 1 333 ? -2.902 14.467 2.157 1.00 95.69 333 GLY A N 1
ATOM 2636 C CA . GLY A 1 333 ? -3.814 15.609 2.053 1.00 95.69 333 GLY A CA 1
ATOM 2637 C C . GLY A 1 333 ? -5.180 15.265 2.660 1.00 95.69 333 GLY A C 1
ATOM 2638 O O . GLY A 1 333 ? -5.433 14.108 2.991 1.00 95.69 333 GLY A O 1
ATOM 2639 N N . ILE A 1 334 ? -6.049 16.260 2.834 1.00 97.31 334 ILE A N 1
ATOM 2640 C CA . ILE A 1 334 ? -7.459 16.045 3.190 1.00 97.31 334 ILE A CA 1
ATOM 2641 C C . ILE A 1 334 ? -8.279 16.550 2.012 1.00 97.31 334 ILE A C 1
ATOM 2643 O O . ILE A 1 334 ? -8.101 17.690 1.586 1.00 97.31 334 ILE A O 1
ATOM 2647 N N . GLU A 1 335 ? -9.125 15.679 1.478 1.00 96.31 335 GLU A N 1
ATOM 2648 C CA . GLU A 1 335 ? -9.825 15.868 0.213 1.00 96.31 335 GLU A CA 1
ATOM 2649 C C . GLU A 1 335 ? -11.328 15.665 0.387 1.00 96.31 335 GLU A C 1
ATOM 2651 O O . GLU A 1 335 ? -11.774 14.929 1.271 1.00 96.31 335 GLU A O 1
ATOM 2656 N N . ILE A 1 336 ? -12.106 16.305 -0.485 1.00 96.38 336 ILE A N 1
ATOM 2657 C CA . ILE A 1 336 ? -13.537 16.037 -0.620 1.00 96.38 336 ILE A CA 1
ATOM 2658 C C . ILE A 1 336 ? -13.698 14.774 -1.473 1.00 96.38 336 ILE A C 1
ATOM 2660 O O . ILE A 1 336 ? -13.255 14.735 -2.621 1.00 96.38 336 ILE A O 1
ATOM 2664 N N . GLY A 1 337 ? -14.340 13.743 -0.925 1.00 96.06 337 GLY A N 1
ATOM 2665 C CA . GLY A 1 337 ? -14.500 12.447 -1.584 1.00 96.06 337 GLY A CA 1
ATOM 2666 C C . GLY A 1 337 ? -13.175 11.699 -1.771 1.00 96.06 337 GLY A C 1
ATOM 2667 O O . GLY A 1 337 ? -12.247 11.828 -0.978 1.00 96.06 337 GLY A O 1
ATOM 2668 N N . GLN A 1 338 ? -13.089 10.890 -2.828 1.00 96.31 338 GLN A N 1
ATOM 2669 C CA . GLN A 1 338 ? -11.920 10.050 -3.115 1.00 96.31 338 GLN A CA 1
ATOM 2670 C C . GLN A 1 338 ? -11.341 10.326 -4.513 1.00 96.31 338 GLN A C 1
ATOM 2672 O O . GLN A 1 338 ? -11.291 9.419 -5.343 1.00 96.31 338 GLN A O 1
ATOM 2677 N N . PRO A 1 339 ? -10.943 11.575 -4.831 1.00 94.81 339 PRO A N 1
ATOM 2678 C CA . PRO A 1 339 ? -10.473 11.914 -6.167 1.00 94.81 339 PRO A CA 1
ATOM 2679 C C . PRO A 1 339 ? -9.158 11.188 -6.453 1.00 94.81 339 PRO A C 1
ATOM 2681 O O . PRO A 1 339 ? -8.120 11.510 -5.864 1.00 94.81 339 PRO A O 1
ATOM 2684 N N . LEU A 1 340 ? -9.199 10.204 -7.357 1.00 95.69 340 LEU A N 1
ATOM 2685 C CA . LEU A 1 340 ? -8.007 9.468 -7.757 1.00 95.69 340 LEU A CA 1
ATOM 2686 C C . LEU A 1 340 ? -7.109 10.350 -8.632 1.00 95.69 340 LEU A C 1
ATOM 2688 O O . LEU A 1 340 ? -5.973 10.636 -8.249 1.00 95.69 340 LEU A O 1
ATOM 2692 N N . TYR A 1 341 ? -7.657 10.839 -9.748 1.00 96.81 341 TYR A N 1
ATOM 2693 C CA . TYR A 1 341 ? -6.992 11.691 -10.732 1.00 96.81 341 TYR A CA 1
ATOM 2694 C C . TYR A 1 341 ? -7.712 13.033 -10.859 1.00 96.81 341 TYR A C 1
ATOM 2696 O O . TYR A 1 341 ? -8.869 13.079 -11.273 1.00 96.81 341 TYR A O 1
ATOM 2704 N N . LEU A 1 342 ? -7.032 14.129 -10.524 1.00 95.50 342 LEU A N 1
ATOM 2705 C CA . LEU A 1 342 ? -7.592 15.475 -10.640 1.00 95.50 342 LEU A CA 1
ATOM 2706 C C . LEU A 1 342 ? -6.507 16.484 -11.055 1.00 95.50 342 LEU A C 1
ATOM 2708 O O . LEU A 1 342 ? -5.907 17.136 -10.194 1.00 95.50 342 LEU A O 1
ATOM 2712 N N . PRO A 1 343 ? -6.218 16.608 -12.363 1.00 94.06 343 PRO A N 1
ATOM 2713 C CA . PRO A 1 343 ? -5.299 17.609 -12.904 1.00 94.06 343 PRO A CA 1
ATOM 2714 C C . PRO A 1 343 ? -5.701 19.046 -12.549 1.00 94.06 343 PRO A C 1
ATOM 2716 O O . PRO A 1 343 ? -6.873 19.333 -12.313 1.00 94.06 343 PRO A O 1
ATOM 2719 N N . ALA A 1 344 ? -4.736 19.970 -12.540 1.00 90.81 344 ALA A N 1
ATOM 2720 C CA . ALA A 1 344 ? -4.975 21.362 -12.136 1.00 90.81 344 ALA A CA 1
ATOM 2721 C C . ALA A 1 344 ? -5.908 22.143 -13.081 1.00 90.81 344 ALA A C 1
ATOM 2723 O O . ALA A 1 344 ? -6.515 23.131 -12.669 1.00 90.81 344 ALA A O 1
ATOM 2724 N N . ASP A 1 345 ? -6.003 21.720 -14.340 1.00 88.81 345 ASP A N 1
ATOM 2725 C CA . ASP A 1 345 ? -6.879 22.278 -15.370 1.00 88.81 345 ASP A CA 1
ATOM 2726 C C . ASP A 1 345 ? -8.276 21.636 -15.389 1.00 88.81 345 ASP A C 1
ATOM 2728 O O . ASP A 1 345 ? -9.168 22.138 -16.075 1.00 88.81 345 ASP A O 1
ATOM 2732 N N . HIS A 1 346 ? -8.507 20.571 -14.610 1.00 92.06 346 HIS A N 1
ATOM 2733 C CA . HIS A 1 346 ? -9.830 19.969 -14.485 1.00 92.06 346 HIS A CA 1
ATOM 2734 C C . HIS A 1 346 ? -10.807 20.954 -13.812 1.00 92.06 346 HIS A C 1
ATOM 2736 O O . HIS A 1 346 ? -10.455 21.529 -12.776 1.00 92.06 346 HIS A O 1
ATOM 2742 N N . PRO A 1 347 ? -12.045 21.136 -14.322 1.00 89.94 347 PRO A N 1
ATOM 2743 C CA . PRO A 1 347 ? -13.009 22.084 -13.757 1.00 89.94 347 PRO A CA 1
ATOM 2744 C C . PRO A 1 347 ? -13.235 21.893 -12.260 1.00 89.94 347 PRO A C 1
ATOM 2746 O O . PRO A 1 347 ? -13.227 22.872 -11.509 1.00 89.94 347 PRO A O 1
ATOM 2749 N N . ASP A 1 348 ? -13.343 20.634 -11.828 1.00 90.62 348 ASP A N 1
ATOM 2750 C CA . ASP A 1 348 ? -13.554 20.315 -10.421 1.00 90.62 348 ASP A CA 1
ATOM 2751 C C . ASP A 1 348 ? -12.386 20.775 -9.553 1.00 90.62 348 ASP A C 1
ATOM 2753 O O . ASP A 1 348 ? -12.642 21.183 -8.436 1.00 90.62 348 ASP A O 1
ATOM 2757 N N . PHE A 1 349 ? -11.137 20.859 -10.031 1.00 92.00 349 PHE A N 1
ATOM 2758 C CA . PHE A 1 349 ? -10.009 21.336 -9.212 1.00 92.00 349 PHE A CA 1
ATOM 2759 C C . PHE A 1 349 ? -10.234 22.752 -8.639 1.00 92.00 349 PHE A C 1
ATOM 2761 O O . PHE A 1 349 ? -9.652 23.118 -7.615 1.00 92.00 349 PHE A O 1
ATOM 2768 N N . ASN A 1 350 ? -11.135 23.544 -9.237 1.00 90.25 350 ASN A N 1
ATOM 2769 C CA . ASN A 1 350 ? -11.512 24.865 -8.737 1.00 90.25 350 ASN A CA 1
ATOM 2770 C C . ASN A 1 350 ? -12.243 24.853 -7.387 1.00 90.25 350 ASN A C 1
ATOM 2772 O O . ASN A 1 350 ? -12.199 25.883 -6.714 1.00 90.25 350 ASN A O 1
ATOM 2776 N N . HIS A 1 351 ? -12.848 23.739 -6.945 1.00 89.25 351 HIS A N 1
ATOM 2777 C CA . HIS A 1 351 ? -13.488 23.680 -5.617 1.00 89.25 351 HIS A CA 1
ATOM 2778 C C . HIS A 1 351 ? -12.500 24.015 -4.491 1.00 89.25 351 HIS A C 1
ATOM 2780 O O . HIS A 1 351 ? -12.887 24.554 -3.461 1.00 89.25 351 HIS A O 1
ATOM 2786 N N . ARG A 1 352 ? -11.200 23.796 -4.720 1.00 92.06 352 ARG A N 1
ATOM 2787 C CA . ARG A 1 352 ? -10.114 24.118 -3.785 1.00 92.06 352 ARG A CA 1
ATOM 2788 C C . ARG A 1 352 ? -9.908 25.618 -3.543 1.00 92.06 352 ARG A C 1
ATOM 2790 O O . ARG A 1 352 ? -9.116 25.994 -2.682 1.00 92.06 352 ARG A O 1
ATOM 2797 N N . LYS A 1 353 ? -10.576 26.482 -4.314 1.00 92.19 353 LYS A N 1
ATOM 2798 C CA . LYS A 1 353 ? -10.472 27.948 -4.222 1.00 92.19 353 LY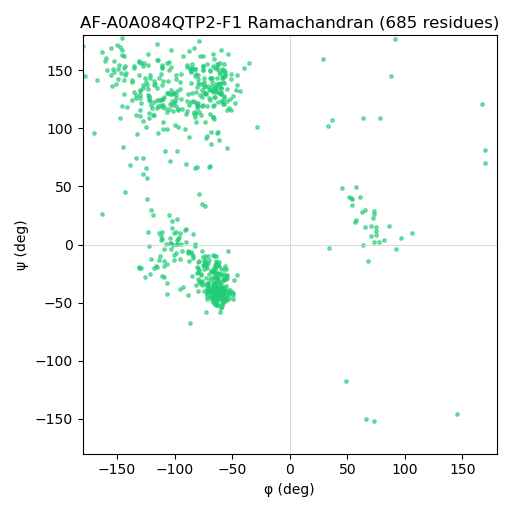S A CA 1
ATOM 2799 C C . LYS A 1 353 ? -11.542 28.577 -3.324 1.00 92.19 353 LYS A C 1
ATOM 2801 O O . LYS A 1 353 ? -11.485 29.780 -3.087 1.00 92.19 353 LYS A O 1
ATOM 2806 N N . SER A 1 354 ? -12.497 27.797 -2.818 1.00 94.88 354 SER A N 1
ATOM 2807 C CA . SER A 1 354 ? -13.584 28.268 -1.951 1.00 94.88 354 SER A CA 1
ATOM 2808 C C . SER A 1 354 ? -13.920 27.241 -0.873 1.00 94.88 354 SER A C 1
ATOM 2810 O O . SER A 1 354 ? -13.743 26.047 -1.084 1.00 94.88 354 SER A O 1
ATOM 2812 N N . GLN A 1 355 ? -14.459 27.690 0.257 1.00 96.88 355 GLN A N 1
ATOM 2813 C CA . GLN A 1 355 ? -15.013 26.808 1.284 1.00 96.88 355 GLN A CA 1
ATOM 2814 C C . GLN A 1 355 ? -16.516 26.637 1.047 1.00 96.88 355 GLN A C 1
ATOM 2816 O O . GLN A 1 355 ? -17.262 27.614 1.082 1.00 96.88 355 GLN A O 1
ATOM 2821 N N . ASN A 1 356 ? -16.953 25.408 0.764 1.00 95.69 356 ASN A N 1
ATOM 2822 C CA . ASN A 1 356 ? -18.370 25.095 0.577 1.00 95.69 356 ASN A CA 1
ATOM 2823 C C . ASN A 1 356 ? -19.082 25.068 1.948 1.00 95.69 356 ASN A C 1
ATOM 2825 O O . ASN A 1 356 ? -18.687 24.250 2.784 1.00 95.69 356 ASN A O 1
ATOM 2829 N N . PRO A 1 357 ? -20.099 25.916 2.201 1.00 95.75 357 PRO A N 1
ATOM 2830 C CA . PRO A 1 357 ? -20.808 25.942 3.482 1.00 95.75 357 PRO A CA 1
ATOM 2831 C C . PRO A 1 357 ? -21.614 24.666 3.767 1.00 95.75 357 PRO A C 1
ATOM 2833 O O . PRO A 1 357 ? -21.840 24.363 4.934 1.00 95.75 357 PRO A O 1
ATOM 2836 N N . ASP A 1 358 ? -21.995 23.906 2.736 1.00 96.62 358 ASP A N 1
ATOM 2837 C CA . ASP A 1 358 ? -22.800 22.682 2.873 1.00 96.62 358 ASP A CA 1
ATOM 2838 C C . ASP A 1 358 ? -21.945 21.414 3.061 1.00 96.62 358 ASP A C 1
ATOM 2840 O O . ASP A 1 358 ? -22.468 20.302 3.110 1.00 96.62 358 ASP A O 1
ATOM 2844 N N . LEU A 1 359 ? -20.617 21.560 3.122 1.00 97.56 359 LEU A N 1
ATOM 2845 C CA . LEU A 1 359 ? -19.684 20.447 3.277 1.00 97.56 359 LEU A CA 1
ATOM 2846 C C . LEU A 1 359 ? -19.792 19.831 4.679 1.00 97.56 359 LEU A C 1
ATOM 2848 O O . LEU A 1 359 ? -19.736 20.548 5.678 1.00 97.56 359 LEU A O 1
ATOM 2852 N N . THR A 1 360 ? -19.876 18.502 4.762 1.00 97.69 360 THR A N 1
ATOM 2853 C CA . THR A 1 360 ? -19.950 17.778 6.043 1.00 97.69 360 THR A CA 1
ATOM 2854 C C . THR A 1 360 ? -18.712 16.907 6.300 1.00 97.69 360 THR A C 1
ATOM 2856 O O . THR A 1 360 ? -18.001 16.547 5.355 1.00 97.69 360 THR A O 1
ATOM 2859 N N . PRO A 1 361 ? -18.418 16.536 7.565 1.00 97.00 361 PRO A N 1
ATOM 2860 C CA . PRO A 1 361 ? -17.274 15.679 7.894 1.00 97.00 361 PRO A CA 1
ATOM 2861 C C . PRO A 1 361 ? -17.277 14.316 7.183 1.00 97.00 361 PRO A C 1
ATOM 2863 O O . PRO A 1 361 ? -16.211 13.781 6.883 1.00 97.00 361 PRO A O 1
ATOM 2866 N N . GLU A 1 362 ? -18.451 13.759 6.874 1.00 97.38 362 GLU A N 1
ATOM 2867 C CA . GLU A 1 362 ? -18.623 12.467 6.189 1.00 97.38 362 GLU A CA 1
ATOM 2868 C C . GLU A 1 362 ? -18.127 12.498 4.738 1.00 97.38 362 GLU A C 1
ATOM 2870 O O . GLU A 1 362 ? -17.818 11.456 4.162 1.00 97.38 362 GLU A O 1
ATOM 2875 N N . GLN A 1 363 ? -18.039 13.691 4.148 1.00 97.62 363 GLN A N 1
ATOM 2876 C CA . GLN A 1 363 ? -17.541 13.894 2.790 1.00 97.62 363 GLN A CA 1
ATOM 2877 C C . GLN A 1 363 ? -16.022 14.096 2.748 1.00 97.62 363 GLN A C 1
ATOM 2879 O O . GLN A 1 363 ? -15.457 14.182 1.657 1.00 97.62 363 GLN A O 1
ATOM 2884 N N . LEU A 1 364 ? -15.357 14.185 3.903 1.00 98.31 364 LEU A N 1
ATOM 2885 C CA . LEU A 1 364 ? -13.922 14.417 3.993 1.00 98.31 364 LEU A CA 1
ATOM 2886 C C . LEU A 1 364 ? -13.155 13.110 4.141 1.00 98.31 364 LEU A C 1
ATOM 2888 O O . LEU A 1 364 ? -13.473 12.265 4.979 1.00 98.31 364 LEU A O 1
ATOM 2892 N N . PHE A 1 365 ? -12.085 12.983 3.366 1.00 98.50 365 PHE A N 1
ATOM 2893 C CA . PHE A 1 365 ? -11.199 11.833 3.404 1.00 98.50 365 PHE A CA 1
ATOM 2894 C C . PHE A 1 365 ? -9.757 12.291 3.587 1.00 98.50 365 PHE A C 1
ATOM 2896 O O . PHE A 1 365 ? -9.271 13.190 2.901 1.00 98.50 365 PHE A O 1
ATOM 2903 N N . LEU A 1 366 ? -9.036 11.623 4.482 1.00 98.44 366 LEU A N 1
ATOM 2904 C CA . LEU A 1 366 ? -7.586 11.598 4.419 1.00 98.44 366 LEU A CA 1
ATOM 2905 C C . LEU A 1 366 ? -7.189 10.843 3.154 1.00 98.44 366 LEU A C 1
ATOM 2907 O O . LEU A 1 366 ? -7.467 9.649 3.028 1.00 98.44 366 LEU A O 1
ATOM 2911 N N . ARG A 1 367 ? -6.479 11.528 2.266 1.00 98.06 367 ARG A N 1
ATOM 2912 C CA . ARG A 1 367 ? -5.747 10.901 1.176 1.00 98.06 367 ARG A CA 1
ATOM 2913 C C . ARG A 1 367 ? -4.306 10.673 1.613 1.00 98.06 367 ARG A C 1
ATOM 2915 O O . ARG A 1 367 ? -3.620 11.626 1.980 1.00 98.06 367 ARG A O 1
ATOM 2922 N N . VAL A 1 368 ? -3.832 9.436 1.528 1.00 97.94 368 VAL A N 1
ATOM 2923 C CA . VAL A 1 368 ? -2.416 9.085 1.679 1.00 97.94 368 VAL A CA 1
ATOM 2924 C C . VAL A 1 368 ? -1.892 8.578 0.349 1.00 97.94 368 VAL A C 1
ATOM 2926 O O . VAL A 1 368 ? -2.412 7.603 -0.178 1.00 97.94 368 VAL A O 1
ATOM 2929 N N . ASP A 1 369 ? -0.831 9.201 -0.154 1.00 97.12 369 ASP A N 1
ATOM 2930 C CA . ASP A 1 369 ? -0.008 8.597 -1.195 1.00 97.12 369 ASP A CA 1
ATOM 2931 C C . ASP A 1 369 ? 1.107 7.830 -0.479 1.00 97.12 369 ASP A C 1
ATOM 2933 O O . ASP A 1 369 ? 2.072 8.434 0.011 1.00 97.12 369 ASP A O 1
ATOM 2937 N N . TRP A 1 370 ? 0.945 6.512 -0.346 1.00 97.38 370 TRP A N 1
ATOM 2938 C CA . TRP A 1 370 ? 1.967 5.650 0.244 1.00 97.38 370 TRP A CA 1
ATOM 2939 C C . TRP A 1 370 ? 3.009 5.334 -0.815 1.00 97.38 370 TRP A C 1
ATOM 2941 O O . TRP A 1 370 ? 2.697 4.710 -1.823 1.00 97.38 370 TRP A O 1
ATOM 2951 N N . GLN A 1 371 ? 4.220 5.840 -0.622 1.00 96.88 371 GLN A N 1
ATOM 2952 C CA . GLN A 1 371 ? 5.264 5.928 -1.631 1.00 96.88 371 GLN A CA 1
ATOM 2953 C C . GLN A 1 371 ? 6.398 4.971 -1.301 1.00 96.88 371 GLN A C 1
ATOM 2955 O O . GLN A 1 371 ? 6.870 4.949 -0.164 1.00 96.88 371 GLN A O 1
ATOM 2960 N N . THR A 1 372 ? 6.918 4.277 -2.307 1.00 97.25 372 THR A N 1
ATOM 2961 C CA . THR A 1 372 ? 8.206 3.590 -2.211 1.00 97.25 372 THR A CA 1
ATOM 2962 C C . THR A 1 372 ? 9.161 4.072 -3.294 1.00 97.25 372 THR A C 1
ATOM 2964 O O . THR A 1 372 ? 8.766 4.576 -4.349 1.00 97.25 372 THR A O 1
ATOM 2967 N N . LEU A 1 373 ? 10.450 3.952 -3.006 1.00 97.00 373 LEU A N 1
ATOM 2968 C CA . LEU A 1 373 ? 11.517 4.226 -3.949 1.00 97.00 373 LEU A CA 1
ATOM 2969 C C . LEU A 1 373 ? 12.473 3.038 -3.933 1.00 97.00 373 LEU A C 1
ATOM 2971 O O . LEU A 1 373 ? 12.888 2.586 -2.860 1.00 97.00 373 LEU A O 1
ATOM 2975 N N . ARG A 1 374 ? 12.847 2.546 -5.115 1.00 96.56 374 ARG A N 1
ATOM 2976 C CA . ARG A 1 374 ? 13.796 1.435 -5.254 1.00 96.56 374 ARG A CA 1
ATOM 2977 C C . ARG A 1 374 ? 14.651 1.568 -6.509 1.00 96.56 374 ARG A C 1
ATOM 2979 O O . ARG A 1 374 ? 14.201 2.052 -7.546 1.00 96.56 374 ARG A O 1
ATOM 2986 N N . ARG A 1 375 ? 15.889 1.090 -6.406 1.00 97.88 375 ARG A N 1
ATOM 2987 C CA . ARG A 1 375 ? 16.785 0.887 -7.545 1.00 97.88 375 ARG A CA 1
ATOM 2988 C C . ARG A 1 375 ? 16.440 -0.431 -8.231 1.00 97.88 375 ARG A C 1
ATOM 2990 O O . ARG A 1 375 ? 16.361 -1.461 -7.564 1.00 97.88 375 ARG A O 1
ATOM 2997 N N . LEU A 1 376 ? 16.302 -0.393 -9.548 1.00 98.25 376 LEU A N 1
ATOM 2998 C CA . LEU A 1 376 ? 16.209 -1.578 -10.386 1.00 98.25 376 LEU A CA 1
ATOM 2999 C C . LEU A 1 376 ? 17.622 -2.159 -10.619 1.00 98.25 376 LEU A C 1
ATOM 3001 O O . LEU A 1 376 ? 18.508 -1.411 -11.055 1.00 98.25 376 LEU A O 1
ATOM 3005 N N . PRO A 1 377 ? 17.889 -3.426 -10.245 1.00 97.12 377 PRO A N 1
ATOM 3006 C CA . PRO A 1 377 ? 19.248 -3.965 -10.173 1.00 97.12 377 PRO A CA 1
ATOM 3007 C C . PRO A 1 377 ? 19.938 -4.163 -11.525 1.00 97.12 377 PRO A C 1
ATOM 3009 O O . PRO A 1 377 ? 21.163 -4.049 -11.586 1.00 97.12 377 PRO A O 1
ATOM 3012 N N . ILE A 1 378 ? 19.183 -4.430 -12.589 1.00 97.31 378 ILE A N 1
ATOM 3013 C CA . ILE A 1 378 ? 19.712 -4.613 -13.937 1.00 97.31 378 ILE A CA 1
ATOM 3014 C C . ILE A 1 378 ? 19.817 -3.256 -14.614 1.00 97.31 378 ILE A C 1
ATOM 3016 O O . ILE A 1 378 ? 20.925 -2.799 -14.812 1.00 97.31 378 ILE A O 1
ATOM 3020 N N . SER A 1 379 ? 18.729 -2.554 -14.928 1.00 97.31 379 SER A N 1
ATOM 3021 C CA . SER A 1 379 ? 18.767 -1.277 -15.671 1.00 97.31 379 SER A CA 1
ATOM 3022 C C . SER A 1 379 ? 19.503 -0.146 -14.947 1.00 97.31 379 SER A C 1
ATOM 3024 O O . SER A 1 379 ? 19.962 0.805 -15.581 1.00 97.31 379 SER A O 1
ATOM 3026 N N . GLY A 1 380 ? 19.596 -0.208 -13.616 1.00 96.19 380 GLY A N 1
ATOM 3027 C CA . GLY A 1 380 ? 20.098 0.887 -12.789 1.00 96.19 380 GLY A CA 1
ATOM 3028 C C . GLY A 1 380 ? 19.123 2.064 -12.669 1.00 96.19 380 GLY A C 1
ATOM 3029 O O . GLY A 1 380 ? 19.454 3.054 -12.009 1.00 96.19 380 GLY A O 1
ATOM 3030 N N . ALA A 1 381 ? 17.929 1.982 -13.265 1.00 97.69 381 ALA A N 1
ATOM 3031 C CA . ALA A 1 381 ? 16.883 2.986 -13.116 1.00 97.69 381 ALA A CA 1
ATOM 3032 C C . ALA A 1 381 ? 16.362 3.040 -11.670 1.00 97.69 381 ALA A C 1
ATOM 3034 O O . ALA A 1 381 ? 16.533 2.101 -10.887 1.00 97.69 381 ALA A O 1
ATOM 3035 N N . ILE A 1 382 ? 15.730 4.151 -11.299 1.00 98.00 382 ILE A N 1
ATOM 3036 C CA . ILE A 1 382 ? 15.012 4.270 -10.026 1.00 98.00 382 ILE A CA 1
ATOM 3037 C C . ILE A 1 382 ? 13.530 4.341 -10.324 1.00 98.00 382 ILE A C 1
ATOM 3039 O O . ILE A 1 382 ? 13.094 5.222 -11.070 1.00 98.00 382 ILE A O 1
ATOM 3043 N N . VAL A 1 383 ? 12.770 3.446 -9.701 1.00 98.25 383 VAL A N 1
ATOM 3044 C CA . VAL A 1 383 ? 11.315 3.506 -9.706 1.00 98.25 383 VAL A CA 1
ATOM 3045 C C . VAL A 1 383 ? 10.823 4.139 -8.411 1.00 98.25 383 VAL A C 1
ATOM 3047 O O . VAL A 1 383 ? 11.208 3.741 -7.309 1.00 98.25 383 VAL A O 1
ATOM 3050 N N . PHE A 1 384 ? 9.972 5.143 -8.573 1.00 97.75 384 PHE A N 1
ATOM 3051 C CA . PHE A 1 384 ? 9.124 5.708 -7.540 1.00 97.75 384 PHE A CA 1
ATOM 3052 C C . PHE A 1 384 ? 7.723 5.141 -7.744 1.00 97.75 384 PHE A C 1
ATOM 3054 O O . PHE A 1 384 ? 7.124 5.391 -8.789 1.00 97.75 384 PHE A O 1
ATOM 3061 N N . ASN A 1 385 ? 7.218 4.354 -6.795 1.00 95.06 385 ASN A N 1
ATOM 3062 C CA . ASN A 1 385 ? 5.843 3.863 -6.842 1.00 95.06 385 ASN A CA 1
ATOM 3063 C C . ASN A 1 385 ? 5.007 4.497 -5.746 1.00 95.06 385 ASN A C 1
ATOM 3065 O O . ASN A 1 385 ? 5.544 4.835 -4.693 1.00 95.06 385 ASN A O 1
ATOM 3069 N N . PHE A 1 386 ? 3.702 4.625 -5.968 1.00 96.31 386 PHE A N 1
ATOM 3070 C CA . PHE A 1 386 ? 2.808 5.050 -4.901 1.00 96.31 386 PHE A CA 1
ATOM 3071 C C . PHE A 1 386 ? 1.376 4.554 -5.045 1.00 96.31 386 PHE A C 1
ATOM 3073 O O . PHE A 1 386 ? 0.867 4.392 -6.152 1.00 96.31 386 PHE A O 1
ATOM 3080 N N . LYS A 1 387 ? 0.725 4.338 -3.901 1.00 96.38 387 LYS A N 1
ATOM 3081 C CA . LYS A 1 387 ? -0.693 3.991 -3.798 1.00 96.38 387 LYS A CA 1
ATOM 3082 C C . LYS A 1 387 ? -1.477 5.145 -3.191 1.00 96.38 387 LYS A C 1
ATOM 3084 O O . LYS A 1 387 ? -1.162 5.563 -2.080 1.00 96.38 387 LYS A O 1
ATOM 3089 N N . ALA A 1 388 ? -2.517 5.610 -3.879 1.00 97.00 388 ALA A N 1
ATOM 3090 C CA . ALA A 1 388 ? -3.480 6.548 -3.310 1.00 97.00 388 ALA A CA 1
ATOM 3091 C C . ALA A 1 388 ? -4.536 5.795 -2.485 1.00 97.00 388 ALA A C 1
ATOM 3093 O O . ALA A 1 388 ? -5.362 5.051 -3.030 1.00 97.00 388 ALA A O 1
ATOM 3094 N N . LEU A 1 389 ? -4.497 6.003 -1.172 1.00 96.81 389 LEU A N 1
ATOM 3095 C CA . LEU A 1 389 ? -5.395 5.435 -0.175 1.00 96.81 389 LEU A CA 1
ATOM 3096 C C . LEU A 1 389 ? -6.302 6.524 0.386 1.00 96.81 389 LEU A C 1
ATOM 3098 O O . LEU A 1 389 ? -5.845 7.636 0.644 1.00 96.81 389 LEU A O 1
ATOM 3102 N N . PHE A 1 390 ? -7.566 6.184 0.621 1.00 96.69 390 PHE A N 1
ATOM 3103 C CA . PHE A 1 390 ? -8.561 7.111 1.148 1.00 96.69 390 PHE A CA 1
ATOM 3104 C C . PHE A 1 390 ? -9.151 6.556 2.442 1.00 96.69 390 PHE A C 1
ATOM 3106 O O . PHE A 1 390 ? -9.613 5.420 2.485 1.00 96.69 390 PHE A O 1
ATOM 3113 N N . THR A 1 391 ? -9.117 7.348 3.511 1.00 96.25 391 THR A N 1
ATOM 3114 C CA . THR A 1 391 ? -9.732 7.016 4.803 1.00 96.25 391 THR A CA 1
ATOM 3115 C C . THR A 1 391 ? -10.739 8.107 5.162 1.00 96.25 391 THR A C 1
ATOM 3117 O O . THR A 1 391 ? -10.342 9.271 5.174 1.00 96.25 391 THR A O 1
ATOM 3120 N N . PRO A 1 392 ? -12.001 7.779 5.493 1.00 97.19 392 PRO A N 1
ATOM 3121 C CA . PRO A 1 392 ? -12.952 8.764 6.004 1.00 97.19 392 PRO A CA 1
ATOM 3122 C C . PRO A 1 392 ? -12.394 9.504 7.224 1.00 97.19 392 PRO A C 1
ATOM 3124 O O . PRO A 1 392 ? -11.892 8.868 8.154 1.00 97.19 392 PRO A O 1
ATOM 3127 N N . LEU A 1 393 ? -12.521 10.832 7.251 1.00 97.81 393 LEU A N 1
ATOM 3128 C CA . LEU A 1 393 ? -12.081 11.655 8.383 1.00 97.81 393 LEU A CA 1
ATOM 3129 C C . LEU A 1 393 ? -12.814 11.263 9.674 1.00 97.81 393 LEU A C 1
ATOM 3131 O O . LEU A 1 393 ? -12.223 11.252 10.751 1.00 97.81 393 LEU A O 1
ATOM 3135 N N . THR A 1 394 ? -14.081 10.862 9.553 1.00 96.81 394 THR A N 1
ATOM 3136 C CA . THR A 1 394 ? -14.913 10.367 10.660 1.00 96.81 394 THR A CA 1
ATOM 3137 C C . THR A 1 394 ? -14.309 9.156 11.370 1.00 96.81 394 THR A C 1
ATOM 3139 O O . THR A 1 394 ? -14.504 8.984 12.573 1.00 96.81 394 THR A O 1
ATOM 3142 N N . GLY A 1 395 ? -13.503 8.355 10.665 1.00 94.19 395 GLY A N 1
ATOM 3143 C CA . GLY A 1 395 ? -12.804 7.207 11.235 1.00 94.19 395 GLY A CA 1
ATOM 3144 C C . GLY A 1 395 ? -11.771 7.579 12.301 1.00 94.19 395 GLY A C 1
ATOM 3145 O O . GLY A 1 395 ? -11.405 6.709 13.093 1.00 94.19 395 GLY A O 1
ATOM 3146 N N . PHE A 1 396 ? -11.328 8.843 12.352 1.00 97.62 396 PHE A N 1
ATOM 3147 C CA . PHE A 1 396 ? -10.316 9.311 13.303 1.00 97.62 396 PHE A CA 1
ATOM 3148 C C . PHE A 1 396 ? -10.847 9.429 14.727 1.00 97.62 396 PHE A C 1
ATOM 3150 O O . PHE A 1 396 ? -10.049 9.443 15.662 1.00 97.62 396 PHE A O 1
ATOM 3157 N N . LYS A 1 397 ? -12.174 9.478 14.907 1.00 95.19 397 LYS A N 1
ATOM 3158 C CA . LYS A 1 397 ? -12.814 9.513 16.226 1.00 95.19 397 LYS A CA 1
ATOM 3159 C C . LYS A 1 397 ? -12.264 8.421 17.148 1.00 95.19 397 LYS A C 1
ATOM 3161 O O . LYS A 1 397 ? -11.885 8.710 18.279 1.00 95.19 397 LYS A O 1
ATOM 3166 N N . ASP A 1 398 ? -12.097 7.217 16.605 1.00 90.94 398 ASP A N 1
ATOM 3167 C CA . ASP A 1 398 ? -11.604 6.047 17.331 1.00 90.94 398 ASP A CA 1
ATOM 3168 C C . ASP A 1 398 ? -10.145 5.706 16.979 1.00 90.94 398 ASP A C 1
ATOM 3170 O O . ASP A 1 398 ? -9.760 4.543 17.057 1.00 90.94 398 ASP A O 1
ATOM 3174 N N . GLU A 1 399 ? -9.325 6.668 16.535 1.00 96.19 399 GLU A N 1
ATOM 3175 C CA . GLU A 1 399 ? -7.890 6.489 16.247 1.00 96.19 399 GLU A CA 1
ATOM 3176 C C . GLU A 1 399 ? -7.050 7.316 17.225 1.00 96.19 399 GLU A C 1
ATOM 3178 O O . GLU A 1 399 ? -6.873 8.517 16.998 1.00 96.19 399 GLU A O 1
ATOM 3183 N N . PRO A 1 400 ? -6.555 6.705 18.321 1.00 95.69 400 PRO A N 1
ATOM 3184 C CA . PRO A 1 400 ? -5.867 7.405 19.397 1.00 95.69 400 PRO A CA 1
ATOM 3185 C C . PRO A 1 400 ? -4.816 8.399 18.903 1.00 95.69 400 PRO A C 1
ATOM 3187 O O . PRO A 1 400 ? -3.983 8.058 18.061 1.00 95.69 400 PRO A O 1
ATOM 3190 N N . TYR A 1 401 ? -4.843 9.613 19.458 1.00 97.50 401 TYR A N 1
ATOM 3191 C CA . TYR A 1 401 ? -3.881 10.703 19.233 1.00 97.50 401 TYR A CA 1
ATOM 3192 C C . TYR A 1 401 ? -3.895 11.335 17.827 1.00 97.50 401 TYR A C 1
ATOM 3194 O O . TYR A 1 401 ? -3.351 12.428 17.642 1.00 97.50 401 TYR A O 1
ATOM 3202 N N . ILE A 1 402 ? -4.530 10.707 16.831 1.00 98.00 402 ILE A N 1
ATOM 3203 C CA . ILE A 1 402 ? -4.548 11.202 15.449 1.00 98.00 402 ILE A CA 1
ATOM 3204 C C . ILE A 1 402 ? -5.258 12.556 15.316 1.00 98.00 402 ILE A C 1
ATOM 3206 O O . ILE A 1 402 ? -4.645 13.452 14.731 1.00 98.00 402 ILE A O 1
ATOM 3210 N N . PRO A 1 403 ? -6.476 12.782 15.859 1.00 98.25 403 PRO A N 1
ATOM 3211 C CA . PRO A 1 403 ? -7.141 14.079 15.729 1.00 98.25 403 PRO A CA 1
ATOM 3212 C C . PRO A 1 403 ? -6.289 15.251 16.226 1.00 98.25 403 PRO A C 1
ATOM 3214 O O . PRO A 1 403 ? -6.115 16.239 15.511 1.00 98.25 403 PRO A O 1
ATOM 3217 N N . SER A 1 404 ? -5.681 15.086 17.403 1.00 97.81 404 SER A N 1
ATOM 3218 C CA . SER A 1 404 ? -4.821 16.085 18.040 1.00 97.81 404 SER A CA 1
ATOM 3219 C C . SER A 1 404 ? -3.562 16.386 17.216 1.00 97.81 404 SER A C 1
ATOM 3221 O O . SER A 1 404 ? -3.221 17.545 16.959 1.00 97.81 404 SER A O 1
ATOM 3223 N N . LEU A 1 405 ? -2.896 15.346 16.700 1.00 97.12 405 LEU A N 1
ATOM 3224 C CA . LEU A 1 405 ? -1.717 15.512 15.848 1.00 97.12 405 LEU A CA 1
ATOM 3225 C C . LEU A 1 405 ? -2.053 16.210 14.520 1.00 97.12 405 LEU A C 1
ATOM 3227 O O . LEU A 1 405 ? -1.291 17.062 14.060 1.00 97.12 405 LEU A O 1
ATOM 3231 N N . VAL A 1 406 ? -3.191 15.883 13.904 1.00 97.56 406 VAL A N 1
ATOM 3232 C CA . VAL A 1 406 ? -3.631 16.528 12.658 1.00 97.56 406 VAL A CA 1
ATOM 3233 C C . VAL A 1 406 ? -3.977 17.993 12.901 1.00 97.56 406 VAL A C 1
ATOM 3235 O O . VAL A 1 406 ? -3.516 18.844 12.141 1.00 97.56 406 VAL A O 1
ATOM 3238 N N . LEU A 1 407 ? -4.704 18.312 13.977 1.00 97.75 407 LEU A N 1
ATOM 3239 C CA . LEU A 1 407 ? -4.985 19.696 14.377 1.00 97.75 407 LEU A CA 1
ATOM 3240 C C . LEU A 1 407 ? -3.707 20.506 14.552 1.00 97.75 407 LEU A C 1
ATOM 3242 O O . LEU A 1 407 ? -3.595 21.601 13.997 1.00 97.75 407 LEU A O 1
ATOM 3246 N N . LYS A 1 408 ? -2.717 19.945 15.255 1.00 96.75 408 LYS A N 1
ATOM 3247 C CA . LYS A 1 408 ? -1.413 20.586 15.435 1.00 96.75 408 LYS A CA 1
ATOM 3248 C C . LYS A 1 408 ? -0.785 20.945 14.090 1.00 96.75 408 LYS A C 1
ATOM 3250 O O . LYS A 1 408 ? -0.361 22.081 13.885 1.00 96.75 408 LYS A O 1
ATOM 3255 N N . VAL A 1 409 ? -0.782 20.003 13.146 1.00 95.38 409 VAL A N 1
ATOM 3256 C CA . VAL A 1 409 ? -0.215 20.231 11.812 1.00 95.38 409 VAL A CA 1
ATOM 3257 C C . VAL A 1 409 ? -1.018 21.260 11.011 1.00 95.38 409 VAL A C 1
ATOM 3259 O O . VAL A 1 409 ? -0.417 22.114 10.363 1.00 95.38 409 VAL A O 1
ATOM 3262 N N . LEU A 1 410 ? -2.351 21.218 11.059 1.00 96.25 410 LEU A N 1
ATOM 3263 C CA . LEU A 1 410 ? -3.210 22.161 10.335 1.00 96.25 410 LEU A CA 1
ATOM 3264 C C . LEU A 1 410 ? -3.170 23.587 10.910 1.00 96.25 410 LEU A C 1
ATOM 3266 O O . LEU A 1 410 ? -3.461 24.542 10.189 1.00 96.25 410 LEU A O 1
ATOM 3270 N N . ASN A 1 411 ? -2.856 23.747 12.196 1.00 96.06 411 ASN A N 1
ATOM 3271 C CA . ASN A 1 411 ? -2.813 25.053 12.860 1.00 96.06 411 ASN A CA 1
ATOM 3272 C C . ASN A 1 411 ? -1.420 25.685 12.842 1.00 96.06 411 ASN A C 1
ATOM 3274 O O . ASN A 1 411 ? -1.299 26.898 12.699 1.00 96.06 411 ASN A O 1
ATOM 3278 N N . GLU A 1 412 ? -0.371 24.875 12.971 1.00 95.06 412 GLU A N 1
ATOM 3279 C CA . GLU A 1 412 ? 0.990 25.371 13.193 1.00 95.06 412 GLU A CA 1
ATOM 3280 C C . GLU A 1 412 ? 1.985 24.912 12.114 1.00 95.06 412 GLU A C 1
ATOM 3282 O O . GLU A 1 412 ? 3.168 25.260 12.158 1.00 95.06 412 GLU A O 1
ATOM 3287 N N . GLY A 1 413 ? 1.538 24.121 11.133 1.00 92.00 413 GLY A N 1
ATOM 3288 C CA . GLY A 1 413 ? 2.362 23.717 10.001 1.00 92.00 413 GLY A CA 1
ATOM 3289 C C . GLY A 1 413 ? 2.919 24.926 9.244 1.00 92.00 413 GLY A C 1
ATOM 3290 O O . GLY A 1 413 ? 2.266 25.959 9.105 1.00 92.00 413 GLY A O 1
ATOM 3291 N N . LYS A 1 414 ? 4.143 24.796 8.717 1.00 90.75 414 LYS A N 1
ATOM 3292 C CA . LYS A 1 414 ? 4.813 25.876 7.980 1.00 90.75 414 LYS A CA 1
ATOM 3293 C C . LYS A 1 414 ? 3.922 26.380 6.836 1.00 90.75 414 LYS A C 1
ATOM 3295 O O . LYS A 1 414 ? 3.541 25.608 5.958 1.00 90.75 414 LYS A O 1
ATOM 3300 N N . GLU A 1 415 ? 3.625 27.679 6.830 1.00 91.19 415 GLU A N 1
ATOM 3301 C CA . GLU A 1 415 ? 2.584 28.284 5.988 1.00 91.19 415 GLU A CA 1
ATOM 3302 C C . GLU A 1 415 ? 2.721 27.952 4.491 1.00 91.19 415 GLU A C 1
ATOM 3304 O O . GLU A 1 415 ? 1.749 27.568 3.845 1.00 91.19 415 GLU A O 1
ATOM 3309 N N . ASN A 1 416 ? 3.931 28.052 3.929 1.00 90.81 416 ASN A N 1
ATOM 3310 C CA . ASN A 1 416 ? 4.179 27.751 2.514 1.00 90.81 416 ASN A CA 1
ATOM 3311 C C . ASN A 1 416 ? 3.909 26.273 2.166 1.00 90.81 416 ASN A C 1
ATOM 3313 O O . ASN A 1 416 ? 3.401 25.983 1.084 1.00 90.81 416 ASN A O 1
ATOM 3317 N N . ILE A 1 417 ? 4.198 25.348 3.086 1.00 89.44 417 ILE A N 1
ATOM 3318 C CA . ILE A 1 417 ? 3.918 23.917 2.930 1.00 89.44 417 ILE A CA 1
ATOM 3319 C C . ILE A 1 417 ? 2.417 23.652 3.028 1.00 89.44 417 ILE A C 1
ATOM 3321 O O . ILE A 1 417 ? 1.891 22.893 2.217 1.00 89.44 417 ILE A O 1
ATOM 3325 N N . MET A 1 418 ? 1.719 24.286 3.971 1.00 92.56 418 MET A N 1
ATOM 3326 C CA . MET A 1 418 ? 0.266 24.130 4.110 1.00 92.56 418 MET A CA 1
ATOM 3327 C C . MET A 1 418 ? -0.485 24.700 2.901 1.00 92.56 418 MET A C 1
ATOM 3329 O O . MET A 1 418 ? -1.374 24.039 2.364 1.00 92.56 418 MET A O 1
ATOM 3333 N N . LYS A 1 419 ? -0.050 25.857 2.382 1.00 92.31 419 LYS A N 1
ATOM 3334 C CA . LYS A 1 419 ? -0.551 26.422 1.118 1.00 92.31 419 LYS A CA 1
ATOM 3335 C C . LYS A 1 419 ? -0.328 25.480 -0.064 1.00 92.31 419 LYS A C 1
ATOM 3337 O O . LYS A 1 419 ? -1.251 25.270 -0.842 1.00 92.31 419 LYS A O 1
ATOM 3342 N N . TYR A 1 420 ? 0.859 24.878 -0.173 1.00 90.56 420 TYR A N 1
ATOM 3343 C CA . TYR A 1 420 ? 1.157 23.889 -1.215 1.00 90.56 420 TYR A CA 1
ATOM 3344 C C . TYR A 1 420 ? 0.306 22.616 -1.085 1.00 90.56 420 TYR A C 1
ATOM 3346 O O . TYR A 1 420 ? -0.188 22.108 -2.087 1.00 90.56 420 TYR A O 1
ATOM 3354 N N . LYS A 1 421 ? 0.097 22.111 0.140 1.00 90.56 421 LYS A N 1
ATOM 3355 C CA . LYS A 1 421 ? -0.799 20.971 0.401 1.00 90.56 421 LYS A CA 1
ATOM 3356 C C . LYS A 1 421 ? -2.251 21.274 0.028 1.00 90.56 421 LYS A C 1
ATOM 3358 O O . LYS A 1 421 ? -2.981 20.355 -0.328 1.00 90.56 421 LYS A O 1
ATOM 3363 N N . GLY A 1 422 ? -2.658 22.541 0.095 1.00 93.19 422 GLY A N 1
ATOM 3364 C CA . GLY A 1 422 ? -3.959 22.997 -0.381 1.00 93.19 422 GLY A CA 1
ATOM 3365 C C . GLY A 1 422 ? -5.132 22.575 0.505 1.00 93.19 422 GLY A C 1
ATOM 3366 O O . GLY A 1 422 ? -6.235 22.427 -0.006 1.00 93.19 422 GLY A O 1
ATOM 3367 N N . THR A 1 423 ? -4.932 22.393 1.814 1.00 95.06 423 THR A N 1
ATOM 3368 C CA . THR A 1 423 ? -5.972 21.923 2.757 1.00 95.06 423 THR A CA 1
ATOM 3369 C C . THR A 1 423 ? -7.031 22.971 3.103 1.00 95.06 423 THR A C 1
ATOM 3371 O O . THR A 1 423 ? -8.100 22.618 3.587 1.00 95.06 423 THR A O 1
ATOM 3374 N N . TRP A 1 424 ? -6.782 24.253 2.823 1.00 96.81 424 TRP A N 1
ATOM 3375 C CA . TRP A 1 424 ? -7.639 25.363 3.260 1.00 96.81 424 TRP A CA 1
ATOM 3376 C C . TRP A 1 424 ? -9.132 25.175 2.937 1.00 96.81 424 TRP A C 1
ATOM 3378 O O . TRP A 1 424 ? -9.987 25.446 3.777 1.00 96.81 424 TRP A O 1
ATOM 3388 N N . HIS A 1 425 ? -9.452 24.655 1.751 1.00 96.38 425 HIS A N 1
ATOM 3389 C CA . HIS A 1 425 ? -10.826 24.473 1.274 1.00 96.38 425 HIS A CA 1
ATOM 3390 C C . HIS A 1 425 ? -11.686 23.498 2.101 1.00 96.38 425 HIS A C 1
ATOM 3392 O O . HIS A 1 425 ? -12.908 23.527 1.973 1.00 96.38 425 HIS A O 1
ATOM 3398 N N . VAL A 1 426 ? -11.073 22.665 2.953 1.00 97.62 426 VAL A N 1
ATOM 3399 C CA . VAL A 1 426 ? -11.771 21.730 3.857 1.00 97.62 426 VAL A CA 1
ATOM 3400 C C . VAL A 1 426 ? -11.615 22.082 5.338 1.00 97.62 426 VAL A C 1
ATOM 3402 O O . VAL A 1 426 ? -12.282 21.492 6.186 1.00 97.62 426 VAL A O 1
ATOM 3405 N N . GLU A 1 427 ? -10.732 23.023 5.686 1.00 98.00 427 GLU A N 1
ATOM 3406 C CA . GLU A 1 427 ? -10.346 23.284 7.079 1.00 98.00 427 GLU A CA 1
ATOM 3407 C C . GLU A 1 427 ? -11.487 23.819 7.954 1.00 98.00 427 GLU A C 1
ATOM 3409 O O . GLU A 1 427 ? -11.491 23.528 9.150 1.00 98.00 427 GLU A O 1
ATOM 3414 N N . HIS A 1 428 ? -12.465 24.538 7.385 1.00 98.06 428 HIS A N 1
ATOM 3415 C CA . HIS A 1 428 ? -13.640 25.041 8.117 1.00 98.06 428 HIS A CA 1
ATOM 3416 C C . HIS A 1 428 ? -14.547 23.927 8.650 1.00 98.06 428 HIS A C 1
ATOM 3418 O O . HIS A 1 428 ? -15.304 24.168 9.584 1.00 98.06 428 HIS A O 1
ATOM 3424 N N . VAL A 1 429 ? -14.447 22.717 8.093 1.00 98.50 429 VAL A N 1
ATOM 3425 C CA . VAL A 1 429 ? -15.178 21.520 8.542 1.00 98.50 429 VAL A CA 1
ATOM 3426 C C . VAL A 1 429 ? -14.244 20.549 9.257 1.00 98.50 429 VAL A C 1
ATOM 3428 O O . VAL A 1 429 ? -14.589 20.012 10.309 1.00 98.50 429 VAL A O 1
ATOM 3431 N N . ALA A 1 430 ? -13.036 20.346 8.721 1.00 98.44 430 ALA A N 1
ATOM 3432 C CA . ALA A 1 430 ? -12.082 19.393 9.273 1.00 98.44 430 ALA A CA 1
ATOM 3433 C C . ALA A 1 430 ? -11.630 19.777 10.688 1.00 98.44 430 ALA A C 1
ATOM 3435 O O . ALA A 1 430 ? -11.614 18.916 11.563 1.00 98.44 430 ALA A O 1
ATOM 3436 N N . LYS A 1 431 ? -11.286 21.051 10.940 1.00 98.62 431 LYS A N 1
ATOM 3437 C CA . LYS A 1 431 ? -10.779 21.481 12.255 1.00 98.62 431 LYS A CA 1
ATOM 3438 C C . LYS A 1 431 ? -11.829 21.304 13.366 1.00 98.62 431 LYS A C 1
ATOM 3440 O O . LYS A 1 431 ? -11.519 20.584 14.313 1.00 98.62 431 LYS A O 1
ATOM 3445 N N . PRO A 1 432 ? -13.078 21.803 13.235 1.00 98.62 432 PRO A N 1
ATOM 3446 C CA . PRO A 1 432 ? -14.102 21.567 14.258 1.00 98.62 432 PRO A CA 1
ATOM 3447 C C . PRO A 1 432 ? -14.403 20.081 14.504 1.00 98.62 432 PRO A C 1
ATOM 3449 O O . PRO A 1 432 ? -14.605 19.670 15.646 1.00 98.62 432 PRO A O 1
ATOM 3452 N N . ALA A 1 433 ? -14.409 19.251 13.453 1.00 98.56 433 ALA A N 1
ATOM 3453 C CA . ALA A 1 433 ? -14.618 17.811 13.602 1.00 98.56 433 ALA A CA 1
ATOM 3454 C C . ALA A 1 433 ? -13.478 17.145 14.389 1.00 98.56 433 ALA A C 1
ATOM 3456 O O . ALA A 1 433 ? -13.728 16.355 15.299 1.00 98.56 433 ALA A O 1
ATOM 3457 N N . LEU A 1 434 ? -12.227 17.491 14.076 1.00 98.69 434 LEU A N 1
ATOM 3458 C CA . LEU A 1 434 ? -11.059 16.960 14.776 1.00 98.69 434 LEU A CA 1
ATOM 3459 C C . LEU A 1 434 ? -11.007 17.422 16.239 1.00 98.69 434 LEU A C 1
ATOM 3461 O O . LEU A 1 434 ? -10.633 16.622 17.090 1.00 98.69 434 LEU A O 1
ATOM 3465 N N . GLU A 1 435 ? -11.419 18.656 16.549 1.00 98.62 435 GLU A N 1
ATOM 3466 C CA . GLU A 1 435 ? -11.524 19.159 17.932 1.00 98.62 435 GLU A CA 1
ATOM 3467 C C . GLU A 1 435 ? -12.563 18.359 18.730 1.00 98.62 435 GLU A C 1
ATOM 3469 O O . GLU A 1 435 ? -12.314 17.939 19.863 1.00 98.62 435 GLU A O 1
ATOM 3474 N N . ALA A 1 436 ? -13.715 18.068 18.116 1.00 98.56 436 ALA A N 1
ATOM 3475 C CA . ALA A 1 436 ? -14.732 17.216 18.725 1.00 98.56 436 ALA A CA 1
ATOM 3476 C C . ALA A 1 436 ? -14.220 15.782 18.965 1.00 98.56 436 ALA A C 1
ATOM 3478 O O . ALA A 1 436 ? -14.518 15.184 20.002 1.00 98.56 436 ALA A O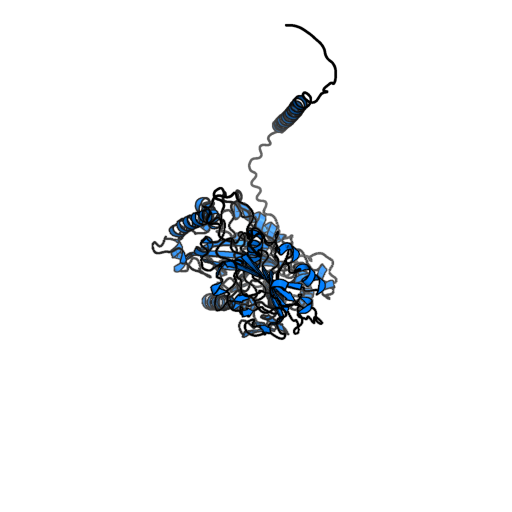 1
ATOM 3479 N N . TYR A 1 437 ? -13.432 15.231 18.037 1.00 98.44 437 TYR A N 1
ATOM 3480 C CA . TYR A 1 437 ? -12.830 13.901 18.181 1.00 98.44 437 TYR A CA 1
ATOM 3481 C C . TYR A 1 437 ? -11.721 13.869 19.232 1.00 98.44 437 TYR A C 1
ATOM 3483 O O . TYR A 1 437 ? -11.661 12.918 20.005 1.00 98.44 437 TYR A O 1
ATOM 3491 N N . GLU A 1 438 ? -10.882 14.902 19.311 1.00 98.06 438 GLU A N 1
ATOM 3492 C CA . GLU A 1 438 ? -9.871 15.053 20.360 1.00 98.06 438 GLU A CA 1
ATOM 3493 C C . GLU A 1 438 ? -10.522 15.029 21.749 1.00 98.06 438 GLU A C 1
ATOM 3495 O O . GLU A 1 438 ? -10.132 14.231 22.606 1.00 98.06 438 GLU A O 1
ATOM 3500 N N . LYS A 1 439 ? -11.578 15.828 21.946 1.00 98.06 439 LYS A N 1
ATOM 3501 C CA . LYS A 1 439 ? -12.351 15.848 23.193 1.00 98.06 439 LYS A CA 1
ATOM 3502 C C . LYS A 1 439 ? -12.950 14.477 23.518 1.00 98.06 439 LYS A C 1
ATOM 3504 O O . LYS A 1 439 ? -12.794 13.995 24.638 1.00 98.06 439 LYS A O 1
ATOM 3509 N N . TYR A 1 440 ? -13.577 13.827 22.534 1.00 97.25 440 TYR A N 1
ATOM 3510 C CA . TYR A 1 440 ? -14.132 12.482 22.696 1.00 97.25 440 TYR A CA 1
ATOM 3511 C C . TYR A 1 440 ? -13.066 11.467 23.129 1.00 97.25 440 TYR A C 1
ATOM 3513 O O . TYR A 1 440 ? -13.320 10.655 24.020 1.00 97.25 440 TYR A O 1
ATOM 3521 N N . GLN A 1 441 ? -11.868 11.517 22.539 1.00 97.44 441 GLN A N 1
ATOM 3522 C CA . GLN A 1 441 ? -10.785 10.596 22.885 1.00 97.44 441 GLN A CA 1
ATOM 3523 C C . GLN A 1 441 ? -10.295 10.776 24.320 1.00 97.44 441 GLN A C 1
ATOM 3525 O O . GLN A 1 441 ? -10.018 9.779 24.985 1.00 97.44 441 GLN A O 1
ATOM 3530 N N . VAL A 1 442 ? -10.218 12.014 24.811 1.00 95.69 442 VAL A N 1
ATOM 3531 C CA . VAL A 1 442 ? -9.859 12.288 26.211 1.00 95.69 442 VAL A CA 1
ATOM 3532 C C . VAL A 1 442 ? -10.948 11.793 27.163 1.00 95.69 442 VAL A C 1
ATOM 3534 O O . VAL A 1 442 ? -10.647 11.080 28.117 1.00 95.69 442 VAL A O 1
ATOM 3537 N N . GLU A 1 443 ? -12.214 12.115 26.887 1.00 95.75 443 GLU A N 1
ATOM 3538 C CA . GLU A 1 443 ? -13.354 11.729 27.734 1.00 95.75 443 GLU A CA 1
ATOM 3539 C C . GLU A 1 443 ? -13.541 10.206 27.832 1.00 95.75 443 GLU A C 1
ATOM 3541 O O . GLU A 1 443 ? -13.971 9.707 28.869 1.00 95.75 443 GLU A O 1
ATOM 3546 N N . ASN A 1 444 ? -13.183 9.464 26.779 1.00 90.62 444 ASN A N 1
ATOM 3547 C CA . ASN A 1 444 ? -13.321 8.004 26.716 1.00 90.62 444 ASN A CA 1
ATOM 3548 C C . ASN A 1 444 ? -12.006 7.250 26.990 1.00 90.62 444 ASN A C 1
ATOM 3550 O O . ASN A 1 444 ? -11.938 6.041 26.780 1.00 90.62 444 ASN A O 1
ATOM 3554 N N . GLY A 1 445 ? -10.951 7.938 27.443 1.00 91.00 445 GLY A N 1
ATOM 3555 C CA . GLY A 1 445 ? -9.682 7.305 27.823 1.00 91.00 445 GLY A CA 1
ATOM 3556 C C . GLY A 1 445 ? -8.852 6.741 26.661 1.00 91.00 445 GLY A C 1
ATOM 3557 O O . GLY A 1 445 ? -7.923 5.972 26.896 1.00 91.00 445 GLY A O 1
ATOM 3558 N N . LEU A 1 446 ? -9.148 7.127 25.416 1.00 88.75 446 LEU A N 1
ATOM 3559 C CA . LEU A 1 446 ? -8.355 6.771 24.231 1.00 88.75 446 LEU A CA 1
ATOM 3560 C C . LEU A 1 446 ? -7.070 7.608 24.121 1.00 88.75 446 LEU A C 1
ATOM 3562 O O . LEU A 1 446 ? -6.100 7.172 23.503 1.00 88.75 446 LEU A O 1
ATOM 3566 N N . MET A 1 447 ? -7.058 8.805 24.711 1.00 93.44 447 MET A N 1
ATOM 3567 C CA . MET A 1 447 ? -5.913 9.714 24.747 1.00 93.44 447 MET A CA 1
ATOM 3568 C C . MET A 1 447 ? -5.761 10.317 26.147 1.00 93.44 447 MET A C 1
ATOM 3570 O O . MET A 1 447 ? -6.745 10.670 26.792 1.00 93.44 447 MET A O 1
ATOM 3574 N N . LYS A 1 448 ? -4.519 10.477 26.615 1.00 91.12 448 LYS A N 1
ATOM 3575 C CA . LYS A 1 448 ? -4.239 11.170 27.882 1.00 91.12 448 LYS A CA 1
ATOM 3576 C C . LYS A 1 448 ? -4.500 12.675 27.752 1.00 91.12 448 LYS A C 1
ATOM 3578 O O . LYS A 1 448 ? -4.071 13.290 26.781 1.00 91.12 448 LYS A O 1
ATOM 3583 N N . SER A 1 449 ? -5.142 13.279 28.752 1.00 91.69 449 SER A N 1
ATOM 3584 C CA . SER A 1 449 ? -5.488 14.711 28.751 1.00 91.69 449 SER A CA 1
ATOM 3585 C C . SER A 1 449 ? -4.282 15.656 28.781 1.00 91.69 449 SER A C 1
ATOM 3587 O O . SER A 1 449 ? -4.401 16.809 28.386 1.00 91.69 449 SER A O 1
ATOM 3589 N N . ASP A 1 450 ? -3.138 15.198 29.288 1.00 92.38 450 ASP A N 1
ATOM 3590 C CA . ASP A 1 450 ? -1.882 15.951 29.385 1.00 92.38 450 ASP A CA 1
ATOM 3591 C C . ASP A 1 450 ? -0.921 15.672 28.214 1.00 92.38 450 ASP A C 1
ATOM 3593 O O . ASP A 1 450 ? 0.220 16.144 28.207 1.00 92.38 450 ASP A O 1
ATOM 3597 N N . TRP A 1 451 ? -1.363 14.907 27.210 1.00 94.50 451 TRP A N 1
ATOM 3598 C CA . TRP A 1 451 ? -0.539 14.583 26.055 1.00 94.50 451 TRP A CA 1
ATOM 3599 C C . TRP A 1 451 ? -0.260 15.823 25.199 1.00 94.50 451 TRP A C 1
ATOM 3601 O O . TRP A 1 451 ? -1.157 16.586 24.851 1.00 94.50 451 TRP A O 1
ATOM 3611 N N . SER A 1 452 ? 1.006 16.008 24.828 1.00 92.31 452 SER A N 1
ATOM 3612 C CA . SER A 1 452 ? 1.430 17.071 23.916 1.00 92.31 452 SER A CA 1
ATOM 3613 C C . SER A 1 452 ? 1.635 16.514 22.505 1.00 92.31 452 SER A C 1
ATOM 3615 O O . SER A 1 452 ? 2.376 15.537 22.364 1.00 92.31 452 SER A O 1
ATOM 3617 N N . PRO A 1 453 ? 1.066 17.144 21.455 1.00 93.75 453 PRO A N 1
ATOM 3618 C CA . PRO A 1 453 ? 1.215 16.684 20.081 1.00 93.75 453 PRO A CA 1
ATOM 3619 C C . PRO A 1 453 ? 2.662 16.482 19.644 1.00 93.75 453 PRO A C 1
ATOM 3621 O O . PRO A 1 453 ? 3.455 17.423 19.568 1.00 93.75 453 PRO A O 1
ATOM 3624 N N . GLN A 1 454 ? 2.982 15.236 19.310 1.00 92.44 454 GLN A N 1
ATOM 3625 C CA . GLN A 1 454 ? 4.275 14.810 18.793 1.00 92.44 454 GLN A CA 1
ATOM 3626 C C . GLN A 1 454 ? 4.101 13.679 17.780 1.00 92.44 454 GLN A C 1
ATOM 3628 O O . GLN A 1 454 ? 3.024 13.098 17.645 1.00 92.44 454 GLN A O 1
ATOM 3633 N N . THR A 1 455 ? 5.169 13.373 17.045 1.00 92.19 455 THR A N 1
ATOM 3634 C CA . THR A 1 455 ? 5.187 12.179 16.187 1.00 92.19 455 THR A CA 1
ATOM 3635 C C . THR A 1 455 ? 4.981 10.934 17.052 1.00 92.19 455 THR A C 1
ATOM 3637 O O . THR A 1 455 ? 5.661 10.796 18.064 1.00 92.19 455 THR A O 1
ATOM 3640 N N . LEU A 1 456 ? 4.043 10.066 16.665 1.00 91.75 456 LEU A N 1
ATOM 3641 C CA . LEU A 1 456 ? 3.731 8.840 17.406 1.00 91.75 456 LEU A CA 1
ATOM 3642 C C . LEU A 1 456 ? 4.877 7.827 17.324 1.00 91.75 456 LEU A C 1
ATOM 3644 O O . LEU A 1 456 ? 5.567 7.757 16.305 1.00 91.75 456 LEU A O 1
ATOM 3648 N N . ASP A 1 457 ? 5.034 7.014 18.368 1.00 88.50 457 ASP A N 1
ATOM 3649 C CA . ASP A 1 457 ? 6.091 5.997 18.447 1.00 88.50 457 ASP A CA 1
ATOM 3650 C C . ASP A 1 457 ? 5.940 4.925 17.356 1.00 88.50 457 ASP A C 1
ATOM 3652 O O . ASP A 1 457 ? 6.919 4.509 16.741 1.00 88.50 457 ASP A O 1
ATOM 3656 N N . GLU A 1 458 ? 4.697 4.546 17.051 1.00 88.12 458 GLU A N 1
ATOM 3657 C CA . GLU A 1 458 ? 4.349 3.573 16.009 1.00 88.12 458 GLU A CA 1
ATOM 3658 C C . GLU A 1 458 ? 4.252 4.194 14.603 1.00 88.12 458 GLU A C 1
ATOM 3660 O O . GLU A 1 458 ? 3.798 3.531 13.671 1.00 88.12 458 GLU A O 1
ATOM 3665 N N . ALA A 1 459 ? 4.662 5.459 14.411 1.00 89.38 459 ALA A N 1
ATOM 3666 C CA . ALA A 1 459 ? 4.544 6.143 13.122 1.00 89.38 459 ALA A CA 1
ATOM 3667 C C . ALA A 1 459 ? 5.105 5.278 11.966 1.00 89.38 459 ALA A C 1
ATOM 3669 O O . ALA A 1 459 ? 6.255 4.833 12.009 1.00 89.38 459 ALA A O 1
ATOM 3670 N N . PRO A 1 460 ? 4.334 5.067 10.884 1.00 93.19 460 PRO A N 1
ATOM 3671 C CA . PRO A 1 460 ? 3.188 5.857 10.436 1.00 93.19 460 PRO A CA 1
ATOM 3672 C C . PRO A 1 460 ? 1.837 5.395 11.004 1.00 93.19 460 PRO A C 1
ATOM 3674 O O . PRO A 1 460 ? 0.816 5.783 10.454 1.00 93.19 460 PRO A O 1
ATOM 3677 N N . PHE A 1 461 ? 1.790 4.546 12.020 1.00 94.50 461 PHE A N 1
ATOM 3678 C CA . PHE A 1 461 ? 0.551 4.018 12.576 1.00 94.50 461 PHE A CA 1
ATOM 3679 C C . PHE A 1 461 ? 0.169 4.685 13.903 1.00 94.50 461 PHE A C 1
ATOM 3681 O O . PHE A 1 461 ? 0.945 5.437 14.497 1.00 94.50 461 PHE A O 1
ATOM 3688 N N . PHE A 1 462 ? -1.069 4.441 14.329 1.00 93.69 462 PHE A N 1
ATOM 3689 C CA . PHE A 1 462 ? -1.579 4.819 15.645 1.00 93.69 462 PHE A CA 1
ATOM 3690 C C . PHE A 1 462 ? -1.673 3.580 16.543 1.00 93.69 462 PHE A C 1
ATOM 3692 O O . PHE A 1 462 ? -1.850 2.483 16.015 1.00 93.69 462 PHE A O 1
ATOM 3699 N N . PRO A 1 463 ? -1.661 3.737 17.877 1.00 89.75 463 PRO A N 1
ATOM 3700 C CA . PRO A 1 463 ? -1.764 2.606 18.791 1.00 89.75 463 PRO A CA 1
ATOM 3701 C C . PRO A 1 463 ? -2.956 1.683 18.504 1.00 89.75 463 PRO A C 1
ATOM 3703 O O . PRO A 1 463 ? -4.120 2.116 18.438 1.00 89.75 463 PRO A O 1
ATOM 3706 N N . GLY A 1 464 ? -2.644 0.398 18.323 1.00 84.94 464 GLY A N 1
ATOM 3707 C CA . GLY A 1 464 ? -3.588 -0.686 18.043 1.00 84.94 464 GLY A CA 1
ATOM 3708 C C . GLY A 1 464 ? -4.176 -0.674 16.630 1.00 84.94 464 GLY A C 1
ATOM 3709 O O . GLY A 1 464 ? -5.299 -1.155 16.440 1.00 84.94 464 GLY A O 1
ATOM 3710 N N . TRP A 1 465 ? -3.510 -0.045 15.661 1.00 88.62 465 TRP A N 1
ATOM 3711 C CA . TRP A 1 465 ? -3.956 0.070 14.268 1.00 88.62 465 TRP A CA 1
ATOM 3712 C C . TRP A 1 465 ? -4.275 -1.268 13.596 1.00 88.62 465 TRP A C 1
ATOM 3714 O O . TRP A 1 465 ? -5.111 -1.301 12.689 1.00 88.62 465 TRP A O 1
ATOM 3724 N N . GLU A 1 466 ? -3.662 -2.359 14.054 1.00 83.00 466 GLU A N 1
ATOM 3725 C CA . GLU A 1 466 ? -3.852 -3.725 13.565 1.00 83.00 466 GLU A CA 1
ATOM 3726 C C . GLU A 1 466 ? -5.331 -4.115 13.590 1.00 83.00 466 GLU A C 1
ATOM 3728 O O . GLU A 1 466 ? -5.799 -4.840 12.716 1.00 83.00 466 GLU A O 1
ATOM 3733 N N . ARG A 1 467 ? -6.111 -3.534 14.514 1.00 77.00 467 ARG A N 1
ATOM 3734 C CA . ARG A 1 467 ? -7.565 -3.731 14.597 1.00 77.00 467 ARG A CA 1
ATOM 3735 C C . ARG A 1 467 ? -8.335 -3.307 13.341 1.00 77.00 467 ARG A C 1
ATOM 3737 O O . ARG A 1 467 ? -9.475 -3.713 13.149 1.00 77.00 467 ARG A O 1
ATOM 3744 N N . LYS A 1 468 ? -7.751 -2.437 12.513 1.00 79.62 468 LYS A N 1
ATOM 3745 C CA . LYS A 1 468 ? -8.352 -1.943 11.265 1.00 79.62 468 LYS A CA 1
ATOM 3746 C C . LYS A 1 468 ? -7.755 -2.607 10.014 1.00 79.62 468 LYS A C 1
ATOM 3748 O O . LYS A 1 468 ? -8.163 -2.261 8.903 1.00 79.62 468 LYS A O 1
ATOM 3753 N N . HIS A 1 469 ? -6.816 -3.546 10.165 1.00 81.50 469 HIS A N 1
ATOM 3754 C CA . HIS A 1 469 ? -6.132 -4.203 9.052 1.00 81.50 469 HIS A CA 1
ATOM 3755 C C . HIS A 1 469 ? -6.451 -5.703 8.983 1.00 81.50 469 HIS A C 1
ATOM 3757 O O . HIS A 1 469 ? -6.127 -6.463 9.890 1.00 81.50 469 HIS A O 1
ATOM 3763 N N . VAL A 1 470 ? -7.070 -6.139 7.885 1.00 73.69 470 VAL A N 1
ATOM 3764 C CA . VAL A 1 470 ? -7.485 -7.530 7.653 1.00 73.69 470 VAL A CA 1
ATOM 3765 C C . VAL A 1 470 ? -6.834 -8.028 6.361 1.00 73.69 470 VAL A C 1
ATOM 3767 O O . VAL A 1 470 ? -6.957 -7.363 5.340 1.00 73.69 470 VAL A O 1
ATOM 3770 N N . LEU A 1 471 ? -6.157 -9.186 6.379 1.00 59.66 471 LEU A N 1
ATOM 3771 C CA . LEU A 1 471 ? -5.471 -9.758 5.197 1.00 59.66 471 LEU A CA 1
ATOM 3772 C C . LEU A 1 471 ? -5.948 -11.163 4.787 1.00 59.66 471 LEU A C 1
ATOM 3774 O O . LEU A 1 471 ? -5.821 -11.530 3.621 1.00 59.66 471 LEU A O 1
ATOM 3778 N N . ALA A 1 472 ? -6.501 -11.966 5.698 1.00 51.75 472 ALA A N 1
ATOM 3779 C CA . ALA A 1 472 ? -6.964 -13.325 5.399 1.00 51.75 472 ALA A CA 1
ATOM 3780 C C . ALA A 1 472 ? -8.096 -13.757 6.354 1.00 51.75 472 ALA A C 1
ATOM 3782 O O . ALA A 1 472 ? -8.132 -13.297 7.498 1.00 51.75 472 ALA A O 1
ATOM 3783 N N . PRO A 1 473 ? -9.024 -14.638 5.931 1.00 42.78 473 PRO A N 1
ATOM 3784 C CA . PRO A 1 473 ? -10.068 -15.187 6.781 1.00 42.78 473 PRO A CA 1
ATOM 3785 C C . PRO A 1 473 ? -9.603 -16.484 7.471 1.00 42.78 473 PRO A C 1
ATOM 3787 O O . PRO A 1 473 ? -10.094 -17.546 7.127 1.00 42.78 473 PRO A O 1
ATOM 3790 N N . SER A 1 474 ? -8.662 -16.394 8.416 1.00 37.59 474 SER A N 1
ATOM 3791 C CA . SER A 1 474 ? -8.301 -17.421 9.429 1.00 37.59 474 SER A CA 1
ATOM 3792 C C . SER A 1 474 ? -6.965 -16.976 10.042 1.00 37.59 474 SER A C 1
ATOM 3794 O O . SER A 1 474 ? -6.015 -16.775 9.294 1.00 37.59 474 SER A O 1
ATOM 3796 N N . ASN A 1 475 ? -6.773 -16.718 11.331 1.00 39.12 475 ASN A N 1
ATOM 3797 C CA . ASN A 1 475 ? -7.282 -17.322 12.559 1.00 39.12 475 ASN A CA 1
ATOM 3798 C C . ASN A 1 475 ? -7.312 -16.211 13.617 1.00 39.12 475 ASN A C 1
ATOM 3800 O O . ASN A 1 475 ? -6.360 -15.443 13.620 1.00 39.12 475 ASN A O 1
ATOM 3804 N N . LEU A 1 476 ? -8.362 -16.120 14.447 1.00 46.09 476 LEU A N 1
ATOM 3805 C CA . LEU A 1 476 ? -8.522 -15.181 15.580 1.00 46.09 476 LEU A CA 1
ATOM 3806 C C . LEU A 1 476 ? -7.946 -13.775 15.360 1.00 46.09 476 LEU A C 1
ATOM 3808 O O . LEU A 1 476 ? -6.739 -13.548 15.418 1.00 46.09 476 LEU A O 1
ATOM 3812 N N . GLN A 1 477 ? -8.838 -12.802 15.171 1.00 52.84 477 GLN A N 1
ATOM 3813 C CA . GLN A 1 477 ? -8.472 -11.385 15.137 1.00 52.84 477 GLN A CA 1
ATOM 3814 C C . GLN A 1 477 ? -7.471 -11.086 16.274 1.00 52.84 477 GLN A C 1
ATOM 3816 O O . GLN A 1 477 ? -7.768 -11.444 17.417 1.00 52.84 477 GLN A O 1
ATOM 3821 N N . PRO A 1 478 ? -6.342 -10.392 16.032 1.00 54.31 478 PRO A N 1
ATOM 3822 C CA . PRO A 1 478 ? -5.490 -9.892 17.114 1.00 54.31 478 PRO A CA 1
ATOM 3823 C C . PRO A 1 478 ? -6.309 -9.164 18.193 1.00 54.31 478 PRO A C 1
ATOM 3825 O O . PRO A 1 478 ? -5.993 -9.242 19.371 1.00 54.31 478 PRO A O 1
ATOM 3828 N N . ILE A 1 479 ? -7.425 -8.541 17.793 1.00 54.59 479 ILE A N 1
ATOM 3829 C CA . ILE A 1 479 ? -8.439 -7.941 18.667 1.00 54.59 479 ILE A CA 1
ATOM 3830 C C . ILE A 1 479 ? -9.135 -8.964 19.567 1.00 54.59 479 ILE A C 1
ATOM 3832 O O . ILE A 1 479 ? -9.246 -8.709 20.754 1.00 54.59 479 ILE A O 1
ATOM 3836 N N . GLU A 1 480 ? -9.636 -10.082 19.033 1.00 63.84 480 GLU A N 1
ATOM 3837 C CA . GLU A 1 480 ? -10.345 -11.098 19.829 1.00 63.84 480 GLU A CA 1
ATOM 3838 C C . GLU A 1 480 ? -9.401 -11.724 20.854 1.00 63.84 480 GLU A C 1
ATOM 3840 O O . GLU A 1 480 ? -9.791 -11.952 21.993 1.00 63.84 480 GLU A O 1
ATOM 3845 N N . ASN A 1 481 ? -8.141 -11.933 20.473 1.00 72.19 481 ASN A N 1
ATOM 3846 C CA . ASN A 1 481 ? -7.131 -12.464 21.372 1.00 72.19 481 ASN A CA 1
ATOM 3847 C C . ASN A 1 481 ? -6.695 -11.442 22.437 1.00 72.19 481 ASN A C 1
ATOM 3849 O O . ASN A 1 481 ? -6.678 -11.762 23.621 1.00 72.19 481 ASN A O 1
ATOM 3853 N N . MET A 1 482 ? -6.451 -10.182 22.052 1.00 76.44 482 MET A N 1
ATOM 3854 C CA . MET A 1 482 ? -6.209 -9.098 23.014 1.00 76.44 482 MET A CA 1
ATOM 3855 C C . MET A 1 482 ? -7.413 -8.878 23.940 1.00 76.44 482 MET A C 1
ATOM 3857 O O . MET A 1 482 ? -7.229 -8.653 25.131 1.00 76.44 482 MET A O 1
ATOM 3861 N N . ALA A 1 483 ? -8.642 -8.964 23.424 1.00 83.00 483 ALA A N 1
ATOM 3862 C CA . ALA A 1 483 ? -9.866 -8.836 24.209 1.00 83.00 483 ALA A CA 1
ATOM 3863 C C . ALA A 1 483 ? -10.021 -9.998 25.193 1.00 83.00 483 ALA A C 1
ATOM 3865 O O . ALA A 1 483 ? -10.346 -9.764 26.355 1.00 83.00 483 ALA A O 1
ATOM 3866 N N . LEU A 1 484 ? -9.733 -11.231 24.763 1.00 90.94 484 LEU A N 1
ATOM 3867 C CA . LEU A 1 484 ? -9.691 -12.390 25.645 1.00 90.94 484 LEU A CA 1
ATOM 3868 C C . LEU A 1 484 ? -8.650 -12.183 26.751 1.00 90.94 484 LEU A C 1
ATOM 3870 O O . LEU A 1 484 ? -9.018 -12.237 27.922 1.00 90.94 484 LEU A O 1
ATOM 3874 N N . GLN A 1 485 ? -7.395 -11.883 26.408 1.00 89.88 485 GLN A N 1
ATOM 3875 C CA . GLN A 1 485 ? -6.322 -11.674 27.388 1.00 89.88 485 GLN A CA 1
ATOM 3876 C C . GLN A 1 485 ? -6.664 -10.552 28.380 1.00 89.88 485 GLN A C 1
ATOM 3878 O O . GLN A 1 485 ? -6.651 -10.777 29.590 1.00 89.88 485 GLN A O 1
ATOM 3883 N N . ALA A 1 486 ? -7.090 -9.387 27.882 1.00 89.06 486 ALA A N 1
ATOM 3884 C CA . ALA A 1 486 ? -7.510 -8.267 28.721 1.00 89.06 486 ALA A CA 1
ATOM 3885 C C . ALA A 1 486 ? -8.712 -8.620 29.612 1.00 89.06 486 ALA A C 1
ATOM 3887 O O . ALA A 1 486 ? -8.786 -8.175 30.759 1.00 89.06 486 ALA A O 1
ATOM 3888 N N . SER A 1 487 ? -9.658 -9.429 29.117 1.00 95.44 487 SER A N 1
ATOM 3889 C CA . SER A 1 487 ? -10.802 -9.882 29.917 1.00 95.44 487 SER A CA 1
ATOM 3890 C C . SER A 1 487 ? -10.384 -10.823 31.049 1.00 95.44 487 SER A C 1
ATOM 3892 O O . SER A 1 487 ? -10.880 -10.677 32.166 1.00 95.44 487 SER A O 1
ATOM 3894 N N . LEU A 1 488 ? -9.453 -11.750 30.787 1.00 95.75 488 LEU A N 1
ATOM 3895 C CA . LEU A 1 488 ? -8.948 -12.708 31.770 1.00 95.75 488 LEU A CA 1
ATOM 3896 C C . LEU A 1 488 ? -8.158 -11.995 32.873 1.00 95.75 488 LEU A C 1
ATOM 3898 O O . LEU A 1 488 ? -8.368 -12.287 34.054 1.00 95.75 488 LEU A O 1
ATOM 3902 N N . GLU A 1 489 ? -7.319 -11.027 32.497 1.00 94.00 489 GLU A N 1
ATOM 3903 C CA . GLU A 1 489 ? -6.558 -10.197 33.434 1.00 94.00 489 GLU A CA 1
ATOM 3904 C C . GLU A 1 489 ? -7.499 -9.341 34.292 1.00 94.00 489 GLU A C 1
ATOM 3906 O O . GLU A 1 489 ? -7.453 -9.390 35.525 1.00 94.00 489 GLU A O 1
ATOM 3911 N N . LYS A 1 490 ? -8.438 -8.624 33.657 1.00 94.06 490 LYS A N 1
ATOM 3912 C CA . LYS A 1 490 ? -9.438 -7.795 34.352 1.00 94.06 490 LYS A CA 1
ATOM 3913 C C . LYS A 1 490 ? -10.262 -8.610 35.351 1.00 94.06 490 LYS A C 1
ATOM 3915 O O . LYS A 1 490 ? -10.575 -8.120 36.437 1.00 94.06 490 LYS A O 1
ATOM 3920 N N . ALA A 1 491 ? -10.607 -9.844 34.994 1.00 94.06 491 ALA A N 1
ATOM 3921 C CA . ALA A 1 491 ? -11.376 -10.752 35.836 1.00 94.06 491 ALA A CA 1
ATOM 3922 C C . ALA A 1 491 ? -10.532 -11.502 36.876 1.00 94.06 491 ALA A C 1
ATOM 3924 O O . ALA A 1 491 ? -11.103 -12.282 37.640 1.00 94.06 491 ALA A O 1
ATOM 3925 N N . LYS A 1 492 ? -9.205 -11.296 36.925 1.00 95.31 492 LYS A N 1
ATOM 3926 C CA . LYS A 1 492 ? -8.270 -12.030 37.800 1.00 95.31 492 LYS A CA 1
ATOM 3927 C C . LYS A 1 492 ? -8.390 -13.549 37.638 1.00 95.31 492 LYS A C 1
ATOM 3929 O O . LYS A 1 492 ? -8.428 -14.303 38.617 1.00 95.31 492 LYS A O 1
ATOM 3934 N N . LEU A 1 493 ? -8.561 -13.980 36.392 1.00 95.62 493 LEU A N 1
ATOM 3935 C CA . LEU A 1 493 ? -8.520 -15.384 35.998 1.00 95.62 493 LEU A CA 1
ATOM 3936 C C . LEU A 1 493 ? -7.078 -15.783 35.671 1.00 95.62 493 LEU A C 1
ATOM 3938 O O . LEU A 1 493 ? -6.634 -16.828 36.141 1.00 95.62 493 LEU A O 1
ATOM 3942 N N . VAL A 1 494 ? -6.350 -14.931 34.935 1.00 95.12 494 VAL A N 1
ATOM 3943 C CA . VAL A 1 494 ? -4.931 -15.113 34.584 1.00 95.12 494 VAL A CA 1
ATOM 3944 C C . VAL A 1 494 ? -4.205 -13.756 34.644 1.00 95.12 494 VAL A C 1
ATOM 3946 O O . VAL A 1 494 ? -4.593 -12.860 33.895 1.00 95.12 494 VAL A O 1
ATOM 3949 N N . PRO A 1 495 ? -3.188 -13.579 35.512 1.00 91.56 495 PRO A N 1
ATOM 3950 C CA . PRO A 1 495 ? -2.861 -14.457 36.639 1.00 91.56 495 PRO A CA 1
ATOM 3951 C C . PRO A 1 495 ? -4.027 -14.509 37.644 1.00 91.56 495 PRO A C 1
ATOM 3953 O O . PRO A 1 495 ? -4.779 -13.540 37.799 1.00 91.56 495 PRO A O 1
ATOM 3956 N N . GLY A 1 496 ? -4.213 -15.646 38.316 1.00 93.25 496 GLY A N 1
ATOM 3957 C CA . GLY A 1 496 ? -5.329 -15.824 39.247 1.00 93.25 496 GLY A CA 1
ATOM 3958 C C . GLY A 1 496 ? -5.904 -17.234 39.282 1.00 93.25 496 GLY A C 1
ATOM 3959 O O . GLY A 1 496 ? -5.187 -18.222 39.161 1.00 93.25 496 GLY A O 1
ATOM 3960 N N . SER A 1 497 ? -7.220 -17.346 39.485 1.00 93.12 497 SER A N 1
ATOM 3961 C CA . SER A 1 497 ? -7.857 -18.634 39.801 1.00 93.12 497 SER A CA 1
ATOM 3962 C C . SER A 1 497 ? -7.764 -19.683 38.688 1.00 93.12 497 SER A C 1
ATOM 3964 O O . SER A 1 497 ? -7.938 -20.862 38.981 1.00 93.12 497 SER A O 1
ATOM 3966 N N . ALA A 1 498 ? -7.469 -19.286 37.446 1.00 95.00 498 ALA A N 1
ATOM 3967 C CA . ALA A 1 498 ? -7.373 -20.161 36.280 1.00 95.00 498 ALA A CA 1
ATOM 3968 C C . ALA A 1 498 ? -5.948 -20.325 35.723 1.00 95.00 498 ALA A C 1
ATOM 3970 O O . ALA A 1 498 ? -5.781 -21.009 34.714 1.00 95.00 498 ALA A O 1
ATOM 3971 N N . GLU A 1 499 ? -4.920 -19.769 36.372 1.00 94.06 499 GLU A N 1
ATOM 3972 C CA . GLU A 1 499 ? -3.531 -19.767 35.870 1.00 94.06 499 GLU A CA 1
ATOM 3973 C C . GLU A 1 499 ? -2.937 -21.172 35.659 1.00 94.06 499 GLU A C 1
ATOM 3975 O O . GLU A 1 499 ? -2.064 -21.373 34.822 1.00 94.06 499 GLU A O 1
ATOM 3980 N N . THR A 1 500 ? -3.444 -22.176 36.383 1.00 92.88 500 THR A N 1
ATOM 3981 C CA . THR A 1 500 ? -3.029 -23.583 36.226 1.00 92.88 500 THR A CA 1
ATOM 3982 C C . THR A 1 500 ? -3.668 -24.281 35.023 1.00 92.88 500 THR A C 1
ATOM 3984 O O . THR A 1 500 ? -3.228 -25.362 34.639 1.00 92.88 500 THR A O 1
ATOM 3987 N N . LEU A 1 501 ? -4.712 -23.690 34.434 1.00 94.56 501 LEU A N 1
ATOM 3988 C CA . LEU A 1 501 ? -5.428 -24.213 33.267 1.00 94.56 501 LEU A CA 1
ATOM 3989 C C . LEU A 1 501 ? -5.126 -23.424 31.995 1.00 94.56 501 LEU A C 1
ATOM 3991 O O . LEU A 1 501 ? -5.142 -24.002 30.910 1.00 94.56 501 LEU A O 1
ATOM 3995 N 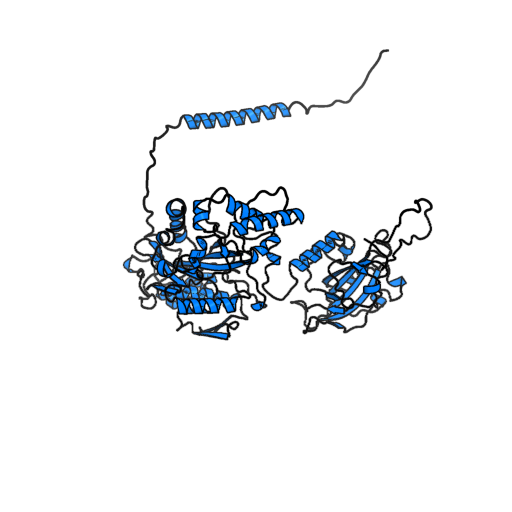N . ILE A 1 502 ? -4.887 -22.120 32.127 1.00 96.38 502 ILE A N 1
ATOM 3996 C CA . ILE A 1 502 ? -4.652 -21.197 31.020 1.00 96.38 502 ILE A CA 1
ATOM 3997 C C . ILE A 1 502 ? -3.276 -20.550 31.238 1.00 96.38 502 ILE A C 1
ATOM 3999 O O . ILE A 1 502 ? -3.141 -19.735 32.153 1.00 96.38 502 ILE A O 1
ATOM 4003 N N . PRO A 1 503 ? -2.262 -20.898 30.423 1.00 91.19 503 PRO A N 1
ATOM 4004 C CA . PRO A 1 503 ? -0.953 -20.249 30.472 1.00 91.19 503 PRO A CA 1
ATOM 4005 C C . PRO A 1 503 ? -1.049 -18.728 30.280 1.00 91.19 503 PRO A C 1
ATOM 4007 O O . PRO A 1 503 ? -1.887 -18.251 29.518 1.00 91.19 503 PRO A O 1
ATOM 4010 N N . GLU A 1 504 ? -0.173 -17.962 30.934 1.00 85.06 504 GLU A N 1
ATOM 4011 C CA . GLU A 1 504 ? -0.150 -16.490 30.841 1.00 85.06 504 GLU A CA 1
ATOM 4012 C C . GLU A 1 504 ? 0.109 -15.995 29.408 1.00 85.06 504 GLU A C 1
ATOM 4014 O O . GLU A 1 504 ? -0.476 -15.013 28.959 1.00 85.06 504 GLU A O 1
ATOM 4019 N N . ASP A 1 505 ? 0.930 -16.724 28.655 1.00 82.12 505 ASP A N 1
ATOM 4020 C CA . ASP A 1 505 ? 1.255 -16.456 27.257 1.00 82.12 505 ASP A CA 1
ATOM 4021 C C . ASP A 1 505 ? 0.318 -17.169 26.269 1.00 82.12 505 ASP A C 1
ATOM 4023 O O . ASP A 1 505 ? 0.609 -17.211 25.071 1.00 82.12 505 ASP A O 1
ATOM 4027 N N . PHE A 1 506 ? -0.809 -17.720 26.738 1.00 88.88 506 PHE A N 1
ATOM 4028 C CA . PHE A 1 506 ? -1.711 -18.505 25.903 1.00 88.88 506 PHE A CA 1
ATOM 4029 C C . PHE A 1 506 ? -2.206 -17.715 24.684 1.00 88.88 506 PHE A C 1
ATOM 4031 O O . PHE A 1 506 ? -2.745 -16.610 24.787 1.00 88.88 506 PHE A O 1
ATOM 4038 N N . GLN A 1 507 ? -2.039 -18.340 23.518 1.00 85.06 507 GLN A N 1
ATOM 4039 C CA . GLN A 1 507 ? -2.517 -17.873 22.223 1.00 85.06 507 GLN A CA 1
ATOM 4040 C C . GLN A 1 507 ? -3.495 -18.926 21.687 1.00 85.06 507 GLN A C 1
ATOM 4042 O O . GLN A 1 507 ? -3.056 -20.034 21.359 1.00 85.06 507 GLN A O 1
ATOM 4047 N N . PRO A 1 508 ? -4.804 -18.638 21.597 1.00 89.88 508 PRO A N 1
ATOM 4048 C CA . PRO A 1 508 ? -5.746 -19.621 21.095 1.00 89.88 508 PRO A CA 1
ATOM 4049 C C . PRO A 1 508 ? -5.503 -19.902 19.607 1.00 89.88 508 PRO A C 1
ATOM 4051 O O . PRO A 1 508 ? -5.231 -19.003 18.811 1.00 89.88 508 PRO A O 1
ATOM 4054 N N . THR A 1 509 ? -5.602 -21.173 19.228 1.00 86.75 509 THR A N 1
ATOM 4055 C CA . THR A 1 509 ? -5.401 -21.649 17.852 1.00 86.75 509 THR A CA 1
ATOM 4056 C C . THR A 1 509 ? -6.717 -21.776 17.083 1.00 86.75 509 THR A C 1
ATOM 4058 O O . THR A 1 509 ? -6.698 -21.906 15.858 1.00 86.75 509 THR A O 1
ATOM 4061 N N . THR A 1 510 ? -7.859 -21.698 17.776 1.00 87.81 510 THR A N 1
ATOM 4062 C CA . THR A 1 510 ? -9.205 -21.631 17.191 1.00 87.81 510 THR A CA 1
ATOM 4063 C C . THR A 1 510 ? -10.170 -20.827 18.072 1.00 87.81 510 THR A C 1
ATOM 4065 O O . THR A 1 510 ? -10.014 -20.765 19.294 1.00 87.81 510 THR A O 1
ATOM 4068 N N . THR A 1 511 ? -11.182 -20.196 17.465 1.00 89.19 511 THR A N 1
ATOM 4069 C CA . THR A 1 511 ? -12.201 -19.416 18.189 1.00 89.19 511 THR A CA 1
ATOM 4070 C C . THR A 1 511 ? -13.292 -20.334 18.735 1.00 89.19 511 THR A C 1
ATOM 4072 O O . THR A 1 511 ? -14.080 -20.882 17.963 1.00 89.19 511 THR A O 1
ATOM 4075 N N . LEU A 1 512 ? -13.395 -20.442 20.062 1.00 94.00 512 LEU A N 1
ATOM 4076 C CA . LEU A 1 512 ? -14.500 -21.134 20.728 1.00 94.00 512 LEU A CA 1
ATOM 4077 C C . LEU A 1 512 ? -15.724 -20.212 20.850 1.00 94.00 512 LEU A C 1
ATOM 4079 O O . LEU A 1 512 ? -15.738 -19.277 21.656 1.00 94.00 512 LEU A O 1
ATOM 4083 N N . LYS A 1 513 ? -16.776 -20.502 20.082 1.00 93.81 513 LYS A N 1
ATOM 4084 C CA . LYS A 1 513 ? -18.067 -19.810 20.164 1.00 93.81 513 LYS A CA 1
ATOM 4085 C C . LYS A 1 513 ? -19.082 -20.666 20.907 1.00 93.81 513 LYS A C 1
ATOM 4087 O O . LYS A 1 513 ? -19.233 -21.853 20.619 1.00 93.81 513 LYS A O 1
ATOM 4092 N N . VAL A 1 514 ? -19.781 -20.041 21.848 1.00 95.69 514 VAL A N 1
ATOM 4093 C CA . VAL A 1 514 ? -20.776 -20.682 22.710 1.00 95.69 514 VAL A CA 1
ATOM 4094 C C . VAL A 1 514 ? -22.016 -19.800 22.728 1.00 95.69 514 VAL A C 1
ATOM 4096 O O . VAL A 1 514 ? -21.902 -18.596 22.952 1.00 95.69 514 VAL A O 1
ATOM 4099 N N . ASP A 1 515 ? -23.181 -20.388 22.468 1.00 95.94 515 ASP A N 1
ATOM 4100 C CA . ASP A 1 515 ? -24.454 -19.669 22.415 1.00 95.94 515 ASP A CA 1
ATOM 4101 C C . ASP A 1 515 ? -25.546 -20.408 23.199 1.00 95.94 515 ASP A C 1
ATOM 4103 O O . ASP A 1 515 ? -25.822 -21.590 22.966 1.00 95.94 515 ASP A O 1
ATOM 4107 N N . PHE A 1 516 ? -26.175 -19.687 24.125 1.00 94.50 516 PHE A N 1
ATOM 4108 C CA . PHE A 1 516 ? -27.303 -20.140 24.930 1.00 94.50 516 PHE A CA 1
ATOM 4109 C C . PHE A 1 516 ? -28.624 -19.641 24.335 1.00 94.50 516 PHE A C 1
ATOM 4111 O O . PHE A 1 516 ? -29.187 -18.644 24.784 1.00 94.50 516 PHE A O 1
ATOM 4118 N N . GLY A 1 517 ? -29.128 -20.318 23.301 1.00 87.81 517 GLY A N 1
ATOM 4119 C CA . GLY A 1 517 ? -30.456 -20.033 22.743 1.00 87.81 517 GLY A CA 1
ATOM 4120 C C . GLY A 1 517 ? -30.609 -18.604 22.202 1.00 87.81 517 GLY A C 1
ATOM 4121 O O . GLY A 1 517 ? -31.640 -17.970 22.423 1.00 87.81 517 GLY A O 1
ATOM 4122 N N . GLY A 1 518 ? -29.581 -18.095 21.519 1.00 87.25 518 GLY A N 1
ATOM 4123 C CA . GLY A 1 518 ? -29.483 -16.729 20.993 1.00 87.25 518 GLY A CA 1
ATOM 4124 C C . GLY A 1 518 ? -28.711 -15.757 21.892 1.00 87.25 518 GLY A C 1
ATOM 4125 O O . GLY A 1 518 ? -28.697 -14.554 21.620 1.00 87.25 518 GLY A O 1
ATOM 4126 N N . LYS A 1 519 ? -28.109 -16.245 22.982 1.00 91.38 519 LYS A N 1
ATOM 4127 C CA . LYS A 1 519 ? -27.249 -15.472 23.887 1.00 91.38 519 LYS A CA 1
ATOM 4128 C C . LYS A 1 519 ? -25.803 -15.933 23.749 1.00 91.38 519 LYS A C 1
ATOM 4130 O O . LYS A 1 519 ? -25.403 -16.935 24.344 1.00 91.38 519 LYS A O 1
ATOM 4135 N N . ALA A 1 520 ? -25.022 -15.183 22.982 1.00 93.25 520 ALA A N 1
ATOM 4136 C CA . ALA A 1 520 ? -23.606 -15.457 22.798 1.00 93.25 520 ALA A CA 1
ATOM 4137 C C . ALA A 1 520 ? -22.803 -15.203 24.086 1.00 93.25 520 ALA A C 1
ATOM 4139 O O . ALA A 1 520 ? -23.070 -14.262 24.837 1.00 93.25 520 ALA A O 1
ATOM 4140 N N . VAL A 1 521 ? -21.797 -16.042 24.320 1.00 95.50 521 VAL A N 1
ATOM 4141 C CA . VAL A 1 521 ? -20.776 -15.847 25.355 1.00 95.50 521 VAL A CA 1
ATOM 4142 C C . VAL A 1 521 ? -19.652 -14.975 24.788 1.00 95.50 521 VAL A C 1
ATOM 4144 O O . VAL A 1 521 ? -19.033 -15.330 23.782 1.00 95.50 521 VAL A O 1
ATOM 4147 N N . GLU A 1 522 ? -19.377 -13.850 25.445 1.00 92.56 522 GLU A N 1
ATOM 4148 C CA . GLU A 1 522 ? -18.475 -12.792 24.973 1.00 92.56 522 GLU A CA 1
ATOM 4149 C C . GLU A 1 522 ? -17.513 -12.355 26.089 1.00 92.56 522 GLU A C 1
ATOM 4151 O O . GLU A 1 522 ? -17.682 -11.295 26.691 1.00 92.56 522 GLU A O 1
ATOM 4156 N N . PHE A 1 523 ? -16.507 -13.189 26.382 1.00 94.19 523 PHE A N 1
ATOM 4157 C CA . PHE A 1 523 ? -15.348 -12.848 27.225 1.00 94.19 523 PHE A CA 1
ATOM 4158 C C . PHE A 1 523 ? -15.692 -12.104 28.534 1.00 94.19 523 PHE A C 1
ATOM 4160 O O . PHE A 1 523 ? -15.086 -11.084 28.869 1.00 94.19 523 PHE A O 1
ATOM 4167 N N . GLY A 1 524 ? -16.671 -12.616 29.283 1.00 95.19 524 GLY A N 1
ATOM 4168 C CA . GLY A 1 524 ? -17.058 -12.078 30.589 1.00 95.19 524 GLY A CA 1
ATOM 4169 C C . GLY A 1 524 ? -18.371 -11.304 30.626 1.00 95.19 524 GLY A C 1
ATOM 4170 O O . GLY A 1 524 ? -18.669 -10.688 31.650 1.00 95.19 524 GLY A O 1
ATOM 4171 N N . ASN A 1 525 ? -19.172 -11.333 29.557 1.00 95.12 525 ASN A N 1
ATOM 4172 C CA . ASN A 1 525 ? -20.538 -10.816 29.609 1.00 95.12 525 ASN A CA 1
ATOM 4173 C C . ASN A 1 525 ? -21.367 -11.506 30.712 1.00 95.12 525 ASN A C 1
ATOM 4175 O O . ASN A 1 525 ? -21.121 -12.654 31.080 1.00 95.12 525 ASN A O 1
ATOM 4179 N N . LEU A 1 526 ? -22.339 -10.784 31.274 1.00 94.56 526 LEU A N 1
ATOM 4180 C CA . LEU A 1 526 ? -23.213 -11.304 32.324 1.00 94.56 526 LEU A CA 1
ATOM 4181 C C . LEU A 1 526 ? -24.375 -12.085 31.703 1.00 94.56 526 LEU A C 1
ATOM 4183 O O . LEU A 1 526 ? -25.148 -11.518 30.935 1.00 94.56 526 LEU A O 1
ATOM 4187 N N . LEU A 1 527 ? -24.529 -13.348 32.094 1.00 94.81 527 LEU A N 1
ATOM 4188 C CA . LEU A 1 527 ? -25.663 -14.201 31.753 1.00 94.81 527 LEU A CA 1
ATOM 4189 C C . LEU A 1 527 ? -26.415 -14.618 33.018 1.00 94.81 527 LEU A C 1
ATOM 4191 O O . LEU A 1 527 ? -25.829 -14.907 34.068 1.00 94.81 527 LEU A O 1
ATOM 4195 N N . ARG A 1 528 ? -27.741 -14.646 32.928 1.00 93.25 528 ARG A N 1
ATOM 4196 C CA . ARG A 1 528 ? -28.611 -15.025 34.043 1.00 93.25 528 ARG A CA 1
ATOM 4197 C C . ARG A 1 528 ? -28.810 -16.530 34.115 1.00 93.25 528 ARG A C 1
ATOM 4199 O O . ARG A 1 528 ? -28.815 -17.206 33.091 1.00 93.25 528 ARG A O 1
ATOM 4206 N N . VAL A 1 529 ? -29.057 -17.054 35.318 1.00 91.69 529 VAL A N 1
ATOM 4207 C CA . VAL A 1 529 ? -29.367 -18.483 35.535 1.00 91.69 529 VAL A CA 1
ATOM 4208 C C . VAL A 1 529 ? -30.509 -18.968 34.636 1.00 91.69 529 VAL A C 1
ATOM 4210 O O . VAL A 1 529 ? -30.436 -20.076 34.102 1.00 91.69 529 VAL A O 1
ATOM 4213 N N . SER A 1 530 ? -31.541 -18.147 34.418 1.00 92.12 530 SER A N 1
ATOM 4214 C CA . SER A 1 530 ? -32.624 -18.484 33.487 1.00 92.12 530 SER A CA 1
ATOM 4215 C C . SER A 1 530 ? -32.174 -18.586 32.023 1.00 92.12 530 SER A C 1
ATOM 4217 O O . SER A 1 530 ? -32.701 -19.430 31.297 1.00 92.12 530 SER A O 1
ATOM 4219 N N . GLU A 1 531 ? -31.186 -17.792 31.601 1.00 93.25 531 GLU A N 1
ATOM 4220 C CA . GLU A 1 531 ? -30.644 -17.775 30.234 1.00 93.25 531 GLU A CA 1
ATOM 4221 C C . GLU A 1 531 ? -29.732 -18.981 29.963 1.00 93.25 531 GLU A C 1
ATOM 4223 O O . GLU A 1 531 ? -29.715 -19.503 28.853 1.00 93.25 531 GLU A O 1
ATOM 4228 N N . VAL A 1 532 ? -29.031 -19.485 30.982 1.00 95.44 532 VAL A N 1
ATOM 4229 C CA . VAL A 1 532 ? -28.081 -20.612 30.863 1.00 95.44 532 VAL A CA 1
ATOM 4230 C C . VAL A 1 532 ? -28.651 -21.944 31.368 1.00 95.44 532 VAL A C 1
ATOM 4232 O O . VAL A 1 532 ? -27.917 -22.882 31.687 1.00 95.44 532 VAL A O 1
ATOM 4235 N N . LYS A 1 533 ? -29.981 -22.057 31.461 1.00 93.81 533 LYS A N 1
ATOM 4236 C CA . LYS A 1 533 ? -30.660 -23.246 32.003 1.00 93.81 533 LYS A CA 1
ATOM 4237 C C . LYS A 1 533 ? -30.460 -24.502 31.148 1.00 93.81 533 LYS A C 1
ATOM 4239 O O . LYS A 1 533 ? -30.420 -25.611 31.679 1.00 93.81 533 LYS A O 1
ATOM 4244 N N . THR A 1 534 ? -30.367 -24.340 29.834 1.00 94.75 534 THR A N 1
ATOM 4245 C CA . THR A 1 534 ? -30.143 -25.428 28.873 1.00 94.75 534 THR A CA 1
ATOM 4246 C C . THR A 1 534 ? -28.696 -25.435 28.395 1.00 94.75 534 THR A C 1
ATOM 4248 O O . THR A 1 534 ? -28.059 -24.387 28.366 1.00 94.75 534 THR A O 1
ATOM 4251 N N . ALA A 1 535 ? -28.183 -26.606 28.005 1.00 95.81 535 ALA A N 1
ATOM 4252 C CA . ALA A 1 535 ? -26.841 -26.714 27.439 1.00 95.81 535 ALA A CA 1
ATOM 4253 C C . ALA A 1 535 ? -26.706 -25.817 26.190 1.00 95.81 535 ALA A C 1
ATOM 4255 O O . ALA A 1 535 ? -27.658 -25.741 25.403 1.00 95.81 535 ALA A O 1
ATOM 4256 N N . PRO A 1 536 ? -25.563 -25.136 26.004 1.00 96.25 536 PRO A N 1
ATOM 4257 C CA . PRO A 1 536 ? -25.369 -24.236 24.878 1.00 96.25 536 PRO A CA 1
ATOM 4258 C C . PRO A 1 536 ? -25.054 -25.002 23.591 1.00 96.25 536 PRO A C 1
ATOM 4260 O O . PRO A 1 536 ? -24.599 -26.148 23.614 1.00 96.25 536 PRO A O 1
ATOM 4263 N N . SER A 1 537 ? -25.216 -24.321 22.460 1.00 94.19 537 SER A N 1
ATOM 4264 C CA . SER A 1 537 ? -24.577 -24.733 21.212 1.00 94.19 537 SER A CA 1
ATOM 4265 C C . SER A 1 537 ? -23.111 -24.293 21.202 1.00 94.19 537 SER A C 1
ATOM 4267 O O . SER A 1 537 ? -22.754 -23.258 21.770 1.00 94.19 537 SER A O 1
ATOM 4269 N N . VAL A 1 538 ? -22.252 -25.097 20.578 1.00 94.88 538 VAL A N 1
ATOM 4270 C CA . VAL A 1 538 ? -20.803 -24.874 20.526 1.00 94.88 538 VAL A CA 1
ATOM 4271 C C . VAL A 1 538 ? -20.361 -24.921 19.072 1.00 94.88 538 VAL A C 1
ATOM 4273 O O . VAL A 1 538 ? -20.808 -25.781 18.317 1.00 94.88 538 VAL A O 1
ATOM 4276 N N . SER A 1 539 ? -19.495 -23.997 18.669 1.00 92.88 539 SER A N 1
ATOM 4277 C CA . SER A 1 539 ? -18.916 -23.964 17.324 1.00 92.88 539 SER A CA 1
ATOM 4278 C C . SER A 1 539 ? -17.467 -23.489 17.366 1.00 92.88 539 SER A C 1
ATOM 4280 O O . SER A 1 539 ? -17.110 -22.617 18.160 1.00 92.88 539 SER A O 1
ATOM 4282 N N . PHE A 1 540 ? -16.621 -24.086 16.530 1.00 91.94 540 PHE A N 1
ATOM 4283 C CA . PHE A 1 540 ? -15.218 -23.707 16.352 1.00 91.94 540 PHE A CA 1
ATOM 4284 C C . PHE A 1 540 ? -14.690 -24.248 15.017 1.00 91.94 540 PHE A C 1
ATOM 4286 O O . PHE A 1 540 ? -15.239 -25.195 14.454 1.00 91.94 540 PHE A O 1
ATOM 4293 N N . ALA A 1 541 ? -13.626 -23.635 14.499 1.00 86.44 541 ALA A N 1
ATOM 4294 C CA . ALA A 1 541 ? -12.978 -24.063 13.259 1.00 86.44 541 ALA A CA 1
ATOM 4295 C C . ALA A 1 541 ? -11.878 -25.100 13.534 1.00 86.44 541 ALA A C 1
ATOM 4297 O O . ALA A 1 541 ? -11.275 -25.103 14.612 1.00 86.44 541 ALA A O 1
ATOM 4298 N N . ALA A 1 542 ? -11.573 -25.947 12.548 1.00 83.56 542 ALA A N 1
ATOM 4299 C CA . ALA A 1 542 ? -10.401 -26.818 12.610 1.00 83.56 542 ALA A CA 1
ATOM 4300 C C . ALA A 1 542 ? -9.111 -25.991 12.726 1.00 83.56 542 ALA A C 1
ATOM 4302 O O . ALA A 1 542 ? -8.959 -24.971 12.052 1.00 83.56 542 ALA A O 1
ATOM 4303 N N . GLU A 1 543 ? -8.173 -26.433 13.565 1.00 85.38 543 GLU A N 1
ATOM 4304 C CA . GLU A 1 543 ? -6.875 -25.766 13.670 1.00 85.38 543 GLU A CA 1
ATOM 4305 C C . GLU A 1 543 ? -6.045 -25.982 12.389 1.00 85.38 543 GLU A C 1
ATOM 4307 O O . GLU A 1 543 ? -6.032 -27.099 11.863 1.00 85.38 543 GLU A O 1
ATOM 4312 N N . PRO A 1 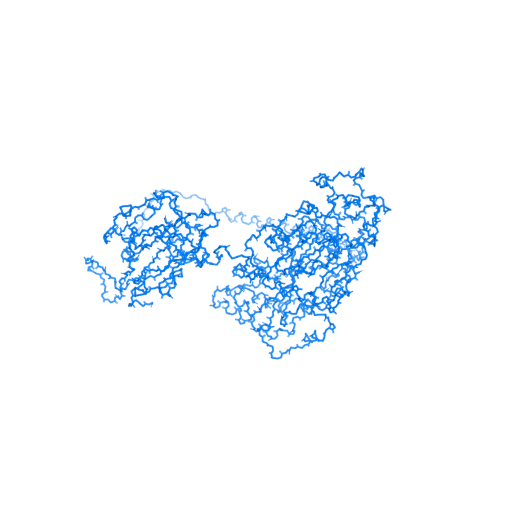544 ? -5.260 -24.987 11.929 1.00 64.38 544 PRO A N 1
ATOM 4313 C CA . PRO A 1 544 ? -4.493 -25.071 10.677 1.00 64.38 544 PRO A CA 1
ATOM 4314 C C . PRO A 1 544 ? -3.544 -26.273 10.557 1.00 64.38 544 PRO A C 1
ATOM 4316 O O . PRO A 1 544 ? -3.278 -26.743 9.457 1.00 64.38 544 PRO A O 1
ATOM 4319 N N . ASN A 1 545 ? -3.027 -26.762 11.689 1.00 72.38 545 ASN A N 1
ATOM 4320 C CA . ASN A 1 545 ? -2.027 -27.833 11.752 1.00 72.38 545 ASN A CA 1
ATOM 4321 C C . ASN A 1 545 ? -2.567 -29.127 12.388 1.00 72.38 545 ASN A C 1
ATOM 4323 O O . ASN A 1 545 ? -1.787 -30.023 12.717 1.00 72.38 545 ASN A O 1
ATOM 4327 N N . ALA A 1 546 ? -3.879 -29.223 12.620 1.00 77.81 546 ALA A N 1
ATOM 4328 C CA . ALA A 1 546 ? -4.481 -30.427 13.181 1.00 77.81 546 ALA A CA 1
ATOM 4329 C C . ALA A 1 546 ? -4.740 -31.485 12.097 1.00 77.81 546 ALA A C 1
ATOM 4331 O O . ALA A 1 546 ? -4.977 -31.177 10.930 1.00 77.81 546 ALA A O 1
ATOM 4332 N N . SER A 1 547 ? -4.712 -32.760 12.499 1.00 80.06 547 SER A N 1
ATOM 4333 C CA . SER A 1 547 ? -5.162 -33.857 11.636 1.00 80.06 547 SER A CA 1
ATOM 4334 C C . SER A 1 547 ? -6.627 -33.636 11.227 1.00 80.06 547 SER A C 1
ATOM 4336 O O . SER A 1 547 ? -7.420 -33.233 12.079 1.00 80.06 547 SER A O 1
ATOM 4338 N N . PRO A 1 548 ? -7.043 -33.998 9.998 1.00 79.69 548 PRO A N 1
ATOM 4339 C CA . PRO A 1 548 ? -8.457 -34.009 9.610 1.00 79.69 548 PRO A CA 1
ATOM 4340 C C . PRO A 1 548 ? -9.352 -34.859 10.527 1.00 79.69 548 PRO A C 1
ATOM 4342 O O . PRO A 1 548 ? -10.562 -34.676 10.555 1.00 79.69 548 PRO A O 1
ATOM 4345 N N . SER A 1 549 ? -8.760 -35.799 11.268 1.00 83.12 549 SER A N 1
ATOM 4346 C CA . SER A 1 549 ? -9.442 -36.659 12.239 1.00 83.12 549 SER A CA 1
ATOM 4347 C C . SER A 1 549 ? -9.313 -36.177 13.691 1.00 83.12 549 SER A C 1
ATOM 4349 O O . SER A 1 549 ? -9.591 -36.955 14.603 1.00 83.12 549 SER A O 1
ATOM 4351 N N . ALA A 1 550 ? -8.809 -34.961 13.930 1.00 90.56 550 ALA A N 1
ATOM 4352 C CA . ALA A 1 550 ? -8.614 -34.442 15.280 1.00 90.56 550 ALA A CA 1
ATOM 4353 C C . ALA A 1 550 ? -9.952 -34.321 16.022 1.00 90.56 550 ALA A C 1
ATOM 4355 O O . ALA A 1 550 ? -10.941 -33.833 15.475 1.00 90.56 550 ALA A O 1
ATOM 4356 N N . SER A 1 551 ? -9.962 -34.770 17.274 1.00 94.50 551 SER A N 1
ATOM 4357 C CA . SER A 1 551 ? -11.082 -34.627 18.196 1.00 94.50 551 SER A CA 1
ATOM 4358 C C . SER A 1 551 ? -10.735 -33.659 19.321 1.00 94.50 551 SER A C 1
ATOM 4360 O O . SER A 1 551 ? -9.566 -33.442 19.654 1.00 94.50 551 SER A O 1
ATOM 4362 N N . TYR A 1 552 ? -11.772 -33.056 19.891 1.00 96.88 552 TYR A N 1
ATOM 4363 C CA . TYR A 1 552 ? -11.654 -32.021 20.902 1.00 96.88 552 TYR A CA 1
ATOM 4364 C C . TYR A 1 552 ? -12.550 -32.318 22.105 1.00 96.88 552 TYR A C 1
ATOM 4366 O O . TYR A 1 552 ? -13.661 -32.829 21.958 1.00 96.88 552 TYR A O 1
ATOM 4374 N N . LEU A 1 553 ? -12.073 -31.946 23.288 1.00 98.00 553 LEU A N 1
ATOM 4375 C CA . LEU A 1 553 ? -12.787 -32.033 24.552 1.00 98.00 553 LEU A CA 1
ATOM 4376 C C . LEU A 1 553 ? -13.151 -30.628 25.028 1.00 98.00 553 LEU A C 1
ATOM 4378 O O . LEU A 1 553 ? -12.281 -29.766 25.155 1.00 98.00 553 LEU A O 1
ATOM 4382 N N . LEU A 1 554 ? -14.429 -30.410 25.326 1.00 98.25 554 LEU A N 1
ATOM 4383 C CA . LEU A 1 554 ? -14.923 -29.195 25.964 1.00 98.25 554 LEU A CA 1
ATOM 4384 C C . LEU A 1 554 ? -15.092 -29.412 27.471 1.00 98.25 554 LEU A C 1
ATOM 4386 O O . LEU A 1 554 ? -15.711 -30.386 27.908 1.00 98.25 554 LEU A O 1
ATOM 4390 N N . LEU A 1 555 ? -14.574 -28.472 28.256 1.00 98.38 555 LEU A N 1
ATOM 4391 C CA . LEU A 1 555 ? -14.661 -28.448 29.711 1.00 98.38 555 LEU A CA 1
ATOM 4392 C C . LEU A 1 555 ? -15.324 -27.142 30.175 1.00 98.38 555 LEU A C 1
ATOM 4394 O O . LEU A 1 555 ? -14.840 -26.062 29.850 1.00 98.38 555 LEU A O 1
ATOM 4398 N N . LEU A 1 556 ? -16.407 -27.247 30.954 1.00 98.38 556 LEU A N 1
ATOM 4399 C CA . LEU A 1 556 ? -17.050 -26.120 31.643 1.00 98.38 556 LEU A CA 1
ATOM 4400 C C . LEU A 1 556 ? -16.831 -26.245 33.155 1.00 98.38 556 LEU A C 1
ATOM 4402 O O . LEU A 1 556 ? -17.302 -27.211 33.773 1.00 98.38 556 LEU A O 1
ATOM 4406 N N . VAL A 1 557 ? -16.146 -25.267 33.748 1.00 98.00 557 VAL A N 1
ATOM 4407 C CA . VAL A 1 557 ? -15.807 -25.245 35.180 1.00 98.00 557 VAL A CA 1
ATOM 4408 C C . VAL A 1 557 ? -16.049 -23.882 35.832 1.00 98.00 557 VAL A C 1
ATOM 4410 O O . VAL A 1 557 ? -15.996 -22.849 35.170 1.00 98.00 557 VAL A O 1
ATOM 4413 N N . ASP A 1 558 ? -16.298 -23.897 37.141 1.00 97.56 558 ASP A N 1
ATOM 4414 C CA . ASP A 1 558 ? -16.529 -22.713 37.979 1.00 97.56 558 ASP A CA 1
ATOM 4415 C C . ASP A 1 558 ? -15.428 -22.603 39.066 1.00 97.56 558 ASP A C 1
ATOM 4417 O O . ASP A 1 558 ? -15.363 -23.465 39.953 1.00 97.56 558 ASP A O 1
ATOM 4421 N N . PRO A 1 559 ? -14.534 -21.595 38.999 1.00 97.25 559 PRO A N 1
ATOM 4422 C CA . PRO A 1 559 ? -13.499 -21.312 39.988 1.00 97.25 559 PRO A CA 1
ATOM 4423 C C . PRO A 1 559 ? -14.038 -20.645 41.259 1.00 97.25 559 PRO A C 1
ATOM 4425 O O . PRO A 1 559 ? -13.266 -20.430 42.189 1.00 97.25 559 PRO A O 1
ATOM 4428 N N . ASP A 1 560 ? -15.321 -20.293 41.302 1.00 95.56 560 ASP A N 1
ATOM 4429 C CA . ASP A 1 560 ? -15.924 -19.477 42.350 1.00 95.56 560 ASP A CA 1
ATOM 4430 C C . ASP A 1 560 ? -16.902 -20.273 43.223 1.00 95.56 560 ASP A C 1
ATOM 4432 O O . ASP A 1 560 ? -17.591 -19.715 44.063 1.00 95.56 560 ASP A O 1
ATOM 4436 N N . ALA A 1 561 ? -17.010 -21.592 43.066 1.00 91.94 561 ALA A N 1
ATOM 4437 C CA . ALA A 1 561 ? -17.951 -22.379 43.858 1.00 91.94 561 ALA A CA 1
ATOM 4438 C C . ALA A 1 561 ? -17.468 -22.593 45.314 1.00 91.94 561 ALA A C 1
ATOM 4440 O O . ALA A 1 561 ? -16.321 -22.996 45.520 1.00 91.94 561 ALA A O 1
ATOM 4441 N N . PRO A 1 562 ? -18.338 -22.495 46.343 1.00 89.44 562 PRO A N 1
ATOM 4442 C CA . PRO A 1 562 ? -19.750 -22.115 46.291 1.00 89.44 562 PRO A CA 1
ATOM 4443 C C . PRO A 1 562 ? -20.020 -20.607 46.184 1.00 89.44 562 PRO A C 1
ATOM 4445 O O . PRO A 1 562 ? -21.140 -20.271 45.813 1.00 89.44 562 PRO A O 1
ATOM 4448 N N . THR A 1 563 ? -19.070 -19.738 46.539 1.00 89.12 563 THR A N 1
ATOM 4449 C CA . THR A 1 563 ? -19.129 -18.284 46.297 1.00 89.12 563 THR A CA 1
ATOM 4450 C C . THR A 1 563 ? -17.728 -17.737 45.974 1.00 89.12 563 THR A C 1
ATOM 4452 O O . THR A 1 563 ? -16.748 -18.289 46.485 1.00 89.12 563 THR A O 1
ATOM 4455 N N . PRO A 1 564 ? -17.599 -16.636 45.200 1.00 88.81 564 PRO A N 1
ATOM 4456 C CA . PRO A 1 564 ? -16.292 -16.060 44.863 1.00 88.81 564 PRO A CA 1
ATOM 4457 C C . PRO A 1 564 ? -15.439 -15.683 46.088 1.00 88.81 564 PRO A C 1
ATOM 4459 O O . PRO A 1 564 ? -14.214 -15.739 46.031 1.00 88.81 564 PRO A O 1
ATOM 4462 N N . ASP A 1 565 ? -16.086 -15.330 47.205 1.00 86.50 565 ASP A N 1
ATOM 4463 C CA . ASP A 1 565 ? -15.424 -14.960 48.465 1.00 86.50 565 ASP A CA 1
ATOM 4464 C C . ASP A 1 565 ? -14.937 -16.172 49.289 1.00 86.50 565 ASP A C 1
ATOM 4466 O O . ASP A 1 565 ? -14.032 -16.035 50.111 1.00 86.50 565 ASP A O 1
ATOM 4470 N N . ASP A 1 566 ? -15.531 -17.357 49.098 1.00 87.31 566 ASP A N 1
ATOM 4471 C CA . ASP A 1 566 ? -15.152 -18.616 49.763 1.00 87.31 566 ASP A CA 1
ATOM 4472 C C . ASP A 1 566 ? -15.189 -19.780 48.753 1.00 87.31 566 ASP A C 1
ATOM 4474 O O . ASP A 1 566 ? -16.052 -20.658 48.863 1.00 87.31 566 ASP A O 1
ATOM 4478 N N . PRO A 1 567 ? -14.277 -19.828 47.758 1.00 91.94 567 PRO A N 1
ATOM 4479 C CA . PRO A 1 567 ? -14.333 -20.772 46.639 1.00 91.94 567 PRO A CA 1
ATOM 4480 C C . PRO A 1 567 ? -13.827 -22.184 47.010 1.00 91.94 567 PRO A C 1
ATOM 4482 O O . PRO A 1 567 ? -13.079 -22.830 46.277 1.00 91.94 567 PRO A O 1
ATOM 4485 N N . LYS A 1 568 ? -14.218 -22.716 48.174 1.00 92.62 568 LYS A N 1
ATOM 4486 C CA . LYS A 1 568 ? -13.737 -24.012 48.701 1.00 92.62 568 LYS A CA 1
ATOM 4487 C C . LYS A 1 568 ? -14.110 -25.240 47.858 1.00 92.62 568 LYS A C 1
ATOM 4489 O O . LYS A 1 568 ? -13.571 -26.326 48.078 1.00 92.62 568 LYS A O 1
ATOM 4494 N N . PHE A 1 569 ? -15.069 -25.105 46.944 1.00 93.81 569 PHE A N 1
ATOM 4495 C CA . PHE A 1 569 ? -15.490 -26.158 46.018 1.00 93.81 569 PHE A CA 1
ATOM 4496 C C . PHE A 1 569 ? -14.954 -25.947 44.599 1.00 93.81 569 PHE A C 1
ATOM 4498 O O . PHE A 1 569 ? -15.290 -26.739 43.717 1.00 93.81 569 PHE A O 1
ATOM 4505 N N . ALA A 1 570 ? -14.109 -24.938 44.384 1.00 93.50 570 ALA A N 1
ATOM 4506 C CA . ALA A 1 570 ? -13.441 -24.715 43.117 1.00 93.50 570 ALA A CA 1
ATOM 4507 C C . ALA A 1 570 ? -12.416 -25.829 42.799 1.00 93.50 570 ALA A C 1
ATOM 4509 O O . ALA A 1 570 ? -11.744 -26.349 43.690 1.00 93.50 570 ALA A O 1
ATOM 4510 N N . PHE A 1 571 ? -12.257 -26.239 41.542 1.00 97.06 571 PHE A N 1
ATOM 4511 C CA . PHE A 1 571 ? -13.178 -25.967 40.438 1.00 97.06 571 PHE A CA 1
ATOM 4512 C C . PHE A 1 571 ? -14.432 -26.838 40.566 1.00 97.06 571 PHE A C 1
ATOM 4514 O O . PHE A 1 571 ? -14.327 -28.041 40.809 1.00 97.06 571 PHE A O 1
ATOM 4521 N N . TRP A 1 572 ? -15.619 -26.270 40.361 1.00 97.12 572 TRP A N 1
ATOM 4522 C CA . TRP A 1 572 ? -16.833 -27.070 40.217 1.00 97.12 572 TRP A CA 1
ATOM 4523 C C . TRP A 1 572 ? -17.037 -27.466 38.759 1.00 97.12 572 TRP A C 1
ATOM 4525 O O . TRP A 1 572 ? -17.000 -26.624 37.865 1.00 97.12 572 TRP A O 1
ATOM 4535 N N . ARG A 1 573 ? -17.260 -28.756 38.504 1.00 97.25 573 ARG A N 1
ATOM 4536 C CA . ARG A 1 573 ? -17.387 -29.317 37.156 1.00 97.25 573 ARG A CA 1
ATOM 4537 C C . ARG A 1 573 ? -18.835 -29.315 36.665 1.00 97.25 573 ARG A C 1
ATOM 4539 O O . ARG A 1 573 ? -19.681 -30.073 37.150 1.00 97.25 573 ARG A O 1
ATOM 4546 N N . HIS A 1 574 ? -19.118 -28.494 35.660 1.00 97.50 574 HIS A N 1
ATOM 4547 C CA . HIS A 1 574 ? -20.459 -28.354 35.088 1.00 97.50 574 HIS A CA 1
ATOM 4548 C C . HIS A 1 574 ? -20.676 -29.234 33.859 1.00 97.50 574 HIS A C 1
ATOM 4550 O O . HIS A 1 574 ? -21.758 -29.803 33.722 1.00 97.50 574 HIS A O 1
ATOM 4556 N N . TRP A 1 575 ? -19.668 -29.377 32.994 1.00 97.81 575 TRP A N 1
ATOM 4557 C CA . TRP A 1 575 ? -19.790 -30.148 31.755 1.00 97.81 575 TRP A CA 1
ATOM 4558 C C . TRP A 1 575 ? -18.429 -30.676 31.299 1.00 97.81 575 TRP A C 1
ATOM 4560 O O . TRP A 1 575 ? -17.442 -29.940 31.334 1.00 97.81 575 TRP A O 1
ATOM 4570 N N . VAL A 1 576 ? -18.381 -31.942 30.876 1.00 97.69 576 VAL A N 1
ATOM 4571 C CA . VAL A 1 576 ? -17.212 -32.536 30.209 1.00 97.69 576 VAL A CA 1
ATOM 4572 C C . VAL A 1 576 ? -17.696 -33.291 28.986 1.00 97.69 576 VAL A C 1
ATOM 4574 O O . VAL A 1 576 ? -18.351 -34.329 29.117 1.00 97.69 576 VAL A O 1
ATOM 4577 N N . LEU A 1 577 ? -17.362 -32.774 27.809 1.00 97.12 577 LEU A N 1
ATOM 4578 C CA . LEU A 1 577 ? -17.819 -33.309 26.536 1.00 97.12 577 LEU A CA 1
ATOM 4579 C C . LEU A 1 577 ? -16.628 -33.640 25.623 1.00 97.12 577 LEU A C 1
ATOM 4581 O O . LEU A 1 577 ? -16.058 -32.722 25.035 1.00 97.12 577 LEU A O 1
ATOM 4585 N N . PRO A 1 578 ? -16.236 -34.921 25.505 1.00 96.69 578 PRO A N 1
ATOM 4586 C CA . PRO A 1 578 ? -15.185 -35.353 24.590 1.00 96.69 578 PRO A CA 1
ATOM 4587 C C . PRO A 1 578 ? -15.707 -35.565 23.161 1.00 96.69 578 PRO A C 1
ATOM 4589 O O . PRO A 1 578 ? -16.913 -35.656 22.917 1.00 96.69 578 PRO A O 1
ATOM 4592 N N . GLY A 1 579 ? -14.785 -35.746 22.218 1.00 94.94 579 GLY A N 1
ATOM 4593 C CA . GLY A 1 579 ? -15.095 -36.220 20.870 1.00 94.94 579 GLY A CA 1
ATOM 4594 C C . GLY A 1 579 ? -15.791 -35.196 19.969 1.00 94.94 579 GLY A C 1
ATOM 4595 O O . GLY A 1 579 ? -16.520 -35.592 19.059 1.00 94.94 579 GLY A O 1
ATOM 4596 N N . LEU A 1 580 ? -15.608 -33.897 20.199 1.00 95.31 580 LEU A N 1
ATOM 4597 C CA . LEU A 1 580 ? -16.084 -32.862 19.281 1.00 95.31 580 LEU A CA 1
ATOM 4598 C C . LEU A 1 580 ? -15.209 -32.824 18.024 1.00 95.31 580 LEU A C 1
ATOM 4600 O O . LEU A 1 580 ? -13.984 -32.864 18.126 1.00 95.31 580 LEU A O 1
ATOM 4604 N N . GLN A 1 581 ? -15.827 -32.723 16.848 1.00 93.62 581 GLN A N 1
ATOM 4605 C CA . GLN A 1 581 ? -15.129 -32.583 15.568 1.00 93.62 581 GLN A CA 1
ATOM 4606 C C . GLN A 1 581 ? -15.711 -31.414 14.763 1.00 93.62 581 GLN A C 1
ATOM 4608 O O . GLN A 1 581 ? -16.924 -31.385 14.548 1.00 93.62 581 GLN A O 1
ATOM 4613 N N . PRO A 1 582 ? -14.890 -30.453 14.307 1.00 89.38 582 PRO A N 1
ATOM 4614 C CA . PRO A 1 582 ? -15.364 -29.335 13.498 1.00 89.38 582 PRO A CA 1
ATOM 4615 C C . PRO A 1 582 ? -15.768 -29.814 12.096 1.00 89.38 582 PRO A C 1
ATOM 4617 O O . PRO A 1 582 ? -15.042 -30.561 11.441 1.00 89.38 582 PRO A O 1
ATOM 4620 N N . LEU A 1 583 ? -16.933 -29.374 11.628 1.00 82.75 583 LEU A N 1
ATOM 4621 C CA . LEU A 1 583 ? -17.469 -29.653 10.299 1.00 82.75 583 LEU A CA 1
ATOM 4622 C C . LEU A 1 583 ? -17.102 -28.516 9.337 1.00 82.75 583 LEU A C 1
ATOM 4624 O O . LEU A 1 583 ? -17.052 -27.347 9.715 1.00 82.75 583 LEU A O 1
ATOM 4628 N N . SER A 1 584 ? -16.878 -28.851 8.065 1.00 61.62 584 SER A N 1
ATOM 4629 C CA . SER A 1 584 ? -16.434 -27.904 7.027 1.00 61.62 584 SER A CA 1
ATOM 4630 C C . SER A 1 584 ? -17.449 -26.804 6.676 1.00 61.62 584 SER A C 1
ATOM 4632 O O . SER A 1 584 ? -17.107 -25.877 5.947 1.00 61.62 584 SER A O 1
ATOM 4634 N N . SER A 1 585 ? -18.691 -26.894 7.160 1.00 51.19 585 SER A N 1
ATOM 4635 C CA . SER A 1 585 ? -19.757 -25.909 6.948 1.00 51.19 585 SER A CA 1
ATOM 4636 C C . SER A 1 585 ? -20.112 -25.196 8.258 1.00 51.19 585 SER A C 1
ATOM 4638 O O . SER A 1 585 ? -20.448 -25.847 9.247 1.00 51.19 585 SER A O 1
ATOM 4640 N N . ASP A 1 586 ? -20.046 -23.862 8.248 1.00 55.50 586 ASP A N 1
ATOM 4641 C CA . ASP A 1 586 ? -20.480 -22.941 9.316 1.00 55.50 586 ASP A CA 1
ATOM 4642 C C . ASP A 1 586 ? -19.833 -23.119 10.705 1.00 55.50 586 ASP A C 1
ATOM 4644 O O . ASP A 1 586 ? -20.371 -22.644 11.704 1.00 55.50 586 ASP A O 1
ATOM 4648 N N . ASN A 1 587 ? -18.656 -23.757 10.791 1.00 64.94 587 ASN A N 1
ATOM 4649 C CA . ASN A 1 587 ? -17.971 -24.078 12.058 1.00 64.94 587 ASN A CA 1
ATOM 4650 C C . ASN A 1 587 ? -18.829 -24.914 13.029 1.00 64.94 587 ASN A C 1
ATOM 4652 O O . ASN A 1 587 ? -18.567 -24.940 14.235 1.00 64.94 587 ASN A O 1
ATOM 4656 N N . ALA A 1 588 ? -19.866 -25.587 12.521 1.00 79.44 588 ALA A N 1
ATOM 4657 C CA . ALA A 1 588 ? -20.674 -26.507 13.304 1.00 79.44 588 ALA A CA 1
ATOM 4658 C C . ALA A 1 588 ? -19.810 -27.680 13.784 1.00 79.44 588 ALA A C 1
ATOM 4660 O O . ALA A 1 588 ? -18.854 -28.063 13.114 1.00 79.44 588 ALA A O 1
ATOM 4661 N N . VAL A 1 589 ? -20.141 -28.271 14.930 1.00 88.25 589 VAL A N 1
ATOM 4662 C CA . VAL A 1 589 ? -19.372 -29.390 15.491 1.00 88.25 589 VAL A CA 1
ATOM 4663 C C . VAL A 1 589 ? -20.223 -30.651 15.529 1.00 88.25 589 VAL A C 1
ATOM 4665 O O . VAL A 1 589 ? -21.382 -30.624 15.940 1.00 88.25 589 VAL A O 1
ATOM 4668 N N . ALA A 1 590 ? -19.646 -31.770 15.105 1.00 88.62 590 ALA A N 1
ATOM 4669 C CA . ALA A 1 590 ? -20.212 -33.087 15.334 1.00 88.62 590 ALA A CA 1
ATOM 4670 C C . ALA A 1 590 ? -19.779 -33.595 16.710 1.00 88.62 590 ALA A C 1
ATOM 4672 O O . ALA A 1 590 ? -18.592 -33.599 17.040 1.00 88.62 590 ALA A O 1
ATOM 4673 N N . GLN A 1 591 ? -20.743 -34.058 17.500 1.00 91.12 591 GLN A N 1
ATOM 4674 C CA . GLN A 1 591 ? -20.481 -34.774 18.741 1.00 91.12 591 GLN A CA 1
ATOM 4675 C C . GLN A 1 591 ? -20.354 -36.270 18.437 1.00 91.12 591 GLN A C 1
ATOM 4677 O O . GLN A 1 591 ? -21.326 -36.906 18.034 1.00 91.12 591 GLN A O 1
ATOM 4682 N N . THR A 1 592 ? -19.163 -36.836 18.638 1.00 89.25 592 THR A N 1
ATOM 4683 C CA . THR A 1 592 ? -18.896 -38.259 18.343 1.00 89.25 592 THR A CA 1
ATOM 4684 C C . THR A 1 592 ? -18.925 -39.165 19.576 1.00 89.25 592 THR A C 1
ATOM 4686 O O . THR A 1 592 ? -18.986 -40.385 19.433 1.00 89.25 592 THR A O 1
ATOM 4689 N N . LYS A 1 593 ? -18.913 -38.592 20.789 1.00 91.44 593 LYS A N 1
ATOM 4690 C CA . LYS A 1 593 ? -18.939 -39.319 22.069 1.00 91.44 593 LYS A CA 1
ATOM 4691 C C . LYS A 1 593 ? -20.002 -38.748 23.016 1.00 91.44 593 LYS A C 1
ATOM 4693 O O . LYS A 1 593 ? -20.426 -37.600 22.885 1.00 91.44 593 LYS A O 1
ATOM 4698 N N . HIS A 1 594 ? -20.446 -39.554 23.979 1.00 92.88 594 HIS A N 1
ATOM 4699 C CA . HIS A 1 594 ? -21.319 -39.087 25.062 1.00 92.88 594 HIS A CA 1
ATOM 4700 C C . HIS A 1 594 ? -20.550 -38.197 26.047 1.00 92.88 594 HIS A C 1
ATOM 4702 O O . HIS A 1 594 ? -19.330 -38.316 26.171 1.00 92.88 594 HIS A O 1
ATOM 4708 N N . ALA A 1 595 ? -21.260 -37.320 26.762 1.00 94.56 595 ALA A N 1
ATOM 4709 C CA . ALA A 1 595 ? -20.648 -36.523 27.817 1.00 94.56 595 ALA A CA 1
ATOM 4710 C C . ALA A 1 595 ? -20.151 -37.435 28.955 1.00 94.56 595 ALA A C 1
ATOM 4712 O O . ALA A 1 595 ? -20.834 -38.376 29.360 1.00 94.56 595 ALA A O 1
ATOM 4713 N N . LEU A 1 596 ? -18.962 -37.139 29.486 1.00 95.00 596 LEU A N 1
ATOM 4714 C CA . LEU A 1 596 ? -18.441 -37.785 30.704 1.00 95.00 596 LEU A CA 1
ATOM 4715 C C . LEU A 1 596 ? -19.041 -37.166 31.965 1.00 95.00 596 LEU A C 1
ATOM 4717 O O . LEU A 1 596 ? -18.939 -37.696 33.067 1.00 95.00 596 LEU A O 1
ATOM 4721 N N . THR A 1 597 ? -19.575 -35.961 31.826 1.00 96.19 597 THR A N 1
ATOM 4722 C CA . THR A 1 597 ? -20.323 -35.269 32.860 1.00 96.19 597 THR A CA 1
ATOM 4723 C C . THR A 1 597 ? -21.367 -34.455 32.146 1.00 96.19 597 THR A C 1
ATOM 4725 O O . THR A 1 597 ? -21.006 -33.473 31.506 1.00 96.19 597 THR A O 1
ATOM 4728 N N . GLU A 1 598 ? -22.629 -34.861 32.252 1.00 96.31 598 GLU A N 1
ATOM 4729 C CA . GLU A 1 598 ? -23.754 -34.146 31.647 1.00 96.31 598 GLU A CA 1
ATOM 4730 C C . GLU A 1 598 ? -23.831 -32.687 32.108 1.00 96.31 598 GLU A C 1
ATOM 4732 O O . GLU A 1 598 ? -23.456 -32.358 33.243 1.00 96.31 598 GLU A O 1
ATOM 4737 N N . TYR A 1 599 ? -24.326 -31.820 31.223 1.00 96.88 599 TYR A N 1
ATOM 4738 C CA . TYR A 1 599 ? -24.437 -30.390 31.489 1.00 96.88 599 TYR A CA 1
ATOM 4739 C C . TYR A 1 599 ? -25.295 -30.138 32.733 1.00 96.88 599 TYR A C 1
ATOM 4741 O O . TYR A 1 599 ? -26.468 -30.507 32.791 1.00 96.88 599 TYR A O 1
ATOM 4749 N N . LEU A 1 600 ? -24.703 -29.475 33.722 1.00 95.94 600 LEU A N 1
ATOM 4750 C CA . LEU A 1 600 ? -25.405 -28.941 34.880 1.00 95.94 600 LEU A CA 1
ATOM 4751 C C . LEU A 1 600 ? -25.375 -27.419 34.794 1.00 95.94 600 LEU A C 1
ATOM 4753 O O . LEU A 1 600 ? -24.296 -26.829 34.797 1.00 95.94 600 LEU A O 1
ATOM 4757 N N . ALA A 1 601 ? -26.549 -26.794 34.739 1.00 93.38 601 ALA A N 1
ATOM 4758 C CA . ALA A 1 601 ? -26.657 -25.346 34.621 1.00 93.38 601 ALA A CA 1
ATOM 4759 C C . ALA A 1 601 ? -25.953 -24.611 35.782 1.00 93.38 601 ALA A C 1
ATOM 4761 O O . ALA A 1 601 ? -25.988 -25.092 36.923 1.00 93.38 601 ALA A O 1
ATOM 4762 N N . PRO A 1 602 ? -25.336 -23.445 35.518 1.00 93.00 602 PRO A N 1
ATOM 4763 C CA . PRO A 1 602 ? -24.959 -22.480 36.545 1.00 93.00 602 PRO A CA 1
ATOM 4764 C C . PRO A 1 602 ? -26.086 -22.237 37.553 1.00 93.00 602 PRO A C 1
ATOM 4766 O O . PRO A 1 602 ? -27.248 -22.096 37.175 1.00 93.00 602 PRO A O 1
ATOM 4769 N N . GLY A 1 603 ? -25.741 -22.177 38.839 1.00 86.69 603 GLY A N 1
ATOM 4770 C CA . GLY A 1 603 ? -26.710 -21.974 39.920 1.00 86.69 603 GLY A CA 1
ATOM 4771 C C . GLY A 1 603 ? -26.211 -21.104 41.077 1.00 86.69 603 GLY A C 1
ATOM 4772 O O . GLY A 1 603 ? -26.417 -21.502 42.228 1.00 86.69 603 GLY A O 1
ATOM 4773 N N . PRO A 1 604 ? -25.546 -19.956 40.827 1.00 84.50 604 PRO A N 1
ATOM 4774 C CA . PRO A 1 604 ? -25.198 -19.020 41.888 1.00 84.50 604 PRO A CA 1
ATOM 4775 C C . PRO A 1 604 ? -26.476 -18.520 42.572 1.00 84.50 604 PRO A C 1
ATOM 4777 O O . PRO A 1 604 ? -27.490 -18.256 41.923 1.00 84.50 604 PRO A O 1
ATOM 4780 N N . LYS A 1 605 ? -26.446 -18.417 43.902 1.00 75.06 605 LYS A N 1
ATOM 4781 C CA . LYS A 1 605 ? -27.600 -17.955 44.683 1.00 75.06 605 LYS A CA 1
ATOM 4782 C C . LYS A 1 605 ? -27.675 -16.430 44.687 1.00 75.06 605 LYS A C 1
ATOM 4784 O O . LYS A 1 605 ? -26.647 -15.764 44.749 1.00 75.06 605 LYS A O 1
ATOM 4789 N N . ASP A 1 606 ? -28.893 -15.889 44.710 1.00 67.81 606 ASP A N 1
ATOM 4790 C CA . ASP A 1 606 ? -29.125 -14.442 44.842 1.00 67.81 606 ASP A CA 1
ATOM 4791 C C . ASP A 1 606 ? -28.623 -13.882 46.192 1.00 67.81 606 ASP A C 1
ATOM 4793 O O . ASP A 1 606 ? -28.278 -12.706 46.288 1.00 67.81 606 ASP A O 1
ATOM 4797 N N . GLU A 1 607 ? -28.537 -14.721 47.230 1.00 61.16 607 GLU A N 1
ATOM 4798 C CA . GLU A 1 607 ? -28.140 -14.357 48.598 1.00 61.16 607 GLU A CA 1
ATOM 4799 C C . GLU A 1 607 ? -26.910 -15.162 49.054 1.00 61.16 607 GLU A C 1
ATOM 4801 O O . GLU A 1 607 ? -26.789 -16.352 48.736 1.00 61.16 607 GLU A O 1
ATOM 4806 N N . GLN A 1 608 ? -26.005 -14.545 49.829 1.00 55.38 608 GLN A N 1
ATOM 4807 C CA . GLN A 1 608 ? -24.897 -15.267 50.464 1.00 55.38 608 GLN A CA 1
ATOM 4808 C C . GLN A 1 608 ? -25.443 -16.260 51.501 1.00 55.38 608 GLN A C 1
ATOM 4810 O O . GLN A 1 608 ? -25.891 -15.884 52.583 1.00 55.38 608 GLN A O 1
ATOM 4815 N N . VAL A 1 609 ? -25.389 -17.560 51.202 1.00 50.16 609 VAL A N 1
ATOM 4816 C CA . VAL A 1 609 ? -25.760 -18.592 52.180 1.00 50.16 609 VAL A CA 1
ATOM 4817 C C . VAL A 1 609 ? -24.538 -18.954 53.020 1.00 50.16 609 VAL A C 1
ATOM 4819 O O . VAL A 1 609 ? -23.773 -19.851 52.667 1.00 50.16 609 VAL A O 1
ATOM 4822 N N . PHE A 1 610 ? -24.369 -18.283 54.161 1.00 50.06 610 PHE A N 1
ATOM 4823 C CA . PHE A 1 610 ? -23.424 -18.715 55.193 1.00 50.06 610 PHE A CA 1
ATOM 4824 C C . PHE A 1 610 ? -23.971 -19.942 55.943 1.00 50.06 610 PHE A C 1
ATOM 4826 O O . PHE A 1 610 ? -25.103 -19.908 56.435 1.00 50.06 610 PHE A O 1
ATOM 4833 N N . PRO A 1 611 ? -23.192 -21.026 56.116 1.00 43.81 611 PRO A N 1
ATOM 4834 C CA . PRO A 1 611 ? -23.532 -22.046 57.094 1.00 43.81 611 PRO A CA 1
ATOM 4835 C C . PRO A 1 611 ? -23.337 -21.477 58.508 1.00 43.81 611 PRO A C 1
ATOM 4837 O O . PRO A 1 611 ? -22.273 -20.968 58.850 1.00 43.81 611 PRO A O 1
ATOM 4840 N N . LEU A 1 612 ? -24.393 -21.564 59.320 1.00 41.84 612 LEU A N 1
ATOM 4841 C CA . LEU A 1 612 ? -24.467 -21.253 60.753 1.00 41.84 612 LEU A CA 1
ATOM 4842 C C . LEU A 1 612 ? -23.135 -21.452 61.510 1.00 41.84 612 LEU A C 1
ATOM 4844 O O . LEU A 1 612 ? -22.826 -22.585 61.874 1.00 41.84 612 LEU A O 1
ATOM 4848 N N . ARG A 1 613 ? -22.394 -20.365 61.794 1.00 40.47 613 ARG A N 1
ATOM 4849 C CA . ARG A 1 613 ? -21.548 -20.140 62.997 1.00 40.47 613 ARG A CA 1
ATOM 4850 C C . ARG A 1 613 ? -20.666 -18.890 62.841 1.00 40.47 613 ARG A C 1
ATOM 4852 O O . ARG A 1 613 ? -19.478 -19.011 62.598 1.00 40.47 613 ARG A O 1
ATOM 4859 N N . THR A 1 614 ? -21.227 -17.708 63.084 1.00 37.72 614 THR A N 1
ATOM 4860 C CA . THR A 1 614 ? -20.519 -16.558 63.688 1.00 37.72 614 THR A CA 1
ATOM 4861 C C . THR A 1 614 ? -21.547 -15.480 64.027 1.00 37.72 614 THR A C 1
ATOM 4863 O O . THR A 1 614 ? -21.958 -14.672 63.201 1.00 37.72 614 THR A O 1
ATOM 4866 N N . TRP A 1 615 ? -21.998 -15.480 65.279 1.00 40.47 615 TRP A N 1
ATOM 4867 C CA . TRP A 1 615 ? -22.756 -14.370 65.846 1.00 40.47 615 TRP A CA 1
ATOM 4868 C C . TRP A 1 615 ? -21.783 -13.213 66.052 1.00 40.47 615 TRP A C 1
ATOM 4870 O O . TRP A 1 615 ? -21.071 -13.248 67.038 1.00 40.47 615 TRP A O 1
ATOM 4880 N N . HIS A 1 616 ? -21.665 -12.292 65.090 1.00 41.84 616 HIS A N 1
ATOM 4881 C CA . HIS A 1 616 ? -21.252 -10.883 65.248 1.00 41.84 616 HIS A CA 1
ATOM 4882 C C . HIS A 1 616 ? -20.992 -10.259 63.861 1.00 41.84 616 HIS A C 1
ATOM 4884 O O . HIS A 1 616 ? -19.859 -9.953 63.502 1.00 41.84 616 HIS A O 1
ATOM 4890 N N . ARG A 1 617 ? -22.047 -10.037 63.067 1.00 41.91 617 ARG A N 1
ATOM 4891 C CA . ARG A 1 617 ? -22.066 -8.979 62.041 1.00 41.91 617 ARG A CA 1
ATOM 4892 C C . ARG A 1 617 ? -23.495 -8.471 61.860 1.00 41.91 617 ARG A C 1
ATOM 4894 O O . ARG A 1 617 ? -24.458 -9.206 62.035 1.00 41.91 617 ARG A O 1
ATOM 4901 N N . ASN A 1 618 ? -23.592 -7.167 61.644 1.00 36.66 618 ASN A N 1
ATOM 4902 C CA . ASN A 1 618 ? -24.803 -6.357 61.699 1.00 36.66 618 ASN A CA 1
ATOM 4903 C C . ASN A 1 618 ? -25.785 -6.761 60.581 1.00 36.66 618 ASN A C 1
ATOM 4905 O O . ASN A 1 618 ? -25.398 -6.763 59.418 1.00 36.66 618 ASN A O 1
ATOM 4909 N N . ALA A 1 619 ? -27.040 -7.069 60.917 1.00 38.16 619 ALA A N 1
ATOM 4910 C CA . ALA A 1 619 ? -28.075 -7.579 60.004 1.00 38.16 619 ALA A CA 1
ATOM 4911 C C . ALA A 1 619 ? -28.652 -6.523 59.025 1.00 38.16 619 ALA A C 1
ATOM 4913 O O . ALA A 1 619 ? -29.824 -6.581 58.672 1.00 38.16 619 ALA A O 1
ATOM 4914 N N . ASN A 1 620 ? -27.831 -5.559 58.592 1.00 38.56 620 ASN A N 1
ATOM 4915 C CA . ASN A 1 620 ? -28.198 -4.486 57.658 1.00 38.56 620 ASN A CA 1
ATOM 4916 C C . ASN A 1 620 ? -27.318 -4.439 56.386 1.00 38.56 620 ASN A C 1
ATOM 4918 O O . ASN A 1 620 ? -27.427 -3.477 55.627 1.00 38.56 620 ASN A O 1
ATOM 4922 N N . SER A 1 621 ? -26.470 -5.440 56.109 1.00 42.00 621 SER A N 1
ATOM 4923 C CA . SER A 1 621 ? -25.828 -5.593 54.790 1.00 42.00 621 SER A CA 1
ATOM 4924 C C . SER A 1 621 ? -26.606 -6.595 53.938 1.00 42.00 621 SER A C 1
ATOM 4926 O O . SER A 1 621 ? -26.709 -7.772 54.272 1.00 42.00 621 SER A O 1
ATOM 4928 N N . GLY A 1 622 ? -27.180 -6.124 52.830 1.00 46.06 622 GLY A N 1
ATOM 4929 C CA . GLY A 1 622 ? -27.739 -6.972 51.777 1.00 46.06 622 GLY A CA 1
ATOM 4930 C C . GLY A 1 622 ? -26.637 -7.702 51.007 1.00 46.06 622 GLY A C 1
ATOM 4931 O O . GLY A 1 622 ? -26.419 -7.403 49.835 1.00 46.06 622 GLY A O 1
ATOM 4932 N N . ASP A 1 623 ? -25.937 -8.618 51.675 1.00 52.09 623 ASP A N 1
ATOM 4933 C CA . ASP A 1 623 ? -24.813 -9.385 51.135 1.00 52.09 623 ASP A CA 1
ATOM 4934 C C . ASP A 1 623 ? -25.325 -10.443 50.137 1.00 52.09 623 ASP A C 1
ATOM 4936 O O . ASP A 1 623 ? -25.718 -11.560 50.487 1.00 52.09 623 ASP A O 1
ATOM 4940 N N . ARG A 1 624 ? -25.373 -10.056 48.860 1.00 63.56 624 ARG A N 1
ATOM 4941 C CA . ARG A 1 624 ? -25.671 -10.937 47.720 1.00 63.56 624 ARG A CA 1
ATOM 4942 C C . ARG A 1 624 ? -24.391 -11.623 47.256 1.00 63.56 624 ARG A C 1
ATOM 4944 O O . ARG A 1 624 ? -23.308 -11.054 47.383 1.00 63.56 624 ARG A O 1
ATOM 4951 N N . SER A 1 625 ? -24.495 -12.839 46.718 1.00 71.25 625 SER A N 1
ATOM 4952 C CA . SER A 1 625 ? -23.328 -13.477 46.097 1.00 71.25 625 SER A CA 1
ATOM 4953 C C . SER A 1 625 ? -22.899 -12.660 44.880 1.00 71.25 625 SER A C 1
ATOM 4955 O O . SER A 1 625 ? -23.741 -12.292 44.056 1.00 71.25 625 SER A O 1
ATOM 4957 N N . ALA A 1 626 ? -21.603 -12.371 44.758 1.00 85.12 626 ALA A N 1
ATOM 4958 C CA . ALA A 1 626 ? -21.065 -11.809 43.528 1.00 85.12 626 ALA A CA 1
ATOM 4959 C C . ALA A 1 626 ? -21.250 -12.812 42.366 1.00 85.12 626 ALA A C 1
ATOM 4961 O O . ALA A 1 626 ? -21.322 -14.022 42.619 1.00 85.12 626 ALA A O 1
ATOM 4962 N N . PRO A 1 627 ? -21.350 -12.341 41.108 1.00 92.44 627 PRO A N 1
ATOM 4963 C CA . PRO A 1 627 ? -21.439 -13.226 39.951 1.00 92.44 627 PRO A CA 1
ATOM 4964 C C . PRO A 1 627 ? -20.241 -14.183 39.876 1.00 92.44 627 PRO A C 1
ATOM 4966 O O . PRO A 1 627 ? -19.106 -13.784 40.130 1.00 92.44 627 PRO A O 1
ATOM 4969 N N . HIS A 1 628 ? -20.502 -15.439 39.521 1.00 95.81 628 HIS A N 1
ATOM 4970 C CA . HIS A 1 628 ? -19.482 -16.478 39.351 1.00 95.81 628 HIS A CA 1
ATOM 4971 C C . HIS A 1 628 ? -18.892 -16.429 37.939 1.00 95.81 628 HIS A C 1
ATOM 4973 O O . HIS A 1 628 ? -19.603 -16.114 36.986 1.00 95.81 628 HIS A O 1
ATOM 4979 N N . ARG A 1 629 ? -17.618 -16.780 37.772 1.00 97.44 629 ARG A N 1
ATOM 4980 C CA . ARG A 1 629 ? -16.904 -16.774 36.486 1.00 97.44 629 ARG A CA 1
ATOM 4981 C C . ARG A 1 629 ? -16.905 -18.171 35.869 1.00 97.44 629 ARG A C 1
ATOM 4983 O O . ARG A 1 629 ? -16.096 -19.010 36.228 1.00 97.44 629 ARG A O 1
ATOM 4990 N N . TYR A 1 630 ? -17.761 -18.439 34.895 1.00 98.06 630 TYR A N 1
ATOM 4991 C CA . TYR A 1 630 ? -17.827 -19.751 34.246 1.00 98.06 630 TYR A CA 1
ATOM 4992 C C . TYR A 1 630 ? -16.850 -19.841 33.070 1.00 98.06 630 TYR A C 1
ATOM 4994 O O . TYR A 1 630 ? -16.967 -19.079 32.111 1.00 98.06 630 TYR A O 1
ATOM 5002 N N . LEU A 1 631 ? -15.905 -20.783 33.130 1.00 98.19 631 LEU A N 1
ATOM 5003 C CA . LEU A 1 631 ? -14.859 -20.986 32.120 1.00 98.19 631 LEU A CA 1
ATOM 5004 C C . LEU A 1 631 ? -15.226 -22.112 31.155 1.00 98.19 631 LEU A C 1
ATOM 5006 O O . LEU A 1 631 ? -15.456 -23.238 31.595 1.00 98.19 631 LEU A O 1
ATOM 5010 N N . LEU A 1 632 ? -15.204 -21.825 29.852 1.00 98.44 632 LEU A N 1
ATOM 5011 C CA . LEU A 1 632 ? -15.324 -22.798 28.765 1.00 98.44 632 LEU A CA 1
ATOM 5012 C C . LEU A 1 632 ? -13.956 -22.985 28.108 1.00 98.44 632 LEU A C 1
ATOM 5014 O O . LEU A 1 632 ? -13.417 -22.067 27.490 1.00 98.44 632 LEU A O 1
ATOM 5018 N N . LEU A 1 633 ? -13.400 -24.183 28.245 1.00 98.38 633 LEU A N 1
ATOM 5019 C CA . LEU A 1 633 ? -12.058 -24.528 27.788 1.00 98.38 633 LEU A CA 1
ATOM 5020 C C . LEU A 1 633 ? -12.152 -25.627 26.730 1.00 98.38 633 LEU A C 1
ATOM 5022 O O . LEU A 1 633 ? -12.709 -26.695 26.992 1.00 98.38 633 LEU A O 1
ATOM 5026 N N . LEU A 1 634 ? -11.613 -25.365 25.541 1.00 98.06 634 LEU A N 1
ATOM 5027 C CA . LEU A 1 634 ? -11.538 -26.328 24.449 1.00 98.06 634 LEU A CA 1
ATOM 5028 C C . LEU A 1 634 ? -10.122 -26.891 24.364 1.00 98.06 634 LEU A C 1
ATOM 5030 O O . LEU A 1 634 ? -9.158 -26.142 24.187 1.00 98.06 634 LEU A O 1
ATOM 5034 N N . PHE A 1 635 ? -10.011 -28.212 24.441 1.00 97.75 635 PHE A N 1
ATOM 5035 C CA . PHE A 1 635 ? -8.749 -28.929 24.358 1.00 97.75 635 PHE A CA 1
ATOM 5036 C C . PHE A 1 635 ? -8.713 -29.856 23.148 1.00 97.75 635 PHE A C 1
ATOM 5038 O O . PHE A 1 635 ? -9.669 -30.586 22.907 1.00 97.75 635 PHE A O 1
ATOM 5045 N N . ARG A 1 636 ? -7.596 -29.900 22.422 1.00 96.50 636 ARG A N 1
ATOM 5046 C CA . ARG A 1 636 ? -7.328 -30.963 21.449 1.00 96.50 636 ARG A CA 1
ATOM 5047 C C . ARG A 1 636 ? -6.974 -32.258 22.179 1.00 96.50 636 ARG A C 1
ATOM 5049 O O . ARG A 1 636 ? -6.098 -32.263 23.051 1.00 96.50 636 ARG A O 1
ATOM 5056 N N . GLU A 1 637 ? -7.635 -33.346 21.795 1.00 96.31 637 GLU A N 1
ATOM 5057 C CA . GLU A 1 637 ? -7.399 -34.691 22.321 1.00 96.31 637 GLU A CA 1
ATOM 5058 C C . GLU A 1 637 ? -6.197 -35.359 21.623 1.00 96.31 637 GLU A C 1
ATOM 5060 O O . GLU A 1 637 ? -5.997 -35.179 20.415 1.00 96.31 637 GLU A O 1
ATOM 5065 N N . PRO A 1 638 ? -5.391 -36.170 22.332 1.00 93.38 638 PRO A N 1
ATOM 5066 C CA . PRO A 1 638 ? -4.432 -37.045 21.675 1.00 93.38 638 PRO A CA 1
ATOM 5067 C C . PRO A 1 638 ? -5.153 -38.177 20.905 1.00 93.38 638 PRO A C 1
ATOM 5069 O O . PRO A 1 638 ? -6.206 -38.636 21.348 1.00 93.38 638 PRO A O 1
ATOM 5072 N N . PRO A 1 639 ? -4.583 -38.703 19.797 1.00 82.88 639 PRO A N 1
ATOM 5073 C CA . PRO A 1 639 ? -5.269 -39.634 18.883 1.00 82.88 639 PRO A CA 1
ATOM 5074 C C . PRO A 1 639 ? -5.838 -40.930 19.487 1.00 82.88 639 PRO A C 1
ATOM 5076 O O . PRO A 1 639 ? -6.663 -41.582 18.858 1.00 82.88 639 PRO A O 1
ATOM 5079 N N . SER A 1 640 ? -5.391 -41.333 20.677 1.00 83.12 640 SER A N 1
ATOM 5080 C CA . SER A 1 640 ? -5.816 -42.563 21.360 1.00 83.12 640 SER A CA 1
ATOM 5081 C C . SER A 1 640 ? -6.491 -42.291 22.710 1.00 83.12 640 SER A C 1
ATOM 5083 O O . SER A 1 640 ? -6.391 -43.115 23.618 1.00 83.12 640 SER A O 1
ATOM 5085 N N . LEU A 1 641 ? -7.084 -41.109 22.894 1.00 92.00 641 LEU A N 1
ATOM 5086 C CA . LEU A 1 641 ? -7.781 -40.781 24.131 1.00 92.00 641 LEU A CA 1
ATOM 5087 C C . LEU A 1 641 ? -9.102 -41.556 24.226 1.00 92.00 641 LEU A C 1
ATOM 5089 O O . LEU A 1 641 ? -10.015 -41.369 23.414 1.00 92.00 641 LEU A O 1
ATOM 5093 N N . ASP A 1 642 ? -9.216 -42.379 25.261 1.00 91.38 642 ASP A N 1
ATOM 5094 C CA . ASP A 1 642 ? -10.449 -43.062 25.630 1.00 91.38 642 ASP A CA 1
ATOM 5095 C C . ASP A 1 642 ? -10.701 -42.839 27.120 1.00 91.38 642 ASP A C 1
ATOM 5097 O O . ASP A 1 642 ? -9.873 -43.200 27.953 1.00 91.38 642 ASP A O 1
ATOM 5101 N N . LEU A 1 643 ? -11.793 -42.144 27.434 1.00 94.25 643 LEU A N 1
ATOM 5102 C CA . LEU A 1 643 ? -12.118 -41.689 28.782 1.00 94.25 643 LEU A CA 1
ATOM 5103 C C . LEU A 1 643 ? -13.468 -42.249 29.208 1.00 94.25 643 LEU A C 1
ATOM 5105 O O . LEU A 1 643 ? -14.398 -42.350 28.406 1.00 94.25 643 LEU A O 1
ATOM 5109 N N . SER A 1 644 ? -13.576 -42.528 30.499 1.00 92.88 644 SER A N 1
ATOM 5110 C CA . SER A 1 644 ? -14.779 -43.004 31.173 1.00 92.88 644 SER A CA 1
ATOM 5111 C C . SER A 1 644 ? -15.288 -41.985 32.201 1.00 92.88 644 SER A C 1
ATOM 5113 O O . SER A 1 644 ? -14.638 -40.975 32.490 1.00 92.88 644 SER A O 1
ATOM 5115 N N . LYS A 1 645 ? -16.473 -42.226 32.774 1.00 91.75 645 LYS A N 1
ATOM 5116 C CA . LYS A 1 645 ? -17.033 -41.357 33.829 1.00 91.75 645 LYS A CA 1
ATOM 5117 C C . LYS A 1 645 ? -16.182 -41.412 35.099 1.00 91.75 645 LYS A C 1
ATOM 5119 O O . LYS A 1 645 ? -16.107 -40.444 35.854 1.00 91.75 645 LYS A O 1
ATOM 5124 N N . GLU A 1 646 ? -15.499 -42.525 35.320 1.00 91.75 646 GLU A N 1
ATOM 5125 C CA . GLU A 1 646 ? -14.594 -42.756 36.437 1.00 91.75 646 GLU A CA 1
ATOM 5126 C C . GLU A 1 646 ? -13.350 -41.861 36.350 1.00 91.75 646 GLU A C 1
ATOM 5128 O O . GLU A 1 646 ? -12.866 -41.393 37.380 1.00 91.75 646 GLU A O 1
ATOM 5133 N N . ASP A 1 647 ? -12.885 -41.528 35.140 1.00 92.62 647 ASP A N 1
ATOM 5134 C CA . ASP A 1 647 ? -11.723 -40.650 34.930 1.00 92.62 647 ASP A CA 1
ATOM 5135 C C . ASP A 1 647 ? -11.974 -39.199 35.348 1.00 92.62 647 ASP A C 1
ATOM 5137 O O . ASP A 1 647 ? -11.034 -38.469 35.668 1.00 92.62 647 ASP A O 1
ATOM 5141 N N . VAL A 1 648 ? -13.244 -38.789 35.388 1.00 92.56 648 VAL A N 1
ATOM 5142 C CA . VAL A 1 648 ? -13.669 -37.499 35.945 1.00 92.56 648 VAL A CA 1
ATOM 5143 C C . VAL A 1 648 ? -14.173 -37.632 37.389 1.00 92.56 648 VAL A C 1
ATOM 5145 O O . VAL A 1 648 ? -14.592 -36.647 37.983 1.00 92.56 648 VAL A O 1
ATOM 5148 N N . GLY A 1 649 ? -14.102 -38.815 38.004 1.00 88.75 649 GLY A N 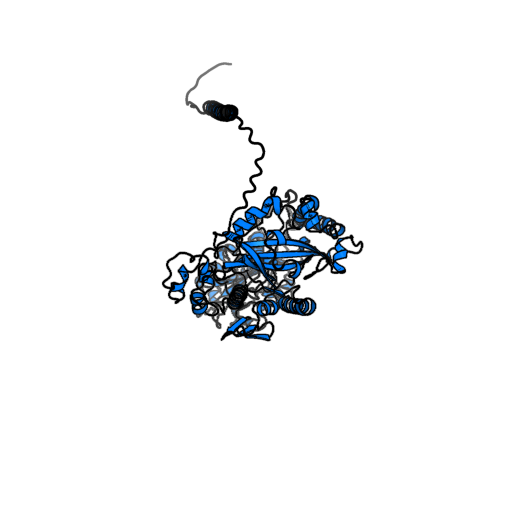1
ATOM 5149 C CA . GLY A 1 649 ? -14.503 -39.040 39.398 1.00 88.75 649 GLY A CA 1
ATOM 5150 C C . GLY A 1 649 ? -15.989 -39.356 39.613 1.00 88.75 649 GLY A C 1
ATOM 5151 O O . GLY A 1 649 ? -16.453 -39.271 40.749 1.00 88.75 649 GLY A O 1
ATOM 5152 N N . GLY A 1 650 ? -16.720 -39.728 38.555 1.00 89.50 650 GLY A N 1
ATOM 5153 C CA . GLY A 1 650 ? -18.149 -40.069 38.573 1.00 89.50 650 GLY A CA 1
ATOM 5154 C C . GLY A 1 650 ? -19.074 -38.879 38.288 1.00 89.50 650 GLY A C 1
ATOM 5155 O O . GLY A 1 650 ? -18.607 -37.758 38.101 1.00 89.50 650 GLY A O 1
ATOM 5156 N N . GLU A 1 651 ? -20.389 -39.105 38.223 1.00 84.81 651 GLU A N 1
ATOM 5157 C CA . GLU A 1 651 ? -21.381 -38.083 37.827 1.00 84.81 651 GLU A CA 1
ATOM 5158 C C . GLU A 1 651 ? -22.274 -37.563 38.957 1.00 84.81 651 GLU A C 1
ATOM 5160 O O . GLU A 1 651 ? -23.054 -36.628 38.736 1.00 84.81 651 GLU A O 1
ATOM 5165 N N . GLU A 1 652 ? -22.152 -38.120 40.163 1.00 88.31 652 GLU A N 1
ATOM 5166 C CA . GLU A 1 652 ? -22.965 -37.690 41.295 1.00 88.31 652 GLU A CA 1
ATOM 5167 C C . GLU A 1 652 ? -22.720 -36.214 41.605 1.00 88.31 652 GLU A C 1
ATOM 5169 O O . GLU A 1 652 ? -21.607 -35.695 41.490 1.00 88.31 652 GLU A O 1
ATOM 5174 N N . PHE A 1 653 ? -23.761 -35.523 42.065 1.00 88.06 653 PHE A N 1
ATOM 5175 C CA . PHE A 1 653 ? -23.700 -34.081 42.313 1.00 88.06 653 PHE A CA 1
ATOM 5176 C C . PHE A 1 653 ? -22.514 -33.684 43.213 1.00 88.06 653 PHE A C 1
ATOM 5178 O O . PHE A 1 653 ? -21.799 -32.724 42.934 1.00 88.06 653 PHE A O 1
ATOM 5185 N N . VAL A 1 654 ? -22.254 -34.465 44.266 1.00 90.81 654 VAL A N 1
ATOM 5186 C CA . VAL A 1 654 ? -21.152 -34.227 45.214 1.00 90.81 654 VAL A CA 1
ATOM 5187 C C . VAL A 1 654 ? -19.764 -34.544 44.653 1.00 90.81 654 VAL A C 1
ATOM 5189 O O . VAL A 1 654 ? -18.779 -34.089 45.229 1.00 90.81 654 VAL A O 1
ATOM 5192 N N . GLN A 1 655 ? -19.675 -35.304 43.559 1.00 92.56 655 GLN A N 1
ATOM 5193 C CA . GLN A 1 655 ? -18.418 -35.658 42.885 1.00 92.56 655 GLN A CA 1
ATOM 5194 C C . GLN A 1 655 ? -17.945 -34.567 41.913 1.00 92.56 655 GLN A C 1
ATOM 5196 O O . GLN A 1 655 ? -16.807 -34.601 41.454 1.00 92.56 655 GLN A O 1
ATOM 5201 N N . ARG A 1 656 ? -18.794 -33.574 41.614 1.00 94.81 656 ARG A N 1
ATOM 5202 C CA . ARG A 1 656 ? -18.460 -32.447 40.727 1.00 94.81 656 ARG A CA 1
ATOM 5203 C C . ARG A 1 656 ? -17.617 -31.361 41.397 1.00 94.81 656 ARG A C 1
ATOM 5205 O O . ARG A 1 656 ? -16.972 -30.585 40.697 1.00 94.81 656 ARG A O 1
ATOM 5212 N N . ARG A 1 657 ? -17.644 -31.274 42.730 1.00 95.06 657 ARG A N 1
ATOM 5213 C CA . ARG A 1 657 ? -16.922 -30.251 43.505 1.00 95.06 657 ARG A CA 1
ATOM 5214 C C . ARG A 1 657 ? -15.426 -30.542 43.579 1.00 95.06 657 ARG A C 1
ATOM 5216 O O . ARG A 1 657 ? -15.029 -31.704 43.589 1.00 95.06 657 ARG A O 1
ATOM 5223 N N . SER A 1 658 ? -14.619 -29.498 43.751 1.00 95.00 658 SER A N 1
ATOM 5224 C CA . SER A 1 658 ? -13.169 -29.599 43.975 1.00 95.00 658 SER A CA 1
ATOM 5225 C C . SER A 1 658 ? -12.453 -30.423 42.895 1.00 95.00 658 SER A C 1
ATOM 5227 O O . SER A 1 658 ? -11.492 -31.144 43.176 1.00 95.00 658 SER A O 1
ATOM 5229 N N . PHE A 1 659 ? -12.945 -30.336 41.657 1.00 96.69 659 PHE A N 1
ATOM 5230 C CA . PHE A 1 659 ? -12.419 -31.063 40.515 1.00 96.69 659 PHE A CA 1
ATOM 5231 C C . PHE A 1 659 ? -10.995 -30.599 40.206 1.00 96.69 659 PHE A C 1
ATOM 5233 O O . PHE A 1 659 ? -10.725 -29.408 40.030 1.00 96.69 659 PHE A O 1
ATOM 5240 N N . LYS A 1 660 ? -10.072 -31.559 40.126 1.00 96.12 660 LYS A N 1
ATOM 5241 C CA . LYS A 1 660 ? -8.654 -31.327 39.835 1.00 96.12 660 LYS A CA 1
ATOM 5242 C C . LYS A 1 660 ? -8.433 -31.145 38.335 1.00 96.12 660 LYS A C 1
ATOM 5244 O O . LYS A 1 660 ? -7.823 -31.981 37.679 1.00 96.12 660 LYS A O 1
ATOM 5249 N N . ALA A 1 661 ? -8.973 -30.057 37.790 1.00 95.25 661 ALA A N 1
ATOM 5250 C CA . ALA A 1 661 ? -8.999 -29.808 36.352 1.00 95.25 661 ALA A CA 1
ATOM 5251 C C . ALA A 1 661 ? -7.592 -29.787 35.724 1.00 95.25 661 ALA A C 1
ATOM 5253 O O . ALA A 1 661 ? -7.388 -30.425 34.696 1.00 95.25 661 ALA A O 1
ATOM 5254 N N . ALA A 1 662 ? -6.616 -29.124 36.356 1.00 94.75 662 ALA A N 1
ATOM 5255 C CA . ALA A 1 662 ? -5.243 -29.062 35.847 1.00 94.75 662 ALA A CA 1
ATOM 5256 C C . ALA A 1 662 ? -4.569 -30.447 35.834 1.00 94.75 662 ALA A C 1
ATOM 5258 O O . ALA A 1 662 ? -4.033 -30.859 34.809 1.00 94.75 662 ALA A O 1
ATOM 5259 N N . GLU A 1 663 ? -4.698 -31.214 36.925 1.00 96.25 663 GLU A N 1
ATOM 5260 C CA . GLU A 1 663 ? -4.184 -32.591 37.006 1.00 96.25 663 GLU A CA 1
ATOM 5261 C C . GLU A 1 663 ? -4.852 -33.502 35.962 1.00 96.25 663 GLU A C 1
ATOM 5263 O O . GLU A 1 663 ? -4.198 -34.346 35.353 1.00 96.25 663 GLU A O 1
ATOM 5268 N N . PHE A 1 664 ? -6.155 -33.322 35.716 1.00 96.69 664 PHE A N 1
ATOM 5269 C CA . PHE A 1 664 ? -6.890 -34.052 34.683 1.00 96.69 664 PHE A CA 1
ATOM 5270 C C . PHE A 1 664 ? -6.386 -33.720 33.270 1.00 96.69 664 PHE A C 1
ATOM 5272 O O . PHE A 1 664 ? -6.188 -34.633 32.466 1.00 96.69 664 PHE A O 1
ATOM 5279 N N . VAL A 1 665 ? -6.165 -32.438 32.962 1.00 96.44 665 VAL A N 1
ATOM 5280 C CA . VAL A 1 665 ? -5.634 -31.979 31.667 1.00 96.44 665 VAL A CA 1
ATOM 5281 C C . VAL A 1 665 ? -4.233 -32.539 31.430 1.00 96.44 665 VAL A C 1
ATOM 5283 O O . VAL A 1 665 ? -3.973 -33.114 30.370 1.00 96.44 665 VAL A O 1
ATOM 5286 N N . GLU A 1 666 ? -3.362 -32.451 32.436 1.00 94.69 666 GLU A N 1
ATOM 5287 C CA . GLU A 1 666 ? -1.985 -32.939 32.369 1.00 94.69 666 GLU A CA 1
ATOM 5288 C C . GLU A 1 666 ? -1.925 -34.466 32.217 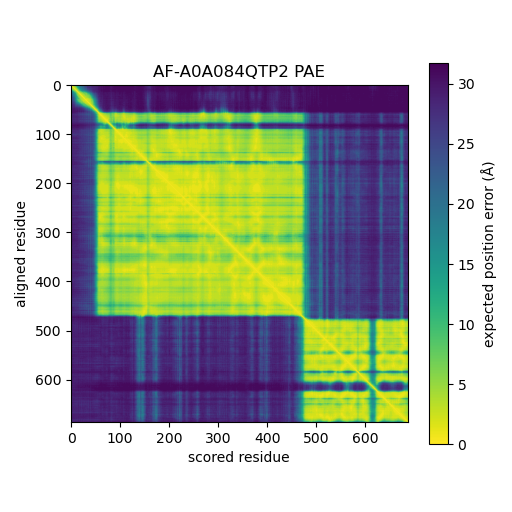1.00 94.69 666 GLU A C 1
ATOM 5290 O O . GLU A 1 666 ? -1.303 -34.971 31.275 1.00 94.69 666 GLU A O 1
ATOM 5295 N N . LYS A 1 667 ? -2.636 -35.215 33.076 1.00 95.38 667 LYS A N 1
ATOM 5296 C CA . LYS A 1 667 ? -2.692 -36.690 33.044 1.00 95.38 667 LYS A CA 1
ATOM 5297 C C . LYS A 1 667 ? -3.100 -37.215 31.667 1.00 95.38 667 LYS A C 1
ATOM 5299 O O . LYS A 1 667 ? -2.562 -38.223 31.207 1.00 95.38 667 LYS A O 1
ATOM 5304 N N . ASN A 1 668 ? -4.037 -36.530 31.012 1.00 95.94 668 ASN A N 1
ATOM 5305 C CA . ASN A 1 668 ? -4.609 -36.942 29.732 1.00 95.94 668 ASN A CA 1
ATOM 5306 C C . ASN A 1 668 ? -3.956 -36.271 28.513 1.00 95.94 668 ASN A C 1
ATOM 5308 O O . ASN A 1 668 ? -4.395 -36.509 27.387 1.00 95.94 668 ASN A O 1
ATOM 5312 N N . LYS A 1 669 ? -2.891 -35.477 28.711 1.00 94.62 669 LYS A N 1
ATOM 5313 C CA . LYS A 1 669 ? -2.126 -34.803 27.643 1.00 94.62 669 LYS A CA 1
ATOM 5314 C C . LYS A 1 669 ? -3.002 -33.949 26.721 1.00 94.62 669 LYS A C 1
ATOM 5316 O O . LYS A 1 669 ? -2.813 -33.926 25.503 1.00 94.62 669 LYS A O 1
ATOM 5321 N N . LEU A 1 670 ? -3.976 -33.266 27.309 1.00 96.25 670 LEU A N 1
ATOM 5322 C CA . LEU A 1 670 ? -4.884 -32.375 26.600 1.00 96.25 670 LEU A CA 1
ATOM 5323 C C . LEU A 1 670 ? -4.165 -31.060 26.262 1.00 96.25 670 LEU A C 1
ATOM 5325 O O . LEU A 1 670 ? -3.498 -30.477 27.112 1.00 96.25 670 LEU A O 1
ATOM 5329 N N . THR A 1 671 ? -4.287 -30.588 25.019 1.00 95.38 671 THR A N 1
ATOM 5330 C CA . THR A 1 671 ? -3.677 -29.314 24.585 1.00 95.38 671 THR A CA 1
ATOM 5331 C C . THR A 1 671 ? -4.743 -28.231 24.523 1.00 95.38 671 THR A C 1
ATOM 5333 O O . THR A 1 671 ? -5.695 -28.395 23.770 1.00 95.38 671 THR A O 1
ATOM 5336 N N . LEU A 1 672 ? -4.612 -27.140 25.280 1.00 97.00 672 LEU A N 1
ATOM 5337 C CA . LEU A 1 672 ? -5.571 -26.031 25.223 1.00 97.00 672 LEU A CA 1
ATOM 5338 C C . LEU A 1 672 ? -5.489 -25.334 23.856 1.00 97.00 672 LEU A C 1
ATOM 5340 O O . LEU A 1 672 ? -4.395 -25.018 23.395 1.00 97.00 672 LEU A O 1
ATOM 5344 N N . VAL A 1 673 ? -6.634 -25.110 23.210 1.00 94.75 673 VAL A N 1
ATOM 5345 C CA . VAL A 1 673 ? -6.712 -24.532 21.851 1.00 94.75 673 VAL A CA 1
ATOM 5346 C C . VAL A 1 673 ? -7.700 -23.373 21.736 1.00 94.75 673 VAL A C 1
ATOM 5348 O O . VAL A 1 673 ? -7.583 -22.554 20.827 1.00 94.75 673 VAL A O 1
ATOM 5351 N N . GLY A 1 674 ? -8.648 -23.262 22.669 1.00 94.81 674 GLY A N 1
ATOM 5352 C CA . GLY A 1 674 ? -9.643 -22.195 22.699 1.00 94.81 674 GLY A CA 1
ATOM 5353 C C . GLY A 1 674 ? -10.173 -21.957 24.109 1.00 94.81 674 GLY A C 1
ATOM 5354 O O . GLY A 1 674 ? -10.305 -22.895 24.895 1.00 94.81 674 GLY A O 1
ATOM 5355 N N . VAL A 1 675 ? -10.486 -20.701 24.424 1.00 97.25 675 VAL A N 1
ATOM 5356 C CA . VAL A 1 675 ? -11.061 -20.282 25.709 1.00 97.25 675 VAL A CA 1
ATOM 5357 C C . VAL A 1 675 ? -12.179 -19.282 25.449 1.00 97.25 675 VAL A C 1
ATOM 5359 O O . VAL A 1 675 ? -12.046 -18.400 24.602 1.00 97.25 675 VAL A O 1
ATOM 5362 N N . ASN A 1 676 ? -13.267 -19.403 26.200 1.00 97.06 676 ASN A N 1
ATOM 5363 C CA . ASN A 1 676 ? -14.270 -18.358 26.352 1.00 97.06 676 ASN A CA 1
ATOM 5364 C C . ASN A 1 676 ? -14.825 -18.411 27.787 1.00 97.06 676 ASN A C 1
ATOM 5366 O O . ASN A 1 676 ? -14.624 -19.401 28.493 1.00 97.06 676 ASN A O 1
ATOM 5370 N N . TRP A 1 677 ? -15.484 -17.358 28.260 1.00 98.00 677 TRP A N 1
ATOM 5371 C CA . TRP A 1 677 ? -16.012 -17.320 29.625 1.00 98.00 677 TRP A CA 1
ATOM 5372 C C . TRP A 1 677 ? -17.126 -16.279 29.779 1.00 98.00 677 TRP A C 1
ATOM 5374 O O . TRP A 1 677 ? -17.240 -15.367 28.962 1.00 98.00 677 TRP A O 1
ATOM 5384 N N . PHE A 1 678 ? -17.945 -16.410 30.824 1.00 97.88 678 PHE A N 1
ATOM 5385 C CA . PHE A 1 678 ? -18.997 -15.447 31.176 1.00 97.88 678 PHE A CA 1
ATOM 5386 C C . PHE A 1 678 ? -19.149 -15.302 32.692 1.00 97.88 678 PHE A C 1
ATOM 5388 O O . PHE A 1 678 ? -18.724 -16.167 33.462 1.00 97.88 678 PHE A O 1
ATOM 5395 N N . LEU A 1 679 ? -19.801 -14.221 33.118 1.00 96.56 679 LEU A N 1
ATOM 5396 C CA . LEU A 1 679 ? -20.274 -14.054 34.488 1.00 96.56 679 LEU A CA 1
ATOM 5397 C C . LEU A 1 679 ? -21.683 -14.636 34.613 1.00 96.56 679 LEU A C 1
ATOM 5399 O O . LEU A 1 679 ? -22.586 -14.223 33.895 1.00 96.56 679 LEU A O 1
ATOM 5403 N N . GLY A 1 680 ? -21.896 -15.571 35.530 1.00 94.00 680 GLY A N 1
ATOM 5404 C CA . GLY A 1 680 ? -23.219 -16.087 35.858 1.00 94.00 680 GLY A CA 1
ATOM 5405 C C . GLY A 1 680 ? -23.748 -15.465 37.142 1.00 94.00 680 GLY A C 1
ATOM 5406 O O . GLY A 1 680 ? -23.065 -15.467 38.168 1.00 94.00 680 GLY A O 1
ATOM 5407 N N . ALA A 1 681 ? -24.979 -14.965 37.105 1.00 91.94 681 ALA A N 1
ATOM 5408 C CA . ALA A 1 681 ? -25.662 -14.437 38.282 1.00 91.94 681 ALA A CA 1
ATOM 5409 C C . ALA A 1 681 ? -27.108 -14.926 38.355 1.00 91.94 681 ALA A C 1
ATOM 5411 O O . ALA A 1 681 ? -27.746 -15.188 37.331 1.00 91.94 681 ALA A O 1
ATOM 5412 N N . GLY A 1 682 ? -27.638 -15.021 39.575 1.00 88.88 682 GLY A N 1
ATOM 5413 C CA . GLY A 1 682 ? -29.054 -15.301 39.777 1.00 88.88 682 GLY A CA 1
ATOM 5414 C C . GLY A 1 682 ? -29.939 -14.217 39.148 1.00 88.88 682 GLY A C 1
ATOM 5415 O O . GLY A 1 682 ? -29.506 -13.082 38.905 1.00 88.88 682 GLY A O 1
ATOM 5416 N N . ASP A 1 683 ? -31.181 -14.574 38.823 1.00 86.25 683 ASP A N 1
ATOM 5417 C CA . ASP A 1 683 ? -32.112 -13.683 38.120 1.00 86.25 683 ASP A CA 1
ATOM 5418 C C . ASP A 1 683 ? -32.437 -12.413 38.939 1.00 86.25 683 ASP A C 1
ATOM 5420 O O . ASP A 1 683 ? -32.738 -11.366 38.365 1.00 86.25 683 ASP A O 1
ATOM 5424 N N . GLY A 1 684 ? -32.331 -12.473 40.275 1.00 81.12 684 GLY A N 1
ATOM 5425 C CA . GLY A 1 684 ? -32.584 -11.355 41.190 1.00 81.12 684 GLY A CA 1
ATOM 5426 C C . GLY A 1 684 ? -31.378 -10.444 41.462 1.00 81.12 684 GLY A C 1
ATOM 5427 O O . GLY A 1 684 ? -31.523 -9.406 42.124 1.00 81.12 684 GLY A O 1
ATOM 5428 N N . TRP A 1 685 ? -30.185 -10.798 40.972 1.00 84.69 685 TRP A N 1
ATOM 5429 C CA . TRP A 1 685 ? -28.962 -10.022 41.194 1.00 84.69 685 TRP A CA 1
ATOM 5430 C C . TRP A 1 685 ? -29.014 -8.653 40.486 1.00 84.69 685 TRP A C 1
ATOM 5432 O O . TRP A 1 685 ? -29.442 -8.551 39.332 1.00 84.69 685 TRP A O 1
ATOM 5442 N N . LYS A 1 686 ? -28.586 -7.589 41.171 1.00 73.94 686 LYS A N 1
ATOM 5443 C CA . LYS A 1 686 ? -28.552 -6.212 40.653 1.00 73.94 686 LYS A CA 1
ATOM 5444 C C . LYS A 1 686 ? -27.130 -5.675 40.785 1.00 73.94 686 LYS A C 1
ATOM 5446 O O . LYS A 1 686 ? -26.498 -5.964 41.799 1.00 73.94 686 LYS A O 1
ATOM 5451 N N . GLU A 1 687 ? -26.695 -4.940 39.766 1.00 64.19 687 GLU A N 1
ATOM 5452 C CA . GLU A 1 687 ? -25.375 -4.301 39.671 1.00 64.19 687 GLU A CA 1
ATOM 5453 C C . GLU A 1 687 ? -25.184 -3.170 40.685 1.00 64.19 687 GLU A C 1
ATOM 5455 O O . GLU A 1 687 ? -26.185 -2.468 40.985 1.00 64.19 687 GLU A O 1
#

Foldseek 3Di:
DDDDDDDDDDDDDDDPVVVVVVVVVVVVVVVVVVVVVVVVVPDDPPPDDPPPPPPPDFQLPFFFAALLVCLVVQVHDRPPDPDDQDDPVQEAAQQHDLVPDDQSHAFRNGHGSVSVVVCPAQHPQCSLLVPHAAAADAQFDLLAFDDQPFAQFFDDPDDDPFKDFDDNNVPFDGHNCQVVLLVLLVVLCVVPPQQFWDAGGNCQVVLRLVLSVVLSNCCNHYVVQWDADPQWIQGNVNRDIDNNVPDGSQVSCSNHGSKWKWKWAQHNVRRFTAGGTIGAQQDDAGTNNCRHGDTPCSNCVLPPCCVPPPVVVVRVCLSHPGSNGKIKHKDKAKDFAQRRDDHNPRPVVCLLVAADPPDAQQRIWIWIWIWIWHQRSRNRIIMIMTHTDIHRLLVCLQFALSLVSVLCCQPPPDPSNNVVSSRVNCCVHSNVSSVVSVVSCCVVVSYPPPDDHGQDPPPSGTPPSQQVGDTRDDDDRPVLQVLLLVLCVVVCCVVHLPCLPAPNPDDFQKEKWWAQVNRTFRSAAEDELVSQVDHTFIFMDDGPPDDLQWKKKKWKWWSAPPFVVCSQQPGFGFWIAIGWHQDPPPRGTDRPDDTLEDGDGDDHFQADDDDDDDPDDDPPDRHGGFWIKMKIWMWIADPPDDDHNVLQPHHDNVSRTPGPVSCSCVVRVTHTRYITIYTYDYPPHDD

Secondary structure (DSSP, 8-state):
--------------SSHHHHHHHHHHHHHHHHHHHHHHHHHSS----------------TT--PPP-GGGSGGGTPPPPS--SS---GGGBPPTT--TTTS-TTPBPTTS-BHHHHHHH-SS--HHHHHT-PPPPP-TT--TTT------------SS-----EEPPGGGSS---TTHHHHHHHHHHHHHHHGGGTEEE-TT-HHHHHHHHHHHHHHHHHH-TTTEEEETTEEEETTTTEEEETTTS-HHHHHHHH-SSEEEEEEE-TTTS-EEEEEEE----BS--HHHHTT-BHHHHTTTSTTIIIIIHHHHHHHHHH--SS--EEEEEEEEEES--S-B-TTSGGGGGGGS--TT--GGGEEEEEEEEEEEE-TTT--EEEEEEEEEEEGGGGGGSTTHHHHHHHHHHHS-HHHHHHHTTHHHHHHHHHHHHHHHHHHHHTTSS-TTPPP---TTTTS-TTGGGG----S-S--HHHHHHHHHHHHHTTIIIIITTTTS-TT---SS--EEESSS-B--TT-EEETTTTSSPPEEE-PPPTTS-TT--EEEEEEETT-SBTTB-TTPSEEEEEEEEEEE-TTTTBEEE-S--SB--------SS----S----S-TT---PPPPEEEEEEEEEPPTT----TGGGT-SSGGGSTT--HHHHHHHTTPEEEEEEEEEEE-TT---

Radius of gyration: 34.91 Å; Cα contacts (8 Å, |Δi|>4): 1213; chains: 1; bounding box: 74×80×122 Å

InterPro domains:
  IPR008914 Phosphatidylethanolamine-binding protein [PF01161] (533-662)
  IPR021848 Haem-dependent oxidative N-demethylase, alpha subunit-like [PF11927] (163-430)
  IPR035810 Phosphatidylethanolamine-binding protein, eukaryotic [PTHR11362] (500-678)
  IPR035810 Phosphatidylethanolamine-binding protein, eukaryotic [cd00866] (510-679)
  IPR036610 PEBP-like superfamily [G3DSA:3.90.280.10] (475-680)
  IPR036610 PEBP-like superfamily [SSF49777] (502-680)

Mean predicted aligned error: 16.56 Å

pLDDT: mean 85.95, std 18.32, range [28.33, 98.81]

Solvent-accessible surface area (backbone atoms only — not comparable to full-atom values): 38882 Å² total; per-residue (Å²): 136,85,89,84,84,87,88,89,88,88,88,82,90,88,82,69,69,68,64,57,54,56,52,53,54,52,52,51,54,50,50,54,53,51,49,55,53,53,58,64,67,69,55,83,81,75,86,70,70,88,76,85,72,84,69,79,82,84,28,56,89,59,57,37,73,60,43,60,87,51,31,62,83,70,77,37,79,76,69,93,73,72,95,58,81,63,65,80,89,36,47,62,55,66,58,46,51,67,90,79,49,60,46,82,26,26,45,68,8,59,41,33,39,40,58,52,62,69,55,55,81,78,54,68,55,33,72,49,20,58,40,70,75,33,69,62,37,78,63,55,36,53,82,66,12,39,61,76,75,74,46,66,68,70,55,68,101,65,94,70,90,63,76,40,75,49,58,62,69,64,74,76,81,78,26,49,55,47,72,61,48,29,52,50,41,50,50,50,37,76,76,47,39,54,38,26,42,47,72,44,70,39,33,63,62,46,39,46,52,51,35,43,54,50,50,53,43,43,30,44,30,33,49,81,38,24,46,79,54,96,59,28,41,36,34,59,78,81,72,45,75,43,56,60,86,80,48,58,38,60,55,55,39,46,69,73,41,83,53,26,40,41,32,24,40,65,36,71,87,56,30,47,48,24,32,36,33,38,34,41,60,60,34,74,58,44,48,45,51,82,38,58,73,27,38,65,65,67,61,42,62,89,43,77,64,30,81,84,74,38,46,70,61,48,55,54,43,70,47,65,52,48,39,54,65,33,30,26,38,58,47,73,45,61,38,76,53,77,78,50,60,43,35,63,83,41,76,72,51,54,57,58,79,46,70,63,88,87,63,52,56,86,45,29,14,39,35,32,38,46,30,38,42,37,37,40,40,69,60,42,23,39,40,40,33,34,35,84,43,73,41,56,48,66,62,39,50,83,36,43,61,46,30,50,37,50,49,49,42,76,74,66,44,59,63,68,57,46,60,71,61,49,40,71,34,47,41,87,42,50,48,62,52,29,52,54,25,37,52,50,21,37,79,69,68,55,31,68,86,84,66,74,80,51,50,51,92,60,57,42,38,45,82,72,50,66,74,68,44,40,60,51,91,77,72,68,56,72,54,58,53,50,48,43,52,53,34,33,41,76,68,42,30,35,73,51,80,39,39,78,74,42,58,91,83,66,71,68,60,33,58,53,42,43,29,32,92,88,43,71,58,56,53,51,44,80,43,38,33,80,59,41,58,55,81,58,51,62,33,31,55,74,43,94,86,56,60,97,81,51,33,26,31,40,38,33,36,25,58,19,26,82,34,65,92,57,34,80,28,31,30,24,57,28,28,32,37,42,40,32,30,58,38,99,60,90,26,36,52,47,75,75,48,73,56,47,30,66,76,49,53,71,76,55,50,53,52,58,82,75,80,94,81,75,98,82,74,75,97,82,67,89,59,48,46,67,62,34,55,39,38,40,40,33,21,41,49,48,99,83,76,80,86,52,38,68,80,65,59,39,74,53,80,81,40,24,45,49,39,61,59,46,62,53,35,60,77,61,58,48,41,81,29,20,66,39,29,27,25,37,30,24,80,80,58,78,134

Nearest PDB structures (foldseek):
  5lte-assembly1_A  TM=8.389E-01  e=9.817E-17  Ectopseudomonas mendocina ymp
  6igj-assembly1_A  TM=8.723E-01  e=8.158E-11  Arabidopsis thaliana
  1wko-assembly2_B  TM=8.876E-01  e=1.193E-10  Arabidopsis thaliana
  1wkp-assembly1_A  TM=8.827E-01  e=2.845E-10  Arabidopsis thaliana
  6ywx-assembly1_1  TM=5.939E-01  e=8.706E-09  Neurospora crassa OR74A